Protein 2H34 (pdb70)

Foldseek 3Di:
DCKDFDDFQWDFCATKTWIANNVVGDIKIKGWDDLPVVPVVVVCVVVVLVLLCVFDQPQADHWDDWDDDPSITMTIHDADADFLVVLVVPPADDLVLLLVQLQSVLSVQQRCVVSPNHDLAADSQQWGQHDPRRIHGHRTHSDALLAAPCVVDPARRHLRRSLQSSLCNQQSHGQDDDDRVRSCCRQDPQGDQSCVHDPNFARLSSVLSCQSDHPNVSHDPGSNVSSVSSVVRPD/DQKDWDDFQWDFCWTWTFIANNPVGDIKIKTKDPLPCPDVVVVVCVVVLVLLQPQPQPQADHWDDWDDDPSMTMTIHDADAAFQVVCVVPPAADLVLLLVQLLRVLRVQQSCVVSVNRDQEDDRQQWGAHPPRRIHRHRTGNDDDLFAPVVVDPQLNHLRRSLQVSLCNHQVDGQDDDDRVRSVCNQDNDGDQSCVHDPPQFRLSRVLSCQSDNDVVSHDNGSNSSSVSSVVRDD

CATH classification: 3.30.200.20 (+1 more: 1.10.510.10)

InterPro domains:
  IPR000719 Protein kinase domain [PF00069] (16-229)
  IPR000719 Protein kinase domain [PS50011] (16-275)
  IPR000719 Protein kinase domain [SM00220] (16-275)
  IPR011009 Protein kinase-like domain superfamily [SSF56112] (13-326)
  IPR012336 Thioredoxin-like fold [PF13462] (389-544)
  IPR017441 Protein kinase, ATP binding site [PS00107] (22-45)
  IPR036249 Thioredoxin-like superfamily [SSF52833] (383-565)

Solvent-accessible surface area: 22022 Å² total

Radius of gyration: 24.44 Å; Cα contacts (8 Å, |Δi|>4): 880; chains: 2; bounding box: 59×71×50 Å

GO terms:
  GO:0004672 protein kinase activity (F, IDA)
  GO:0004674 protein serine/threonine kinase activity (F, IDA)
  GO:0045717 negative regulation of fatty acid biosynthetic process (P, IDA)
  GO:0005576 extracellular region (C, HDA)
  GO:0051409 response to nitrosative stress (P, IMP)
  GO:0005515 protein binding (F, IPI)

B-factor: mean 76.26, std 8.74, range [53.67, 150.0]

Sequence (470 aa):
GPYRLRRLVGRGGGDVYEAEDTVRERIVALKLSETLSSDPVFRTRQREARTAGRLQEPHVVPIHDFGEIDGQLYVDRLINGVDLAALRRQGPLAPPRAVAIVRQIGSALDAAHAAGATHRDVKPENILVSADDFAYLVDFGIGTLYYAPERFSEYRADIYALTCVLYECLTGSPPYQGDQLSVGAHINQAIPRPSTVRPGIPVAFDAVIARGAKNPEDRYVTCGDLSAAAHAALAGPYRLRRLVGRGGGDVYEAEDTVRERIVALKLSETLSSDPVFRTRQREARTAGRLQEPHVVPIHDFGEIDGQLYVDRLINGVDLAALRRQGPLAPPRAVAIVRQIGSALDAAHAAGATHRDVKPENILVSADDFAYLVDFGIGTLYYAPERFSEYRADIYALTCVLYECLTGSPPYQGDQLSVGAHINQAIPRPSTVRPGIPVAFDAVIARGAKNPEDRYVTCGDLSAAAHAALA

Structure (mmCIF, N/CA/C/O backbone):
data_2H34
#
_entry.id   2H34
#
_cell.length_a   77.078
_cell.length_b   77.078
_cell.length_c   221.024
_cell.angle_alpha   90.000
_cell.angle_beta   90.000
_cell.angle_gamma   120.000
#
_symmetry.space_group_name_H-M   'P 65'
#
loop_
_entity.id
_entity.type
_entity.pdbx_description
1 polymer 'Serine/threonine-protein kinase pknE'
2 non-polymer 'BROMIDE ION'
3 non-polymer 'SODIUM ION'
#
loop_
_atom_site.group_PDB
_atom_site.id
_atom_site.type_symbol
_atom_site.label_atom_id
_atom_site.label_alt_id
_atom_site.label_comp_id
_atom_site.label_asym_id
_atom_site.label_entity_id
_atom_site.label_seq_id
_atom_site.pdbx_PDB_ins_code
_atom_site.Cartn_x
_atom_site.Cartn_y
_atom_site.Cartn_z
_atom_site.occupancy
_atom_site.B_iso_or_equiv
_atom_site.auth_seq_id
_atom_site.auth_comp_id
_atom_site.auth_asym_id
_atom_site.auth_atom_id
_atom_site.pdbx_PDB_model_num
ATOM 1 N N . GLY A 1 34 ? 9.994 9.604 32.258 1.00 76.86 14 GLY A N 1
ATOM 2 C CA . GLY A 1 34 ? 9.480 8.211 32.459 1.00 77.32 14 GLY A CA 1
ATOM 3 C C . GLY A 1 34 ? 10.602 7.193 32.561 1.00 77.68 14 GLY A C 1
ATOM 4 O O . GLY A 1 34 ? 11.335 7.177 33.554 1.00 77.39 14 GLY A O 1
ATOM 5 N N . PRO A 1 35 ? 10.755 6.339 31.524 1.00 78.22 15 PRO A N 1
ATOM 6 C CA . PRO A 1 35 ? 11.936 5.469 31.356 1.00 78.55 15 PRO A CA 1
ATOM 7 C C . PRO A 1 35 ? 13.219 6.294 31.287 1.00 78.77 15 PRO A C 1
ATOM 8 O O . PRO A 1 35 ? 14.320 5.750 31.350 1.00 78.48 15 PRO A O 1
ATOM 12 N N . TYR A 1 36 ? 13.048 7.606 31.175 1.00 79.31 16 TYR A N 1
ATOM 13 C CA . TYR A 1 36 ? 14.144 8.543 31.058 1.00 79.94 16 TYR A CA 1
ATOM 14 C C . TYR A 1 36 ? 14.438 9.271 32.362 1.00 80.63 16 TYR A C 1
ATOM 15 O O . TYR A 1 36 ? 13.599 9.320 33.270 1.00 80.86 16 TYR A O 1
ATOM 24 N N . ARG A 1 37 ? 15.638 9.837 32.438 1.00 81.36 17 ARG A N 1
ATOM 25 C CA . ARG A 1 37 ? 16.023 10.684 33.552 1.00 82.16 17 ARG A CA 1
ATOM 26 C C . ARG A 1 37 ? 16.680 11.934 32.984 1.00 82.77 17 ARG A C 1
ATOM 27 O O . ARG A 1 37 ? 17.741 11.855 32.357 1.00 82.60 17 ARG A O 1
ATOM 29 N N . LEU A 1 38 ? 16.026 13.078 33.200 1.00 83.76 18 LEU A N 1
ATOM 30 C CA . LEU A 1 38 ? 16.447 14.376 32.654 1.00 84.87 18 LEU A CA 1
ATOM 31 C C . LEU A 1 38 ? 17.899 14.746 32.972 1.00 85.53 18 LEU A C 1
ATOM 32 O O . LEU A 1 38 ? 18.452 14.311 33.982 1.00 85.56 18 LEU A O 1
ATOM 37 N N . ARG A 1 39 ? 18.506 15.552 32.102 1.00 86.51 19 ARG A N 1
ATOM 38 C CA . ARG A 1 39 ? 19.850 16.094 32.336 1.00 87.41 19 ARG A CA 1
ATOM 39 C C . ARG A 1 39 ? 19.983 17.562 31.888 1.00 88.24 19 ARG A C 1
ATOM 40 O O . ARG A 1 39 ? 19.000 18.339 31.969 1.00 88.28 19 ARG A O 1
ATOM 48 N N . ARG A 1 40 ? 21.158 17.962 31.372 1.00 89.30 20 ARG A N 1
ATOM 49 C CA . ARG A 1 40 ? 21.403 19.364 31.008 1.00 90.34 20 ARG A CA 1
ATOM 50 C C . ARG A 1 40 ? 20.428 19.969 29.975 1.00 91.03 20 ARG A C 1
ATOM 51 O O . ARG A 1 40 ? 20.305 19.498 28.836 1.00 90.95 20 ARG A O 1
ATOM 53 N N . LEU A 1 41 ? 19.751 21.030 30.425 1.00 91.83 21 LEU A N 1
ATOM 54 C CA . LEU A 1 41 ? 18.872 21.838 29.573 1.00 92.67 21 LEU A CA 1
ATOM 55 C C . LEU A 1 41 ? 19.655 22.466 28.417 1.00 93.14 21 LEU A C 1
ATOM 56 O O . LEU A 1 41 ? 20.412 23.425 28.605 1.00 93.29 21 LEU A O 1
ATOM 61 N N . VAL A 1 42 ? 19.490 21.894 27.230 1.00 93.55 22 VAL A N 1
ATOM 62 C CA . VAL A 1 42 ? 20.087 22.440 26.020 1.00 94.05 22 VAL A CA 1
ATOM 63 C C . VAL A 1 42 ? 19.105 22.230 24.888 1.00 94.48 22 VAL A C 1
ATOM 64 O O . VAL A 1 42 ? 18.566 21.136 24.727 1.00 94.54 22 VAL A O 1
ATOM 68 N N . GLY A 1 43 ? 18.877 23.285 24.111 1.00 95.08 23 GLY A N 1
ATOM 69 C CA . GLY A 1 43 ? 17.835 23.291 23.087 1.00 95.73 23 GLY A CA 1
ATOM 70 C C . GLY A 1 43 ? 16.564 23.945 23.600 1.00 96.25 23 GLY A C 1
ATOM 71 O O . GLY A 1 43 ? 16.140 23.697 24.734 1.00 96.23 23 GLY A O 1
ATOM 72 N N . ARG A 1 44 ? 15.964 24.786 22.761 1.00 96.85 24 ARG A N 1
ATOM 73 C CA . ARG A 1 44 ? 14.751 25.523 23.114 1.00 97.48 24 ARG A CA 1
ATOM 74 C C . ARG A 1 44 ? 13.814 25.588 21.905 1.00 97.91 24 ARG A C 1
ATOM 75 O O . ARG A 1 44 ? 13.809 26.567 21.153 1.00 97.90 24 ARG A O 1
ATOM 83 N N . GLY A 1 45 ? 13.027 24.530 21.729 1.00 98.50 25 GLY A N 1
ATOM 84 C CA . GLY A 1 45 ? 12.178 24.369 20.550 1.00 99.22 25 GLY A CA 1
ATOM 85 C C . GLY A 1 45 ? 10.986 25.298 20.524 1.00 99.73 25 GLY A C 1
ATOM 86 O O . GLY A 1 45 ? 10.783 26.094 21.448 1.00 99.84 25 GLY A O 1
ATOM 87 N N . GLY A 1 46 ? 10.196 25.190 19.458 1.00 100.15 26 GLY A N 1
ATOM 88 C CA . GLY A 1 46 ? 9.025 26.040 19.269 1.00 100.88 26 GLY A CA 1
ATOM 89 C C . GLY A 1 46 ? 8.002 25.894 20.380 1.00 101.37 26 GLY A C 1
ATOM 90 O O . GLY A 1 46 ? 7.705 26.857 21.093 1.00 101.15 26 GLY A O 1
ATOM 99 N N . GLY A 1 48 ? 8.110 23.055 22.632 1.00 100.95 28 GLY A N 1
ATOM 100 C CA . GLY A 1 48 ? 8.713 22.317 23.737 1.00 99.84 28 GLY A CA 1
ATOM 101 C C . GLY A 1 48 ? 10.138 22.721 24.057 1.00 99.04 28 GLY A C 1
ATOM 102 O O . GLY A 1 48 ? 10.772 23.466 23.310 1.00 99.10 28 GLY A O 1
ATOM 103 N N . ASP A 1 49 ? 10.638 22.225 25.183 1.00 98.13 29 ASP A N 1
ATOM 104 C CA . ASP A 1 49 ? 12.002 22.495 25.605 1.00 97.30 29 ASP A CA 1
ATOM 105 C C . ASP A 1 49 ? 12.759 21.178 25.657 1.00 96.71 29 ASP A C 1
ATOM 106 O O . ASP A 1 49 ? 12.305 20.215 26.277 1.00 96.70 29 ASP A O 1
ATOM 111 N N . VAL A 1 50 ? 13.905 21.135 24.987 1.00 95.89 30 VAL A N 1
ATOM 112 C CA . VAL A 1 50 ? 14.695 19.910 24.887 1.00 95.05 30 VAL A CA 1
ATOM 113 C C . VAL A 1 50 ? 15.640 19.754 26.078 1.00 94.55 30 VAL A C 1
ATOM 114 O O . VAL A 1 50 ? 16.279 20.716 26.514 1.00 94.57 30 VAL A O 1
ATOM 118 N N . TYR A 1 51 ? 15.695 18.538 26.607 1.00 93.79 31 TYR A N 1
ATOM 119 C CA . TYR A 1 51 ? 16.718 18.146 27.563 1.00 93.11 31 TYR A CA 1
ATOM 120 C C . TYR A 1 51 ? 17.509 17.002 26.952 1.00 92.64 31 TYR A C 1
ATOM 121 O O . TYR A 1 51 ? 16.973 16.243 26.142 1.00 92.46 31 TYR A O 1
ATOM 130 N N . GLU A 1 52 ? 18.777 16.876 27.340 1.00 92.17 32 GLU A N 1
ATOM 131 C CA . GLU A 1 52 ? 19.512 15.624 27.161 1.00 91.89 32 GLU A CA 1
ATOM 132 C C . GLU A 1 52 ? 18.973 14.650 28.195 1.00 91.63 32 GLU A C 1
ATOM 133 O O . GLU A 1 52 ? 18.606 15.065 29.297 1.00 91.80 32 GLU A O 1
ATOM 139 N N . ALA A 1 53 ? 18.910 13.366 27.852 1.00 91.19 33 ALA A N 1
ATOM 140 C CA . ALA A 1 53 ? 18.254 12.386 28.720 1.00 90.79 33 ALA A CA 1
ATOM 141 C C . ALA A 1 53 ? 18.779 10.969 28.538 1.00 90.64 33 ALA A C 1
ATOM 142 O O . ALA A 1 53 ? 19.060 10.549 27.420 1.00 90.86 33 ALA A O 1
ATOM 144 N N . GLU A 1 54 ? 18.897 10.228 29.637 1.00 90.50 34 GLU A N 1
ATOM 145 C CA . GLU A 1 54 ? 19.321 8.832 29.561 1.00 90.35 34 GLU A CA 1
ATOM 146 C C . GLU A 1 54 ? 18.139 7.885 29.477 1.00 90.40 34 GLU A C 1
ATOM 147 O O . GLU A 1 54 ? 17.376 7.751 30.437 1.00 90.61 34 GLU A O 1
ATOM 153 N N . ASP A 1 55 ? 18.002 7.218 28.334 1.00 90.22 35 ASP A N 1
ATOM 154 C CA . ASP A 1 55 ? 17.027 6.151 28.188 1.00 89.96 35 ASP A CA 1
ATOM 155 C C . ASP A 1 55 ? 17.557 4.938 28.931 1.00 89.85 35 ASP A C 1
ATOM 156 O O . ASP A 1 55 ? 18.530 4.323 28.498 1.00 89.93 35 ASP A O 1
ATOM 161 N N . THR A 1 56 ? 16.915 4.606 30.047 1.00 89.69 36 THR A N 1
ATOM 162 C CA . THR A 1 56 ? 17.402 3.566 30.964 1.00 89.56 36 THR A CA 1
ATOM 163 C C . THR A 1 56 ? 17.037 2.146 30.524 1.00 89.48 36 THR A C 1
ATOM 164 O O . THR A 1 56 ? 17.699 1.181 30.904 1.00 89.44 36 THR A O 1
ATOM 168 N N . VAL A 1 57 ? 15.971 2.025 29.740 1.00 89.51 37 VAL A N 1
ATOM 169 C CA . VAL A 1 57 ? 15.621 0.763 29.091 1.00 89.64 37 VAL A CA 1
ATOM 170 C C . VAL A 1 57 ? 16.596 0.522 27.942 1.00 89.66 37 VAL A C 1
ATOM 171 O O . VAL A 1 57 ? 17.325 -0.472 27.925 1.00 89.56 37 VAL A O 1
ATOM 175 N N . ARG A 1 58 ? 16.610 1.461 26.997 1.00 89.66 38 ARG A N 1
ATOM 176 C CA . ARG A 1 58 ? 17.392 1.346 25.766 1.00 89.70 38 ARG A CA 1
ATOM 177 C C . ARG A 1 58 ? 18.902 1.579 25.979 1.00 89.31 38 ARG A C 1
ATOM 178 O O . ARG A 1 58 ? 19.707 1.333 25.087 1.00 89.40 38 ARG A O 1
ATOM 186 N N . GLU A 1 59 ? 19.274 2.011 27.183 1.00 88.94 39 GLU A N 1
ATOM 187 C CA . GLU A 1 59 ? 20.677 2.090 27.617 1.00 88.67 39 GLU A CA 1
ATOM 188 C C . GLU A 1 59 ? 21.561 3.005 26.762 1.00 88.42 39 GLU A C 1
ATOM 189 O O . GLU A 1 59 ? 22.704 2.666 26.435 1.00 88.79 39 GLU A O 1
ATOM 195 N N . ARG A 1 60 ? 21.035 4.180 26.429 1.00 87.78 40 ARG A N 1
ATOM 196 C CA . ARG A 1 60 ? 21.752 5.156 25.609 1.00 86.99 40 ARG A CA 1
ATOM 197 C C . ARG A 1 60 ? 21.328 6.574 25.965 1.00 86.96 40 ARG A C 1
ATOM 198 O O . ARG A 1 60 ? 20.282 6.774 26.590 1.00 87.26 40 ARG A O 1
ATOM 206 N N . ILE A 1 61 ? 22.131 7.555 25.570 1.00 86.72 41 ILE A N 1
ATOM 207 C CA . ILE A 1 61 ? 21.803 8.946 25.853 1.00 87.03 41 ILE A CA 1
ATOM 208 C C . ILE A 1 61 ? 21.152 9.574 24.640 1.00 86.96 41 ILE A C 1
ATOM 209 O O . ILE A 1 61 ? 21.726 9.580 23.546 1.00 87.40 41 ILE A O 1
ATOM 214 N N . VAL A 1 62 ? 19.957 10.115 24.842 1.00 86.73 42 VAL A N 1
ATOM 215 C CA . VAL A 1 62 ? 19.171 10.660 23.745 1.00 86.69 42 VAL A CA 1
ATOM 216 C C . VAL A 1 62 ? 18.775 12.106 24.012 1.00 86.81 42 VAL A C 1
ATOM 217 O O . VAL A 1 62 ? 18.860 12.581 25.143 1.00 86.69 42 VAL A O 1
ATOM 221 N N . ALA A 1 63 ? 18.363 12.806 22.960 1.00 87.17 43 ALA A N 1
ATOM 222 C CA . ALA A 1 63 ? 17.772 14.127 23.106 1.00 87.54 43 ALA A CA 1
ATOM 223 C C . ALA A 1 63 ? 16.266 13.960 23.257 1.00 87.75 43 ALA A C 1
ATOM 224 O O . ALA A 1 63 ? 15.643 13.211 22.508 1.00 87.91 43 ALA A O 1
ATOM 226 N N . LEU A 1 64 ? 15.688 14.632 24.244 1.00 88.09 44 LEU A N 1
ATOM 227 C CA . LEU A 1 64 ? 14.264 14.501 24.492 1.00 88.46 44 LEU A CA 1
ATOM 228 C C . LEU A 1 64 ? 13.583 15.854 24.586 1.00 88.73 44 LEU A C 1
ATOM 229 O O . LEU A 1 64 ? 13.923 16.673 25.440 1.00 88.67 44 LEU A O 1
ATOM 234 N N . LYS A 1 65 ? 12.624 16.075 23.693 1.00 89.21 45 LYS A N 1
ATOM 235 C CA . LYS A 1 65 ? 11.835 17.293 23.699 1.00 89.88 45 LYS A CA 1
ATOM 236 C C . 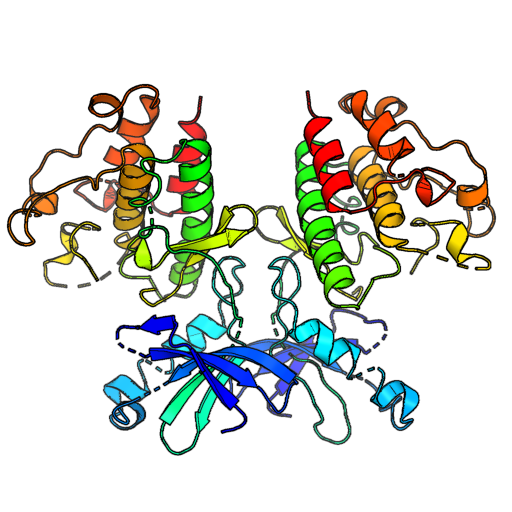LYS A 1 65 ? 10.572 17.065 24.503 1.00 90.46 45 LYS A C 1
ATOM 237 O O . LYS A 1 65 ? 9.849 16.098 24.264 1.00 90.51 45 LYS A O 1
ATOM 243 N N . LEU A 1 66 ? 10.317 17.960 25.458 1.00 91.34 46 LEU A N 1
ATOM 244 C CA . LEU A 1 66 ? 9.102 17.922 26.276 1.00 92.06 46 LEU A CA 1
ATOM 245 C C . LEU A 1 66 ? 8.275 19.174 26.066 1.00 92.68 46 LEU A C 1
ATOM 246 O O . LEU A 1 66 ? 8.735 20.283 26.348 1.00 92.70 46 LEU A O 1
ATOM 259 N N . SER A 1 68 ? 6.569 21.182 27.392 1.00 95.51 48 SER A N 1
ATOM 260 C CA . SER A 1 68 ? 6.456 21.493 28.840 1.00 95.63 48 SER A CA 1
ATOM 261 C C . SER A 1 68 ? 5.141 22.103 29.341 1.00 95.63 48 SER A C 1
ATOM 262 O O . SER A 1 68 ? 4.319 22.617 28.577 1.00 95.63 48 SER A O 1
ATOM 265 N N . GLU A 1 69 ? 4.985 21.951 30.373 1.00 98.14 49 GLU A N 1
ATOM 266 C CA . GLU A 1 69 ? 3.935 22.506 31.258 1.00 98.29 49 GLU A CA 1
ATOM 267 C C . GLU A 1 69 ? 2.509 22.175 30.789 1.00 98.25 49 GLU A C 1
ATOM 268 O O . GLU A 1 69 ? 1.503 22.811 31.215 1.00 98.26 49 GLU A O 1
ATOM 274 N N . THR A 1 70 ? 2.424 21.156 29.919 1.00 98.07 50 THR A N 1
ATOM 275 C CA . THR A 1 70 ? 1.122 20.675 29.411 1.00 97.88 50 THR A CA 1
ATOM 276 C C . THR A 1 70 ? 0.293 21.840 28.850 1.00 97.69 50 THR A C 1
ATOM 277 O O . THR A 1 70 ? -0.809 22.121 29.334 1.00 97.48 50 THR A O 1
ATOM 281 N N . LEU A 1 71 ? 0.854 22.508 27.840 1.00 97.40 51 LEU A N 1
ATOM 282 C CA . LEU A 1 71 ? 0.156 23.588 27.142 1.00 97.05 51 LEU A CA 1
ATOM 283 C C . LEU A 1 71 ? -0.889 23.008 26.193 1.00 96.89 51 LEU A C 1
ATOM 284 O O . LEU A 1 71 ? -1.936 23.620 25.950 1.00 96.88 51 LEU A O 1
ATOM 289 N N . SER A 1 72 ? -0.602 21.811 25.682 1.00 96.48 52 SER A N 1
ATOM 290 C CA . SER A 1 72 ? -1.508 21.114 24.781 1.00 96.11 52 SER A CA 1
ATOM 291 C C . SER A 1 72 ? -2.488 20.203 25.519 1.00 95.80 52 SER A C 1
ATOM 292 O O . SER A 1 72 ? -2.705 19.056 25.120 1.00 95.72 52 SER A O 1
ATOM 295 N N . SER A 1 73 ? -3.070 20.710 26.601 1.00 95.42 53 SER A N 1
ATOM 296 C CA . SER A 1 73 ? -4.293 20.129 27.127 1.00 95.06 53 SER A CA 1
ATOM 297 C C . SER A 1 73 ? -5.346 20.401 26.061 1.00 94.73 53 SER A C 1
ATOM 298 O O . SER A 1 73 ? -6.306 19.648 25.899 1.00 94.78 53 SER A O 1
ATOM 301 N N . ASP A 1 74 ? -5.124 21.494 25.332 1.00 94.22 54 ASP A N 1
ATOM 302 C CA . ASP A 1 74 ? -5.886 21.860 24.148 1.00 93.78 54 ASP A CA 1
ATOM 303 C C . ASP A 1 74 ? -5.608 20.884 22.998 1.00 93.44 54 ASP A C 1
ATOM 304 O O . ASP A 1 74 ? -4.447 20.609 22.690 1.00 93.42 54 ASP A O 1
ATOM 309 N N . PRO A 1 75 ? -6.674 20.358 22.360 1.00 93.10 55 PRO A N 1
ATOM 310 C CA . PRO A 1 75 ? -6.519 19.377 21.279 1.00 92.74 55 PRO A CA 1
ATOM 311 C C . PRO A 1 75 ? -5.887 19.951 20.006 1.00 92.43 55 PRO A C 1
ATOM 312 O O . PRO A 1 75 ? -5.365 19.189 19.187 1.00 92.50 55 PRO A O 1
ATOM 316 N N . VAL A 1 76 ? -5.933 21.276 19.850 1.00 91.97 56 VAL A N 1
ATOM 317 C CA . VAL A 1 76 ? -5.394 21.961 18.665 1.00 91.52 56 VAL A CA 1
ATOM 318 C C . VAL A 1 76 ? -3.864 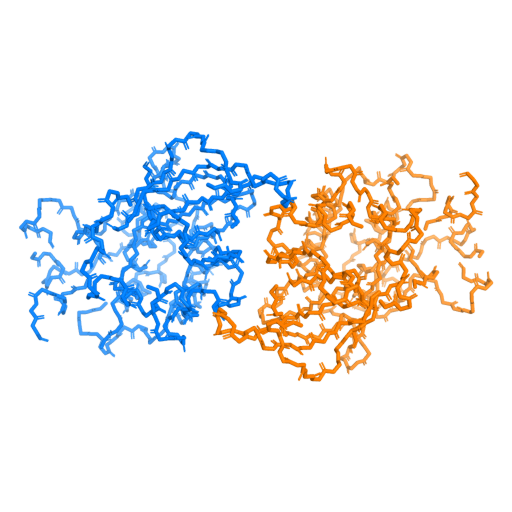21.916 18.638 1.00 91.25 56 VAL A C 1
ATOM 319 O O . VAL A 1 76 ? -3.260 21.734 17.579 1.00 91.16 56 VAL A O 1
ATOM 323 N N . PHE A 1 77 ? -3.248 22.099 19.804 1.00 90.89 57 PHE A N 1
ATOM 324 C CA . PHE A 1 77 ? -1.818 21.860 19.967 1.00 90.47 57 PHE A CA 1
ATOM 325 C C . PHE A 1 77 ? -1.525 20.357 19.927 1.00 90.23 57 PHE A C 1
ATOM 326 O O . PHE A 1 77 ? -0.623 19.917 19.208 1.00 90.12 57 PHE A O 1
ATOM 334 N N . ARG A 1 78 ? -2.308 19.581 20.683 1.00 89.85 58 ARG A N 1
ATOM 335 C CA . ARG A 1 78 ? -2.168 18.122 20.750 1.00 89.47 58 ARG A CA 1
ATOM 336 C C . ARG A 1 78 ? -1.972 17.519 19.363 1.00 89.53 58 ARG A C 1
ATOM 337 O O . ARG A 1 78 ? -0.902 16.987 19.057 1.00 89.49 58 ARG A O 1
ATOM 341 N N . THR A 1 79 ? -2.998 17.637 18.524 1.00 89.49 59 THR A N 1
ATOM 342 C CA . THR A 1 79 ? -3.005 17.003 17.207 1.00 89.43 59 THR A CA 1
ATOM 343 C C . THR A 1 79 ? -1.944 17.552 16.251 1.00 89.50 59 THR A C 1
ATOM 344 O O . THR A 1 79 ? -1.406 16.807 15.431 1.00 89.59 59 THR A O 1
ATOM 348 N N . ARG A 1 80 ? -1.642 18.845 16.360 1.00 89.53 60 ARG A N 1
ATOM 349 C CA . ARG A 1 80 ? -0.661 19.485 15.479 1.00 89.60 60 ARG A CA 1
ATOM 350 C C . ARG A 1 80 ? 0.763 18.992 15.730 1.00 89.70 60 ARG A C 1
ATOM 351 O O . ARG A 1 80 ? 1.466 18.610 14.796 1.00 89.76 60 ARG A O 1
ATOM 361 N N . GLN A 1 82 ? 1.657 16.338 17.167 1.00 87.84 62 GLN A N 1
ATOM 362 C CA . GLN A 1 82 ? 1.777 14.901 16.968 1.00 86.89 62 GLN A CA 1
ATOM 363 C C . GLN A 1 82 ? 1.556 14.563 15.504 1.00 86.20 62 GLN A C 1
ATOM 364 O O . GLN A 1 82 ? 1.841 13.448 15.074 1.00 86.16 62 GLN A O 1
ATOM 370 N N . ARG A 1 83 ? 1.051 15.533 14.744 1.00 85.32 63 ARG A N 1
ATOM 371 C CA . ARG A 1 83 ? 0.953 15.401 13.291 1.00 84.49 63 ARG A CA 1
ATOM 372 C C . ARG A 1 83 ? 2.334 15.547 12.658 1.00 83.92 63 ARG A C 1
ATOM 373 O O . ARG A 1 83 ? 2.771 14.678 11.898 1.00 83.96 63 ARG A O 1
ATOM 375 N N . GLU A 1 84 ? 3.026 16.638 12.981 1.00 82.96 64 GLU A N 1
ATOM 376 C CA . GLU A 1 84 ? 4.352 16.880 12.421 1.00 81.99 64 GLU A CA 1
ATOM 377 C C . GLU A 1 84 ? 5.423 16.019 13.085 1.00 81.35 64 GLU A C 1
ATOM 378 O O . GLU A 1 84 ? 6.480 15.792 12.507 1.00 81.28 64 GLU A O 1
ATOM 384 N N . ALA A 1 85 ? 5.147 15.543 14.296 1.00 80.54 65 ALA A N 1
ATOM 385 C CA . ALA A 1 85 ? 5.998 14.540 14.927 1.00 79.80 65 ALA A CA 1
ATOM 386 C C . ALA A 1 85 ? 5.954 13.243 14.124 1.00 79.24 65 ALA A C 1
ATOM 387 O O . ALA A 1 85 ? 6.971 12.587 13.943 1.00 79.07 65 ALA A O 1
ATOM 389 N N . ARG A 1 86 ? 4.765 12.891 13.638 1.00 78.68 66 ARG A N 1
ATOM 390 C CA . ARG A 1 86 ? 4.572 11.716 12.787 1.00 78.12 66 ARG A CA 1
ATOM 391 C C . ARG A 1 86 ? 5.254 11.866 11.422 1.00 77.68 66 ARG A C 1
ATOM 392 O O . ARG A 1 86 ? 5.765 10.893 10.870 1.00 77.83 66 ARG A O 1
ATOM 394 N N . THR A 1 87 ? 5.259 13.082 10.882 1.00 77.09 67 THR A N 1
ATOM 395 C CA . THR A 1 87 ? 5.907 13.346 9.595 1.00 76.31 67 THR A CA 1
ATOM 396 C C . THR A 1 87 ? 7.422 13.390 9.757 1.00 75.72 67 THR A C 1
ATOM 397 O O . THR A 1 87 ? 8.163 13.008 8.853 1.00 75.79 67 THR A O 1
ATOM 401 N N . ALA A 1 88 ? 7.875 13.846 10.919 1.00 75.02 68 ALA A N 1
ATOM 402 C CA . ALA A 1 88 ? 9.297 13.924 11.202 1.00 74.32 68 ALA A CA 1
ATOM 403 C C . ALA A 1 88 ? 9.920 12.533 11.196 1.00 73.91 68 ALA A C 1
ATOM 404 O O . ALA A 1 88 ? 10.925 12.299 10.531 1.00 74.18 68 ALA A O 1
ATOM 406 N N . GLY A 1 89 ? 9.303 11.602 11.914 1.00 73.33 69 GLY A N 1
ATOM 407 C CA . GLY A 1 89 ? 9.798 10.227 11.969 1.00 72.37 69 GLY A CA 1
ATOM 408 C C . GLY A 1 89 ? 9.554 9.430 10.699 1.00 71.63 69 GLY A C 1
ATOM 409 O O . GLY A 1 89 ? 9.931 8.264 10.617 1.00 71.34 69 GLY A O 1
ATOM 410 N N . ARG A 1 90 ? 8.912 10.055 9.717 1.00 70.99 70 ARG A N 1
ATOM 411 C CA . ARG A 1 90 ? 8.719 9.443 8.409 1.00 70.49 70 ARG A CA 1
ATOM 412 C C . ARG A 1 90 ? 9.876 9.776 7.501 1.00 70.14 70 ARG A C 1
ATOM 413 O O . ARG A 1 90 ? 10.045 9.157 6.444 1.00 70.35 70 ARG A O 1
ATOM 421 N N . LEU A 1 91 ? 10.666 10.762 7.910 1.00 69.30 71 LEU A N 1
ATOM 422 C CA . LEU A 1 91 ? 11.750 11.247 7.082 1.00 68.75 71 LEU A CA 1
ATOM 423 C C . LEU A 1 91 ? 12.879 10.243 7.069 1.00 68.42 71 LEU A C 1
ATOM 424 O O . LEU A 1 91 ? 13.072 9.517 8.039 1.00 68.65 71 LEU A O 1
ATOM 429 N N . GLN A 1 92 ? 13.610 10.188 5.962 1.00 67.61 72 GLN A N 1
ATOM 430 C CA . GLN A 1 92 ? 14.708 9.248 5.846 1.00 67.03 72 GLN A CA 1
ATOM 431 C C . GLN A 1 92 ? 16.011 9.948 5.545 1.00 66.01 72 GLN A C 1
ATOM 432 O O . GLN A 1 92 ? 17.063 9.316 5.498 1.00 65.32 72 GLN A O 1
ATOM 438 N N . GLU A 1 93 ? 15.934 11.249 5.313 1.00 64.97 73 GLU A N 1
ATOM 439 C CA . GLU A 1 93 ? 17.101 12.003 4.936 1.00 64.32 73 GLU A CA 1
ATOM 440 C C . GLU A 1 93 ? 18.081 12.009 6.112 1.00 63.54 73 GLU A C 1
ATOM 441 O O . GLU A 1 93 ? 17.663 12.159 7.268 1.00 63.75 73 GLU A O 1
ATOM 447 N N . PRO A 1 94 ? 19.382 11.794 5.835 1.00 62.30 74 PRO A N 1
ATOM 448 C CA . PRO A 1 94 ? 20.393 11.686 6.877 1.00 61.49 74 PRO A CA 1
ATOM 449 C C . PRO A 1 94 ? 20.875 12.974 7.541 1.00 60.77 74 PRO A C 1
ATOM 450 O O . PRO A 1 94 ? 21.655 12.886 8.482 1.00 60.46 74 PRO A O 1
ATOM 454 N N . HIS A 1 95 ? 20.447 14.142 7.062 1.00 60.19 75 HIS A N 1
ATOM 455 C CA . HIS A 1 95 ? 20.781 15.415 7.724 1.00 59.92 75 HIS A CA 1
ATOM 456 C C . HIS A 1 95 ? 19.600 15.928 8.532 1.00 59.99 75 HIS A C 1
ATOM 457 O O . HIS A 1 95 ? 19.525 17.102 8.912 1.00 59.62 75 HIS A O 1
ATOM 464 N N . VAL A 1 96 ? 18.669 15.026 8.774 1.00 59.96 76 VAL A N 1
ATOM 465 C CA . VAL A 1 96 ? 17.610 15.278 9.697 1.00 60.63 76 VAL A CA 1
ATOM 466 C C . VAL A 1 96 ? 17.819 14.295 10.830 1.00 60.90 76 VAL A C 1
ATOM 467 O O . VAL A 1 96 ? 17.975 13.091 10.599 1.00 61.20 76 VAL A O 1
ATOM 471 N N . VAL A 1 97 ? 17.869 14.836 12.045 1.00 61.06 77 VAL A N 1
ATOM 472 C CA . VAL A 1 97 ? 17.886 14.056 13.272 1.00 60.80 77 VAL A CA 1
ATOM 473 C C . VAL A 1 97 ? 16.840 12.950 13.224 1.00 60.98 77 VAL A C 1
ATOM 474 O O . VAL A 1 97 ? 15.671 13.219 12.961 1.00 60.55 77 VAL A O 1
ATOM 478 N N . PRO A 1 98 ? 17.276 11.695 13.439 1.00 61.53 78 PRO A N 1
ATOM 479 C CA . PRO A 1 98 ? 16.399 10.530 13.584 1.00 61.88 78 PRO A CA 1
ATOM 480 C C . PRO A 1 98 ? 15.483 10.702 14.777 1.00 62.67 78 PRO A C 1
ATOM 481 O O . PRO A 1 98 ? 15.944 11.157 15.831 1.00 62.90 78 PRO A O 1
ATOM 485 N N . ILE A 1 99 ? 14.203 10.362 14.613 1.00 63.06 79 ILE A N 1
ATOM 486 C CA . ILE A 1 99 ? 13.274 10.329 15.742 1.00 63.61 79 ILE A CA 1
ATOM 487 C C . ILE A 1 99 ? 13.185 8.897 16.242 1.00 64.27 79 ILE A C 1
ATOM 488 O O . ILE A 1 99 ? 12.834 7.995 15.474 1.00 64.64 79 ILE A O 1
ATOM 493 N N . HIS A 1 100 ? 13.504 8.680 17.517 1.00 64.79 80 HIS A N 1
ATOM 494 C CA . HIS A 1 100 ? 13.388 7.338 18.095 1.00 65.26 80 HIS A CA 1
ATOM 495 C C . HIS A 1 100 ? 11.963 6.951 18.374 1.00 65.16 80 HIS A C 1
ATOM 496 O O . HIS A 1 100 ? 11.534 5.876 17.997 1.00 65.06 80 HIS A O 1
ATOM 503 N N . ASP A 1 101 ? 11.231 7.832 19.036 1.00 65.90 81 ASP A N 1
ATOM 504 C CA . ASP A 1 101 ? 9.923 7.482 19.552 1.00 66.82 81 ASP A CA 1
ATOM 505 C C . ASP A 1 101 ? 9.178 8.747 19.913 1.00 67.18 81 ASP A C 1
ATOM 506 O O . ASP A 1 101 ? 9.775 9.820 19.966 1.00 67.18 81 ASP A O 1
ATOM 511 N N . PHE A 1 102 ? 7.874 8.609 20.148 1.00 67.69 82 PHE A N 1
ATOM 512 C CA . PHE A 1 102 ? 7.020 9.702 20.606 1.00 68.13 82 PHE A CA 1
ATOM 513 C C . PHE A 1 102 ? 5.672 9.170 21.104 1.00 68.77 82 PHE A C 1
ATOM 514 O O . PHE A 1 102 ? 5.268 8.057 20.759 1.00 68.82 82 PHE A O 1
ATOM 522 N N . GLY A 1 103 ? 4.985 9.971 21.916 1.00 69.48 83 GLY A N 1
ATOM 523 C CA . GLY A 1 103 ? 3.667 9.614 22.451 1.00 70.31 83 GLY A CA 1
ATOM 524 C C . GLY A 1 103 ? 3.371 10.382 23.725 1.00 70.83 83 GLY A C 1
ATOM 525 O O . GLY A 1 103 ? 3.742 11.554 23.840 1.00 70.99 83 GLY A O 1
ATOM 526 N N . GLU A 1 104 ? 2.712 9.727 24.683 1.00 70.99 84 GLU A N 1
ATOM 527 C CA . GLU A 1 104 ? 2.497 10.314 26.006 1.00 71.19 84 GLU A CA 1
ATOM 528 C C . GLU A 1 104 ? 3.047 9.470 27.147 1.00 71.36 84 GLU A C 1
ATOM 529 O O . GLU A 1 104 ? 2.922 8.244 27.141 1.00 71.50 84 GLU A O 1
ATOM 535 N N . ILE A 1 105 ? 3.644 10.148 28.124 1.00 71.42 85 ILE A N 1
ATOM 536 C CA . ILE A 1 105 ? 3.815 9.611 29.469 1.00 71.50 85 ILE A CA 1
ATOM 537 C C . ILE A 1 105 ? 3.417 10.714 30.450 1.00 71.70 85 ILE A C 1
ATOM 538 O O . ILE A 1 105 ? 3.837 11.861 30.291 1.00 71.69 85 ILE A O 1
ATOM 543 N N . ASP A 1 106 ? 2.604 10.364 31.448 1.00 71.92 86 ASP A N 1
ATOM 544 C CA . ASP A 1 106 ? 2.184 11.301 32.505 1.00 72.32 86 ASP A CA 1
ATOM 545 C C . ASP A 1 106 ? 1.553 12.567 31.940 1.00 72.38 86 ASP A C 1
ATOM 546 O O . ASP A 1 106 ? 1.927 13.678 32.323 1.00 72.25 86 ASP A O 1
ATOM 551 N N . GLY A 1 107 ? 0.613 12.402 31.016 1.00 72.60 87 GLY A N 1
ATOM 552 C CA . GLY A 1 107 ? 0.013 13.547 30.343 1.00 72.91 87 GLY A CA 1
ATOM 553 C C . GLY A 1 107 ? 0.950 14.224 29.354 1.00 73.26 87 GLY A C 1
ATOM 554 O O . GLY A 1 107 ? 0.509 14.659 28.289 1.00 73.31 87 GLY A O 1
ATOM 555 N N . GLN A 1 108 ? 2.238 14.301 29.701 1.00 73.50 88 GLN A N 1
ATOM 556 C CA . GLN A 1 108 ? 3.245 15.018 28.901 1.00 73.64 88 GLN A CA 1
ATOM 557 C C . GLN A 1 108 ? 3.533 14.326 27.571 1.00 73.70 88 GLN A C 1
ATOM 558 O O . GLN A 1 108 ? 3.807 13.121 27.528 1.00 73.77 88 GLN A O 1
ATOM 564 N N . LEU A 1 109 ? 3.467 15.100 26.491 1.00 73.71 89 LEU A N 1
ATOM 565 C CA . LEU A 1 109 ? 3.807 14.603 25.160 1.00 73.62 89 LEU A CA 1
ATOM 566 C C . LEU A 1 109 ? 5.294 14.769 24.887 1.00 73.56 89 LEU A C 1
ATOM 567 O O . LEU A 1 109 ? 5.862 15.842 25.084 1.00 73.55 89 LEU A O 1
ATOM 572 N N . TYR A 1 110 ? 5.918 13.692 24.436 1.00 73.56 90 TYR A N 1
ATOM 573 C CA . TYR A 1 110 ? 7.355 13.662 24.281 1.00 73.46 90 TYR A CA 1
ATOM 574 C C . TYR A 1 110 ? 7.767 13.273 22.859 1.00 73.43 90 TYR A C 1
ATOM 575 O O . TYR A 1 110 ? 7.005 12.625 22.132 1.00 73.21 90 TYR A O 1
ATOM 584 N N . VAL A 1 111 ? 8.966 13.708 22.469 1.00 73.43 91 VAL A N 1
ATOM 585 C CA . VAL A 1 111 ? 9.641 13.218 21.267 1.00 73.21 91 VAL A CA 1
ATOM 586 C C . VAL A 1 111 ? 11.084 12.852 21.610 1.00 73.31 91 VAL A C 1
ATOM 587 O O . VAL A 1 111 ? 11.864 13.689 22.061 1.00 73.22 91 VAL A O 1
ATOM 591 N N . ASP A 1 112 ? 11.417 11.584 21.409 1.00 73.71 92 ASP A N 1
ATOM 592 C CA . ASP A 1 112 ? 12.737 11.062 21.712 1.00 74.17 92 ASP A CA 1
ATOM 593 C C . ASP A 1 112 ? 13.536 10.983 20.429 1.00 74.64 92 ASP A C 1
ATOM 594 O O . ASP A 1 112 ? 13.120 10.342 19.469 1.00 74.75 92 ASP A O 1
ATOM 607 N N . ARG A 1 114 ? 17.724 11.072 18.449 1.00 75.14 94 ARG A N 1
ATOM 608 C CA . ARG A 1 114 ? 19.179 10.913 18.447 1.00 74.52 94 ARG A CA 1
ATOM 609 C C . ARG A 1 114 ? 19.884 12.186 18.934 1.00 74.20 94 ARG A C 1
ATOM 610 O O . ARG A 1 114 ? 19.527 13.304 18.542 1.00 74.05 94 ARG A O 1
ATOM 618 N N . LEU A 1 115 ? 20.868 12.011 19.810 1.00 73.63 95 LEU A N 1
ATOM 619 C CA . LEU A 1 115 ? 21.613 13.142 20.347 1.00 73.15 95 LEU A CA 1
ATOM 620 C C . LEU A 1 115 ? 22.804 13.483 19.472 1.00 72.71 95 LEU A C 1
ATOM 621 O O . LEU A 1 115 ? 23.625 12.619 19.171 1.00 72.61 95 LEU A O 1
ATOM 626 N N . ILE A 1 116 ? 22.922 14.752 19.104 1.00 72.15 96 ILE A N 1
ATOM 627 C CA . ILE A 1 116 ? 24.021 15.159 18.260 1.00 71.62 96 ILE A CA 1
ATOM 628 C C . ILE A 1 116 ? 24.922 16.168 18.930 1.00 71.29 96 ILE A C 1
ATOM 629 O O . ILE A 1 116 ? 24.454 17.034 19.654 1.00 71.08 96 ILE A O 1
ATOM 634 N N . ASN A 1 117 ? 26.221 16.023 18.675 1.00 71.09 97 ASN A N 1
ATOM 635 C CA . ASN A 1 117 ? 27.248 16.948 19.116 1.00 71.10 97 ASN A CA 1
ATOM 636 C C . ASN A 1 117 ? 27.574 17.954 18.031 1.00 70.90 97 ASN A C 1
ATOM 637 O O . ASN A 1 117 ? 27.316 17.719 16.856 1.00 71.41 97 ASN A O 1
ATOM 642 N N . GLY A 1 118 ? 28.178 19.068 18.414 1.00 70.55 98 GLY A N 1
ATOM 643 C CA . GLY A 1 118 ? 28.605 20.061 17.440 1.00 69.77 98 GLY A CA 1
ATOM 644 C C . GLY A 1 118 ? 28.220 21.464 17.846 1.00 69.45 98 GLY A C 1
ATOM 645 O O . GLY A 1 118 ? 27.750 21.683 18.960 1.00 69.51 98 GLY A O 1
ATOM 646 N N . VAL A 1 119 ? 28.425 22.412 16.939 1.00 69.07 99 VAL A N 1
ATOM 647 C CA . VAL A 1 119 ? 28.164 23.820 17.213 1.00 68.63 99 VAL A CA 1
ATOM 648 C C . VAL A 1 119 ? 27.207 24.397 16.171 1.00 68.74 99 VAL A C 1
ATOM 649 O O . VAL A 1 119 ? 27.153 23.896 15.046 1.00 69.10 99 VAL A O 1
ATOM 653 N N . ASP A 1 120 ? 26.447 25.424 16.566 1.00 68.69 100 ASP A N 1
ATOM 654 C CA . ASP A 1 120 ? 25.642 26.246 15.658 1.00 68.57 100 ASP A CA 1
ATOM 655 C C . ASP A 1 120 ? 26.508 26.833 14.590 1.00 68.64 100 ASP A C 1
ATOM 656 O O . ASP A 1 120 ? 27.653 27.209 14.840 1.00 68.43 100 ASP A O 1
ATOM 661 N N . LEU A 1 121 ? 25.929 26.981 13.409 1.00 69.05 101 LEU A N 1
ATOM 662 C CA . LEU A 1 121 ? 26.522 27.817 12.397 1.00 69.29 101 LEU A CA 1
ATOM 663 C C . LEU A 1 121 ? 26.646 29.249 12.967 1.00 69.88 101 LEU A C 1
ATOM 664 O O . LEU A 1 121 ? 27.684 29.905 12.818 1.00 69.80 101 LEU A O 1
ATOM 669 N N . ALA A 1 122 ? 25.600 29.702 13.660 1.00 70.50 102 ALA A N 1
ATOM 670 C CA . ALA A 1 122 ? 25.644 30.942 14.433 1.00 71.10 102 ALA A CA 1
ATOM 671 C C . ALA A 1 122 ? 26.864 31.008 15.361 1.00 71.78 102 ALA A C 1
ATOM 672 O O . ALA A 1 122 ? 27.551 32.022 15.392 1.00 72.41 102 ALA A O 1
ATOM 674 N N . ALA A 1 123 ? 27.142 29.932 16.093 1.00 72.25 103 ALA A N 1
ATOM 675 C CA . ALA A 1 123 ? 28.320 29.880 16.964 1.00 73.10 103 ALA A CA 1
ATOM 676 C C . ALA A 1 123 ? 29.632 29.884 16.186 1.00 73.66 103 ALA A C 1
ATOM 677 O O . ALA A 1 123 ? 30.540 30.631 16.532 1.00 73.87 103 ALA A O 1
ATOM 687 N N . LEU A 1 125 ? 30.226 31.123 13.099 1.00 75.16 105 LEU A N 1
ATOM 688 C CA . LEU A 1 125 ? 30.472 32.385 12.422 1.00 75.42 105 LEU A CA 1
ATOM 689 C C . LEU A 1 125 ? 31.057 33.414 13.369 1.00 75.59 105 LEU A C 1
ATOM 690 O O . LEU A 1 125 ? 32.066 34.049 13.040 1.00 75.43 105 LEU A O 1
ATOM 695 N N . ARG A 1 126 ? 30.437 33.547 14.547 1.00 75.83 106 ARG A N 1
ATOM 696 C CA . ARG A 1 126 ? 30.925 34.431 15.612 1.00 75.89 106 ARG A CA 1
ATOM 697 C C . ARG A 1 126 ? 32.378 34.140 15.932 1.00 76.40 106 ARG A C 1
ATOM 698 O O . ARG A 1 126 ? 33.180 35.060 16.068 1.00 76.85 106 ARG A O 1
ATOM 706 N N . ARG A 1 127 ? 32.713 32.859 16.027 1.00 76.58 107 ARG A N 1
ATOM 707 C CA . ARG A 1 127 ? 33.997 32.446 16.566 1.00 77.17 107 ARG A CA 1
ATOM 708 C C . ARG A 1 127 ? 35.064 32.190 15.501 1.00 77.16 107 ARG A C 1
ATOM 709 O O . ARG A 1 127 ? 36.245 32.051 15.822 1.00 77.40 107 ARG A O 1
ATOM 717 N N . GLN A 1 128 ? 34.652 32.148 14.240 1.00 77.12 108 GLN A N 1
ATOM 718 C CA . GLN A 1 128 ? 35.539 31.749 13.150 1.00 77.09 108 GLN A CA 1
ATOM 719 C C . GLN A 1 128 ? 35.545 32.742 11.992 1.00 76.84 108 GLN A C 1
ATOM 720 O O . GLN A 1 128 ? 36.355 32.615 11.073 1.00 77.13 108 GLN A O 1
ATOM 726 N N . GLY A 1 129 ? 34.641 33.716 12.024 1.00 76.21 109 GLY A N 1
ATOM 727 C CA . GLY A 1 129 ? 34.503 34.642 10.913 1.00 75.79 109 GLY A CA 1
ATOM 728 C C . GLY A 1 129 ? 33.825 33.943 9.751 1.00 75.48 109 GLY A C 1
ATOM 729 O O . GLY A 1 129 ? 33.181 32.917 9.947 1.00 75.82 109 GLY A O 1
ATOM 730 N N . PRO A 1 130 ? 33.951 34.498 8.529 1.00 75.10 110 PRO A N 1
ATOM 731 C CA . PRO A 1 130 ? 33.367 33.862 7.349 1.00 74.48 110 PRO A CA 1
ATOM 732 C C . PRO A 1 130 ? 34.002 32.510 7.073 1.00 73.86 110 PRO A C 1
ATOM 733 O O . PRO A 1 130 ? 35.140 32.275 7.475 1.00 73.80 110 PRO A O 1
ATOM 737 N N . LEU A 1 131 ? 33.264 31.633 6.398 1.00 73.31 111 LEU A N 1
ATOM 738 C CA . LEU A 1 131 ? 33.784 30.326 6.004 1.00 72.80 111 LEU A CA 1
ATOM 739 C C . LEU A 1 131 ? 34.410 30.362 4.621 1.00 72.59 111 LEU A C 1
ATOM 740 O O . LEU A 1 131 ? 33.915 31.043 3.730 1.00 72.89 111 LEU A O 1
ATOM 745 N N . ALA A 1 132 ? 35.494 29.615 4.441 1.00 72.32 112 ALA A N 1
ATOM 746 C CA . ALA A 1 132 ? 35.989 29.303 3.111 1.00 71.97 112 ALA A CA 1
ATOM 747 C C . ALA A 1 132 ? 34.790 28.847 2.279 1.00 71.74 112 ALA A C 1
ATOM 748 O O . ALA A 1 132 ? 33.984 28.040 2.743 1.00 72.19 112 ALA A O 1
ATOM 750 N N . PRO A 1 133 ? 34.626 29.409 1.071 1.00 71.24 113 PRO A N 1
ATOM 751 C CA . PRO A 1 133 ? 33.433 29.120 0.259 1.00 70.87 113 PRO A CA 1
ATOM 752 C C . PRO A 1 133 ? 33.088 27.632 0.065 1.00 70.32 113 PRO A C 1
ATOM 753 O O . PRO A 1 133 ? 31.932 27.257 0.231 1.00 70.23 113 PRO A O 1
ATOM 757 N N . PRO A 1 134 ? 34.071 26.784 -0.269 1.00 69.99 114 PRO A N 1
ATOM 758 C CA . PRO A 1 134 ? 33.716 25.368 -0.389 1.00 69.92 114 PRO A CA 1
ATOM 759 C C . PRO A 1 134 ? 33.085 24.788 0.877 1.00 69.64 114 PRO A C 1
ATOM 760 O O . PRO A 1 134 ? 32.201 23.942 0.798 1.00 70.08 114 PRO A O 1
ATOM 764 N N . ARG A 1 135 ? 33.539 25.246 2.033 1.00 69.08 115 ARG A N 1
ATOM 765 C CA . ARG A 1 135 ? 32.969 24.827 3.294 1.00 68.31 115 ARG A CA 1
ATOM 766 C C . ARG A 1 135 ? 31.530 25.330 3.419 1.00 68.23 115 ARG A C 1
ATOM 767 O O . ARG A 1 135 ? 30.621 24.572 3.771 1.00 68.02 115 ARG A O 1
ATOM 775 N N . ALA A 1 136 ? 31.324 26.607 3.107 1.00 68.13 116 ALA A N 1
ATOM 776 C CA . ALA A 1 136 ? 29.997 27.200 3.140 1.00 67.89 116 ALA A CA 1
ATOM 777 C C . ALA A 1 136 ? 29.059 26.374 2.289 1.00 68.07 116 ALA A C 1
ATOM 778 O O . ALA A 1 136 ? 27.983 25.979 2.732 1.00 67.75 116 ALA A O 1
ATOM 780 N N . VAL A 1 137 ? 29.505 26.088 1.070 1.00 68.73 117 VAL A N 1
ATOM 781 C CA . VAL A 1 137 ? 28.724 25.316 0.117 1.00 69.05 117 VAL A CA 1
ATOM 782 C C . VAL A 1 137 ? 28.432 23.941 0.704 1.00 68.91 117 VAL A C 1
ATOM 783 O O . VAL A 1 137 ? 27.268 23.539 0.789 1.00 69.45 117 VAL A O 1
ATOM 787 N N . ALA A 1 138 ? 29.470 23.244 1.153 1.00 68.46 118 ALA A N 1
ATOM 788 C CA . ALA A 1 138 ? 29.275 21.927 1.750 1.00 68.31 118 ALA A CA 1
ATOM 789 C C . ALA A 1 138 ? 28.166 21.970 2.798 1.00 68.32 118 ALA A C 1
ATOM 790 O O . ALA A 1 138 ? 27.262 21.140 2.786 1.00 68.53 118 ALA A O 1
ATOM 792 N N . ILE A 1 139 ? 28.208 22.961 3.683 1.00 68.18 119 ILE A N 1
ATOM 793 C CA . ILE A 1 139 ? 27.169 23.087 4.700 1.00 67.63 119 ILE A CA 1
ATOM 794 C C . ILE A 1 139 ? 25.802 23.377 4.074 1.00 67.92 119 ILE A C 1
ATOM 795 O O . ILE A 1 139 ? 24.840 22.665 4.347 1.00 68.47 119 ILE A O 1
ATOM 800 N N . VAL A 1 140 ? 25.717 24.367 3.193 1.00 67.79 120 VAL A N 1
ATOM 801 C CA . VAL A 1 140 ? 24.433 24.667 2.540 1.00 67.39 120 VAL A CA 1
ATOM 802 C C . VAL A 1 140 ? 23.836 23.441 1.840 1.00 66.94 120 VAL A C 1
ATOM 803 O O . VAL A 1 140 ? 22.636 23.194 1.929 1.00 66.49 120 VAL A O 1
ATOM 807 N N . ARG A 1 141 ? 24.688 22.655 1.188 1.00 66.94 121 ARG A N 1
ATOM 808 C CA . ARG A 1 141 ? 24.232 21.480 0.441 1.00 66.99 121 ARG A CA 1
ATOM 809 C C . ARG A 1 141 ? 23.471 20.499 1.322 1.00 65.88 121 ARG A C 1
ATOM 810 O O . ARG A 1 141 ? 22.370 20.091 0.977 1.00 65.45 121 ARG A O 1
ATOM 818 N N . GLN A 1 142 ? 24.052 20.166 2.470 1.00 65.47 122 GLN A N 1
ATOM 819 C CA . GLN A 1 142 ? 23.448 19.240 3.430 1.00 65.64 122 GLN A CA 1
ATOM 820 C C . GLN A 1 142 ? 22.138 19.725 4.040 1.00 66.34 122 GLN A C 1
ATOM 821 O O . GLN A 1 142 ? 21.234 18.928 4.227 1.00 67.11 122 GLN A O 1
ATOM 827 N N . ILE A 1 143 ? 22.040 21.007 4.395 1.00 66.72 123 ILE A N 1
ATOM 828 C CA . ILE A 1 143 ? 20.805 21.520 4.967 1.00 66.93 123 ILE A CA 1
ATOM 829 C C . ILE A 1 143 ? 19.712 21.630 3.908 1.00 67.30 123 ILE A C 1
ATOM 830 O O . ILE A 1 143 ? 18.556 21.299 4.177 1.00 67.58 123 ILE A O 1
ATOM 835 N N . GLY A 1 144 ? 20.073 22.085 2.709 1.00 67.24 124 GLY A N 1
ATOM 836 C CA . GLY A 1 144 ? 19.101 22.192 1.614 1.00 67.26 124 GLY A CA 1
ATOM 837 C C . GLY A 1 144 ? 18.489 20.833 1.333 1.00 67.12 124 GLY A C 1
ATOM 838 O O . GLY A 1 144 ? 17.289 20.701 1.041 1.00 66.66 124 GLY A O 1
ATOM 839 N N . SER A 1 145 ? 19.336 19.821 1.472 1.00 66.79 125 SER A N 1
ATOM 840 C CA . SER A 1 145 ? 18.933 18.439 1.331 1.00 67.00 125 SER A CA 1
ATOM 841 C C . SER A 1 145 ? 17.879 18.084 2.378 1.00 67.26 125 SER A C 1
ATOM 842 O O . SER A 1 145 ? 16.821 17.560 2.036 1.00 67.91 125 SER A O 1
ATOM 845 N N . ALA A 1 146 ? 18.143 18.415 3.641 1.00 67.29 126 ALA A N 1
ATOM 846 C CA . ALA A 1 146 ? 17.172 18.197 4.708 1.00 67.04 126 ALA A CA 1
ATOM 847 C C . ALA A 1 146 ? 15.866 18.942 4.422 1.00 67.33 126 ALA A C 1
ATOM 848 O O . ALA A 1 146 ? 14.775 18.392 4.559 1.00 67.59 126 ALA A O 1
ATOM 850 N N . LEU A 1 147 ? 15.988 20.198 4.009 1.00 67.51 127 LEU A N 1
ATOM 851 C CA . LEU A 1 147 ? 14.833 21.003 3.704 1.00 67.48 127 LEU A CA 1
ATOM 852 C C . LEU A 1 147 ? 14.001 20.387 2.588 1.00 67.96 127 LEU A C 1
ATOM 853 O O . LEU A 1 147 ? 12.781 20.263 2.740 1.00 68.87 127 LEU A O 1
ATOM 858 N N . ASP A 1 148 ? 14.641 20.001 1.479 1.00 67.60 128 ASP A N 1
ATOM 859 C CA . ASP A 1 148 ? 13.927 19.358 0.366 1.00 67.49 128 ASP A CA 1
ATOM 860 C C . ASP A 1 148 ? 13.108 18.159 0.856 1.00 67.39 128 ASP A C 1
ATOM 861 O O . ASP A 1 148 ? 11.941 17.991 0.503 1.00 66.96 128 ASP A O 1
ATOM 866 N N . ALA A 1 149 ? 13.747 17.316 1.664 1.00 67.61 129 ALA A N 1
ATOM 867 C CA . ALA A 1 149 ? 13.108 16.116 2.190 1.00 67.94 129 ALA A CA 1
ATOM 868 C C . ALA A 1 149 ? 11.881 16.498 3.010 1.00 68.39 129 ALA A C 1
ATOM 869 O O . ALA A 1 149 ? 10.829 15.857 2.905 1.00 68.44 129 ALA A O 1
ATOM 871 N N . ALA A 1 150 ? 12.023 17.546 3.820 1.00 68.68 130 ALA A N 1
ATOM 872 C CA . ALA A 1 150 ? 10.939 17.992 4.667 1.00 69.36 130 ALA A CA 1
ATOM 873 C C . ALA A 1 150 ? 9.737 18.371 3.793 1.00 69.78 130 ALA A C 1
ATOM 874 O O . ALA A 1 150 ? 8.654 17.774 3.916 1.00 69.52 130 ALA A O 1
ATOM 876 N N . HIS A 1 151 ? 9.959 19.317 2.875 1.00 70.25 131 HIS A N 1
ATOM 877 C CA . HIS A 1 151 ? 8.949 19.716 1.899 1.00 70.58 131 HIS A CA 1
ATOM 878 C C . HIS A 1 151 ? 8.251 18.514 1.246 1.00 70.89 131 HIS A C 1
ATOM 879 O O . HIS A 1 151 ? 7.026 18.471 1.139 1.00 71.29 131 HIS A O 1
ATOM 886 N N . ALA A 1 152 ? 9.038 17.531 0.835 1.00 71.09 132 ALA A N 1
ATOM 887 C CA . ALA A 1 152 ? 8.514 16.380 0.123 1.00 71.50 132 ALA A CA 1
ATOM 888 C C . ALA A 1 152 ? 7.567 15.494 0.953 1.00 71.95 132 ALA A C 1
ATOM 889 O O . ALA A 1 152 ? 6.701 14.826 0.392 1.00 71.87 132 ALA A O 1
ATOM 891 N N . ALA A 1 153 ? 7.730 15.477 2.276 1.00 72.55 133 ALA A N 1
ATOM 892 C CA . ALA A 1 153 ? 6.833 14.698 3.135 1.00 72.89 133 ALA A CA 1
ATOM 893 C C . ALA A 1 153 ? 5.703 15.568 3.681 1.00 73.49 133 ALA A C 1
ATOM 894 O O . ALA A 1 153 ? 4.904 15.119 4.511 1.00 73.82 133 ALA A O 1
ATOM 896 N N . GLY A 1 154 ? 5.643 16.815 3.219 1.00 73.76 134 GLY A N 1
ATOM 897 C CA . GLY A 1 154 ? 4.537 17.700 3.554 1.00 74.35 134 GLY A CA 1
ATOM 898 C C . GLY A 1 154 ? 4.694 18.327 4.918 1.00 74.81 134 GLY A C 1
ATOM 899 O O . GLY A 1 154 ? 3.714 18.525 5.640 1.00 75.05 134 GLY A O 1
ATOM 900 N N . ALA A 1 155 ? 5.941 18.629 5.261 1.00 75.30 135 ALA A N 1
ATOM 901 C CA . ALA A 1 155 ? 6.280 19.346 6.478 1.00 75.74 135 ALA A CA 1
ATOM 902 C C . ALA A 1 155 ? 7.233 20.484 6.127 1.00 76.38 135 ALA A C 1
ATOM 903 O O . ALA A 1 155 ? 8.335 20.568 6.663 1.00 76.56 135 ALA A O 1
ATOM 905 N N . THR A 1 156 ? 6.802 21.353 5.213 1.00 77.24 136 THR A N 1
ATOM 906 C CA . THR A 1 156 ? 7.629 22.469 4.740 1.00 77.92 136 THR A CA 1
ATOM 907 C C . THR A 1 156 ? 7.989 23.450 5.859 1.00 78.52 136 THR A C 1
ATOM 908 O O . THR A 1 156 ? 7.116 23.972 6.554 1.00 78.47 136 THR A O 1
ATOM 912 N N . HIS A 1 157 ? 9.288 23.685 6.016 1.00 79.46 137 HIS A N 1
ATOM 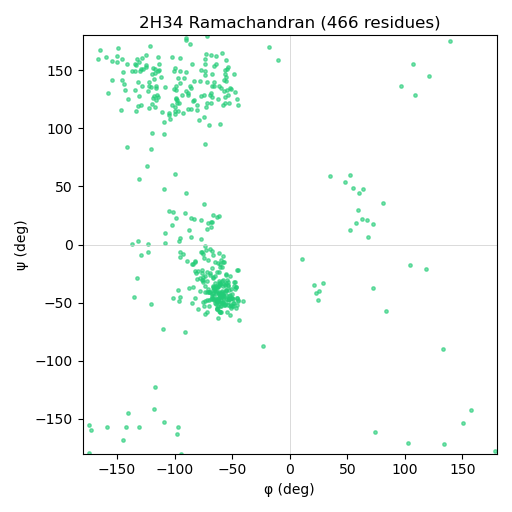913 C CA . HIS A 1 157 ? 9.805 24.709 6.917 1.00 80.19 137 HIS A CA 1
ATOM 914 C C . HIS A 1 157 ? 9.649 26.058 6.279 1.00 80.72 137 HIS A C 1
ATOM 915 O O . HIS A 1 157 ? 10.088 26.265 5.154 1.00 81.03 137 HIS A O 1
ATOM 922 N N . ARG A 1 158 ? 9.036 26.984 7.005 1.00 81.58 138 ARG A N 1
ATOM 923 C CA . ARG A 1 158 ? 8.908 28.360 6.526 1.00 82.00 138 ARG A CA 1
ATOM 924 C C . ARG A 1 158 ? 10.237 29.114 6.414 1.00 81.83 138 ARG A C 1
ATOM 925 O O . ARG A 1 158 ? 10.256 30.225 5.882 1.00 82.03 138 ARG A O 1
ATOM 933 N N . ASP A 1 159 ? 11.331 28.528 6.918 1.00 81.62 139 ASP A N 1
ATOM 934 C CA . ASP A 1 159 ? 12.632 29.209 6.950 1.00 81.41 139 ASP A CA 1
ATOM 935 C C . ASP A 1 159 ? 13.758 28.409 7.589 1.00 81.51 139 ASP A C 1
ATOM 936 O O . ASP A 1 159 ? 13.577 27.267 8.021 1.00 81.99 139 ASP A O 1
ATOM 941 N N . VAL A 1 160 ? 14.923 29.047 7.664 1.00 81.02 140 VAL A N 1
ATOM 942 C CA . VAL A 1 160 ? 16.118 28.462 8.251 1.00 80.49 140 VAL A CA 1
ATOM 943 C C . VAL A 1 160 ? 16.855 29.580 8.970 1.00 80.36 140 VAL A C 1
ATOM 944 O O . VAL A 1 160 ? 16.939 30.706 8.454 1.00 80.82 140 VAL A O 1
ATOM 948 N N . LYS A 1 161 ? 17.371 29.275 10.161 1.00 79.28 141 LYS A N 1
ATOM 949 C CA . LYS A 1 161 ? 18.276 30.165 10.867 1.00 78.13 141 LYS A CA 1
ATOM 950 C C . LYS A 1 161 ? 19.564 29.375 11.027 1.00 77.08 141 LYS A C 1
ATOM 951 O O . LYS A 1 161 ? 19.509 28.156 11.180 1.00 76.79 141 LYS A O 1
ATOM 957 N N . PRO A 1 162 ? 20.728 30.053 11.003 1.00 76.04 142 PRO A N 1
ATOM 958 C CA . PRO A 1 162 ? 22.006 29.399 11.324 1.00 75.49 142 PRO A CA 1
ATOM 959 C C . PRO A 1 162 ? 21.973 28.703 12.681 1.00 75.31 142 PRO A C 1
ATOM 960 O O . PRO A 1 162 ? 22.641 27.688 12.890 1.00 75.40 142 PRO A O 1
ATOM 964 N N . GLU A 1 163 ? 21.174 29.255 13.585 1.00 75.07 143 GLU A N 1
ATOM 965 C CA . GLU A 1 163 ? 20.951 28.704 14.906 1.00 74.75 143 GLU A CA 1
ATOM 966 C C . GLU A 1 163 ? 20.151 27.389 14.822 1.00 74.06 143 GLU A C 1
ATOM 967 O O . GLU A 1 163 ? 19.939 26.725 15.829 1.00 74.30 143 GLU A O 1
ATOM 973 N N . ASN A 1 164 ? 19.724 27.010 13.618 1.00 72.89 144 ASN A N 1
ATOM 974 C CA . ASN A 1 164 ? 19.021 25.742 13.397 1.00 71.96 144 ASN A CA 1
ATOM 975 C C . ASN A 1 164 ? 19.907 24.764 12.657 1.00 71.13 144 ASN A C 1
ATOM 976 O O . ASN A 1 164 ? 19.442 23.721 12.168 1.00 70.98 144 ASN A O 1
ATOM 981 N N . ILE A 1 165 ? 21.179 25.134 12.539 1.00 69.89 145 ILE A N 1
ATOM 982 C CA . ILE A 1 165 ? 22.153 24.370 11.781 1.00 68.42 145 ILE A CA 1
ATOM 983 C C . ILE A 1 165 ? 23.265 23.939 12.739 1.00 68.26 145 ILE A C 1
ATOM 984 O O . ILE A 1 165 ? 23.925 24.771 13.366 1.00 68.21 145 ILE A O 1
ATOM 989 N N . LEU A 1 166 ? 23.449 22.629 12.847 1.00 68.00 146 LEU A N 1
ATOM 990 C CA . LEU A 1 166 ? 24.354 22.037 13.809 1.00 67.87 146 LEU A CA 1
ATOM 991 C C . LEU A 1 166 ? 25.457 21.309 13.077 1.00 68.10 146 LEU A C 1
ATOM 992 O O . LEU A 1 166 ? 25.194 20.355 12.346 1.00 68.51 146 LEU A O 1
ATOM 997 N N . VAL A 1 167 ? 26.691 21.751 13.277 1.00 68.15 147 VAL A N 1
ATOM 998 C CA . VAL A 1 167 ? 27.814 21.208 12.527 1.00 68.22 147 VAL A CA 1
ATOM 999 C C . VAL A 1 167 ? 28.600 20.228 13.405 1.00 68.70 147 VAL A C 1
ATOM 1000 O O . VAL A 1 167 ? 29.098 20.592 14.465 1.00 68.78 147 VAL A O 1
ATOM 1004 N N . SER A 1 168 ? 28.678 18.980 12.962 1.00 68.96 148 SER A N 1
ATOM 1005 C CA . SER A 1 168 ? 29.313 17.931 13.738 1.00 69.87 148 SER A CA 1
ATOM 1006 C C . SER A 1 168 ? 30.739 17.686 13.279 1.00 70.25 148 SER A C 1
ATOM 1007 O O . SER A 1 168 ? 31.328 18.514 12.593 1.00 71.00 148 SER A O 1
ATOM 1010 N N . ALA A 1 169 ? 31.270 16.533 13.672 1.00 70.55 149 ALA A N 1
ATOM 1011 C CA . ALA A 1 169 ? 32.615 16.073 13.333 1.00 70.69 149 ALA A CA 1
ATOM 1012 C C . ALA A 1 169 ? 33.252 16.672 12.069 1.00 70.69 149 ALA A C 1
ATOM 1013 O O . ALA A 1 169 ? 33.983 17.661 12.176 1.00 70.95 149 ALA A O 1
ATOM 1015 N N . ASP A 1 170 ? 33.007 16.076 10.897 1.00 70.24 150 ASP A N 1
ATOM 1016 C CA . ASP A 1 170 ? 33.683 16.508 9.667 1.00 69.94 150 ASP A CA 1
ATOM 1017 C C . ASP A 1 170 ? 32.766 17.398 8.869 1.00 69.01 150 ASP A C 1
ATOM 1018 O O . ASP A 1 170 ? 32.406 17.081 7.732 1.00 69.22 150 ASP A O 1
ATOM 1023 N N . ASP A 1 171 ? 32.376 18.519 9.472 1.00 67.90 151 ASP A N 1
ATOM 1024 C CA . ASP A 1 171 ? 31.468 19.464 8.830 1.00 66.42 151 ASP A CA 1
ATOM 1025 C C . ASP A 1 171 ? 30.145 18.801 8.484 1.00 65.30 151 ASP A C 1
ATOM 1026 O O . ASP A 1 171 ? 29.504 19.162 7.512 1.00 65.42 151 ASP A O 1
ATOM 1031 N N . PHE A 1 172 ? 29.743 17.810 9.259 1.00 64.30 152 PHE A N 1
ATOM 1032 C CA . PHE A 1 172 ? 28.481 17.162 9.000 1.00 63.00 152 PHE A CA 1
ATOM 1033 C C . PHE A 1 172 ? 27.382 17.972 9.650 1.00 63.16 152 PHE A C 1
ATOM 1034 O O . PHE A 1 172 ? 27.411 18.203 10.854 1.00 63.60 152 PHE A O 1
ATOM 1042 N N . ALA A 1 173 ? 26.406 18.394 8.859 1.00 63.05 153 ALA A N 1
ATOM 1043 C CA . ALA A 1 173 ? 25.397 19.312 9.353 1.00 63.40 153 ALA A CA 1
ATOM 1044 C C . ALA A 1 173 ? 23.998 18.730 9.372 1.00 63.52 153 ALA A C 1
ATOM 1045 O O . ALA A 1 173 ? 23.565 18.123 8.409 1.00 63.39 153 ALA A O 1
ATOM 1047 N N . TYR A 1 174 ? 23.297 18.952 10.479 1.00 64.26 154 TYR A N 1
ATOM 1048 C CA . TYR A 1 174 ? 21.899 18.587 10.613 1.00 64.93 154 TYR A CA 1
ATOM 1049 C C . TYR A 1 174 ? 21.018 19.808 10.687 1.00 66.25 154 TYR A C 1
ATOM 1050 O O . TYR A 1 174 ? 21.373 20.806 11.310 1.00 66.30 154 TYR A O 1
ATOM 1059 N N . LEU A 1 175 ? 19.841 19.703 10.090 1.00 67.87 155 LEU A N 1
ATOM 1060 C CA . LEU A 1 175 ? 18.799 20.692 10.301 1.00 69.52 155 LEU A CA 1
ATOM 1061 C C . LEU A 1 175 ? 18.033 20.300 11.559 1.00 70.86 155 LEU A C 1
ATOM 1062 O O . LEU A 1 175 ? 17.423 19.227 11.600 1.00 70.50 155 LEU A O 1
ATOM 1067 N N . VAL A 1 176 ? 18.090 21.156 12.582 1.00 73.10 156 VAL A N 1
ATOM 1068 C CA . VAL A 1 176 ? 17.325 20.950 13.827 1.00 75.78 156 VAL A CA 1
ATOM 1069 C C . VAL A 1 176 ? 16.247 22.019 14.013 1.00 77.80 156 VAL A C 1
ATOM 1070 O O . VAL A 1 176 ? 16.415 23.155 13.576 1.00 78.29 156 VAL A O 1
ATOM 1074 N N . ASP A 1 177 ? 15.151 21.668 14.676 1.00 80.43 157 ASP A N 1
ATOM 1075 C CA . ASP A 1 177 ? 14.043 22.616 14.835 1.00 83.13 157 ASP A CA 1
ATOM 1076 C C . ASP A 1 177 ? 14.075 23.501 16.101 1.00 84.44 157 ASP A C 1
ATOM 1077 O O . ASP A 1 177 ? 13.019 23.932 16.570 1.00 84.57 157 ASP A O 1
ATOM 1082 N N . PHE A 1 178 ? 15.265 23.778 16.647 1.00 86.24 158 PHE A N 1
ATOM 1083 C CA . PHE A 1 178 ? 15.371 24.544 17.912 1.00 87.81 158 PHE A CA 1
ATOM 1084 C C . PHE A 1 178 ? 16.583 25.495 18.025 1.00 88.72 158 PHE A C 1
ATOM 1085 O O . PHE A 1 178 ? 17.237 25.779 17.021 1.00 89.16 158 PHE A O 1
ATOM 1093 N N . GLY A 1 179 ? 16.843 26.010 19.234 1.00 89.59 159 GLY A N 1
ATOM 1094 C CA . GLY A 1 179 ? 17.955 26.944 19.501 1.00 90.52 159 GLY A CA 1
ATOM 1095 C C . GLY A 1 179 ? 18.975 26.369 20.477 1.00 91.30 159 GLY A C 1
ATOM 1096 O O . GLY A 1 179 ? 19.567 25.327 20.202 1.00 91.60 159 GLY A O 1
ATOM 1097 N N . ILE A 1 180 ? 19.211 27.070 21.595 1.00 92.02 160 ILE A N 1
ATOM 1098 C CA . ILE A 1 180 ? 19.864 26.497 22.799 1.00 92.38 160 ILE A CA 1
ATOM 1099 C C . ILE A 1 180 ? 19.132 26.972 24.061 1.00 92.48 160 ILE A C 1
ATOM 1100 O O . ILE A 1 180 ? 19.103 26.271 25.084 1.00 92.71 160 ILE A O 1
ATOM 1105 N N . GLY A 1 197 ? 12.317 32.610 15.325 1.00 86.82 177 GLY A N 1
ATOM 1106 C CA . GLY A 1 197 ? 12.493 33.058 13.946 1.00 87.11 177 GLY A CA 1
ATOM 1107 C C . GLY A 1 197 ? 12.875 34.520 13.883 1.00 87.06 177 GLY A C 1
ATOM 1108 O O . GLY A 1 197 ? 12.346 35.328 14.650 1.00 87.22 177 GLY A O 1
ATOM 1109 N N . THR A 1 198 ? 13.806 34.871 12.992 1.00 86.81 178 THR A N 1
ATOM 1110 C CA . THR A 1 198 ? 14.141 36.294 12.800 1.00 86.48 178 THR A CA 1
ATOM 1111 C C . THR A 1 198 ? 14.088 36.767 11.367 1.00 86.13 178 THR A C 1
ATOM 1112 O O . THR A 1 198 ? 14.373 36.009 10.426 1.00 85.95 178 THR A O 1
ATOM 1116 N N . LEU A 1 199 ? 13.784 38.059 11.247 1.00 85.39 179 LEU A N 1
ATOM 1117 C CA . LEU A 1 199 ? 13.597 38.742 9.979 1.00 84.97 179 LEU A CA 1
ATOM 1118 C C . LEU A 1 199 ? 14.795 38.707 9.032 1.00 84.57 179 LEU A C 1
ATOM 1119 O O . LEU A 1 199 ? 14.622 38.932 7.827 1.00 84.31 179 LEU A O 1
ATOM 1124 N N . TYR A 1 200 ? 15.992 38.434 9.558 1.00 83.83 180 TYR A N 1
ATOM 1125 C CA . TYR A 1 200 ? 17.195 38.414 8.725 1.00 83.44 180 TYR A CA 1
ATOM 1126 C C . TYR A 1 200 ? 17.070 37.463 7.543 1.00 83.07 180 TYR A C 1
ATOM 1127 O O . TYR A 1 200 ? 17.735 37.664 6.523 1.00 83.04 180 TYR A O 1
ATOM 1136 N N . TYR A 1 201 ? 16.227 36.435 7.683 1.00 82.59 181 TYR A N 1
ATOM 1137 C CA . TYR A 1 201 ? 16.162 35.332 6.711 1.00 82.27 181 TYR A CA 1
ATOM 1138 C C . TYR A 1 201 ? 14.780 35.157 6.066 1.00 83.03 181 TYR A C 1
ATOM 1139 O O . TYR A 1 201 ? 14.468 34.094 5.523 1.00 82.74 181 TYR A O 1
ATOM 1156 N N . ALA A 1 203 ? 11.654 35.802 3.505 1.00 84.55 183 ALA A N 1
ATOM 1157 C CA . ALA A 1 203 ? 11.121 36.197 2.207 1.00 83.68 183 ALA A CA 1
ATOM 1158 C C . ALA A 1 203 ? 10.030 37.238 2.393 1.00 82.90 183 ALA A C 1
ATOM 1159 O O . ALA A 1 203 ? 9.361 37.250 3.424 1.00 82.86 183 ALA A O 1
ATOM 1161 N N . PRO A 1 204 ? 9.858 38.123 1.399 1.00 82.30 184 PRO A N 1
ATOM 1162 C CA . PRO A 1 204 ? 8.855 39.160 1.493 1.00 81.96 184 PRO A CA 1
ATOM 1163 C C . PRO A 1 204 ? 7.426 38.620 1.533 1.00 81.97 184 PRO A C 1
ATOM 1164 O O . PRO A 1 204 ? 6.607 39.141 2.280 1.00 81.59 184 PRO A O 1
ATOM 1168 N N . GLU A 1 205 ? 7.132 37.572 0.764 1.00 82.28 185 GLU A N 1
ATOM 1169 C CA . GLU A 1 205 ? 5.751 37.069 0.664 1.00 82.72 185 GLU A CA 1
ATOM 1170 C C . GLU A 1 205 ? 5.147 36.659 2.012 1.00 83.22 185 GLU A C 1
ATOM 1171 O O . GLU A 1 205 ? 3.926 36.494 2.135 1.00 83.36 185 GLU A O 1
ATOM 1177 N N . ARG A 1 206 ? 6.009 36.510 3.015 1.00 83.68 186 ARG A N 1
ATOM 1178 C CA . ARG A 1 206 ? 5.583 36.116 4.350 1.00 84.08 186 ARG A CA 1
ATOM 1179 C C . ARG A 1 206 ? 4.932 37.258 5.140 1.00 84.01 186 ARG A C 1
ATOM 1180 O O . ARG A 1 206 ? 4.137 37.015 6.052 1.00 83.88 186 ARG A O 1
ATOM 1188 N N . PHE A 1 207 ? 5.265 38.498 4.789 1.00 83.97 187 PHE A N 1
ATOM 1189 C CA . PHE A 1 207 ? 4.753 39.663 5.522 1.00 84.00 187 PHE A CA 1
ATOM 1190 C C . PHE A 1 207 ? 3.280 40.009 5.222 1.00 84.04 187 PHE A C 1
ATOM 1191 O O . PHE A 1 207 ? 2.594 40.558 6.084 1.00 84.24 187 PHE A O 1
ATOM 1199 N N . SER A 1 208 ? 2.794 39.668 4.025 1.00 84.08 188 SER A N 1
ATOM 1200 C CA . SER A 1 208 ? 1.365 39.794 3.700 1.00 84.12 188 SER A CA 1
ATOM 1201 C C . SER A 1 208 ? 0.838 38.502 3.071 1.00 84.23 188 SER A C 1
ATOM 1202 O O . SER A 1 208 ? 1.408 37.434 3.286 1.00 84.34 188 SER A O 1
ATOM 1205 N N . GLU A 1 209 ? -0.249 38.601 2.306 1.00 84.44 189 GLU A N 1
ATOM 1206 C CA . GLU A 1 209 ? -0.804 37.454 1.576 1.00 84.49 189 GLU A CA 1
ATOM 1207 C C . GLU A 1 209 ? -0.373 37.441 0.110 1.00 84.33 189 GLU A C 1
ATOM 1208 O O . GLU A 1 209 ? 0.095 36.424 -0.396 1.00 84.06 189 GLU A O 1
ATOM 1214 N N . TYR A 1 214 ? 3.729 28.749 -1.824 1.00 84.51 194 TYR A N 1
ATOM 1215 C CA . TYR A 1 214 ? 5.149 29.111 -1.779 1.00 84.97 194 TYR A CA 1
ATOM 1216 C C . TYR A 1 214 ? 6.006 28.356 -0.739 1.00 84.60 194 TYR A C 1
ATOM 1217 O O . TYR A 1 214 ? 5.545 28.029 0.356 1.00 84.84 194 TYR A O 1
ATOM 1226 N N . ARG A 1 215 ? 7.259 28.095 -1.108 1.00 83.78 195 ARG A N 1
ATOM 1227 C CA . ARG A 1 215 ? 8.257 27.559 -0.203 1.00 82.99 195 ARG A CA 1
ATOM 1228 C C . ARG A 1 215 ? 9.288 28.650 0.103 1.00 82.73 195 ARG A C 1
ATOM 1229 O O . ARG A 1 215 ? 10.138 28.955 -0.735 1.00 83.03 195 ARG A O 1
ATOM 1231 N N . ALA A 1 216 ? 9.228 29.215 1.310 1.00 82.08 196 ALA A N 1
ATOM 1232 C CA . ALA A 1 216 ? 10.119 30.313 1.710 1.00 80.98 196 ALA A CA 1
ATOM 1233 C C . ALA A 1 216 ? 11.512 29.888 2.206 1.00 80.46 196 ALA A C 1
ATOM 1234 O O . ALA A 1 216 ? 12.420 30.718 2.292 1.00 80.36 196 ALA A O 1
ATOM 1236 N N . ASP A 1 217 ? 11.692 28.608 2.521 1.00 79.86 197 ASP A N 1
ATOM 1237 C CA . ASP A 1 217 ? 12.996 28.111 3.002 1.00 79.35 197 ASP A CA 1
ATOM 1238 C C . ASP A 1 217 ? 14.174 28.266 2.020 1.00 78.97 197 ASP A C 1
ATOM 1239 O O . ASP A 1 217 ? 15.309 28.506 2.440 1.00 78.77 197 ASP A O 1
ATOM 1244 N N . ILE A 1 218 ? 13.895 28.155 0.722 1.00 78.50 198 ILE A N 1
ATOM 1245 C CA . ILE A 1 218 ? 14.899 28.383 -0.322 1.00 77.60 198 ILE A CA 1
ATOM 1246 C C . ILE A 1 218 ? 15.480 29.791 -0.216 1.00 77.19 198 ILE A C 1
ATOM 1247 O O . ILE A 1 218 ? 16.686 29.980 -0.354 1.00 76.93 198 ILE A O 1
ATOM 1252 N N . TYR A 1 219 ? 14.613 30.762 0.049 1.00 76.99 199 TYR A N 1
ATOM 1253 C CA . TYR A 1 219 ? 15.020 32.156 0.233 1.00 77.28 199 TYR A CA 1
ATOM 1254 C C . TYR A 1 219 ? 15.932 32.237 1.452 1.00 77.41 199 TYR A C 1
ATOM 1255 O O . TYR A 1 219 ? 17.064 32.734 1.364 1.00 77.80 199 TYR A O 1
ATOM 1264 N N . ALA A 1 220 ? 15.428 31.744 2.585 1.00 76.83 200 ALA A N 1
ATOM 1265 C CA . ALA A 1 220 ? 16.170 31.748 3.832 1.00 75.90 200 ALA A CA 1
ATOM 1266 C C . ALA A 1 220 ? 17.586 31.168 3.651 1.00 75.57 200 ALA A C 1
ATOM 1267 O O . ALA A 1 220 ? 18.584 31.820 3.983 1.00 75.19 200 ALA A O 1
ATOM 1269 N N . LEU A 1 221 ? 17.671 29.970 3.075 1.00 75.04 201 LEU A N 1
ATOM 1270 C CA . LEU A 1 221 ? 18.964 29.295 2.890 1.00 74.88 201 LEU A CA 1
ATOM 1271 C C . LEU A 1 221 ? 19.974 30.152 2.131 1.00 74.78 201 LEU A C 1
ATOM 1272 O O . LEU A 1 221 ? 21.179 30.083 2.386 1.00 74.92 201 LEU A O 1
ATOM 1277 N N . THR A 1 222 ? 19.471 30.962 1.205 1.00 74.43 202 THR A N 1
ATOM 1278 C CA . THR A 1 222 ? 20.333 31.796 0.386 1.00 74.10 202 THR A CA 1
ATOM 1279 C C . THR A 1 222 ? 20.893 32.965 1.209 1.00 74.63 202 THR A C 1
ATOM 1280 O O . THR A 1 222 ? 22.078 33.296 1.087 1.00 74.86 202 THR A O 1
ATOM 1284 N N . CYS A 1 223 ? 20.058 33.570 2.055 1.00 74.73 203 CYS A N 1
ATOM 1285 C CA . CYS A 1 223 ? 20.556 34.490 3.078 1.00 75.04 203 CYS A CA 1
ATOM 1286 C C . CYS A 1 223 ? 21.626 33.796 3.950 1.00 75.05 203 CYS A C 1
ATOM 1287 O O . CYS A 1 223 ? 22.712 34.340 4.180 1.00 75.15 203 CYS A O 1
ATOM 1290 N N . VAL A 1 224 ? 21.337 32.580 4.402 1.00 74.52 204 VAL A N 1
ATOM 1291 C CA . VAL A 1 224 ? 22.287 31.869 5.234 1.00 74.28 204 VAL A CA 1
ATOM 1292 C C . VAL A 1 224 ? 23.608 31.647 4.484 1.00 74.60 204 VAL A C 1
ATOM 1293 O O . VAL A 1 224 ? 24.694 31.888 5.037 1.00 74.81 204 VAL A O 1
ATOM 1297 N N . LEU A 1 225 ? 23.513 31.213 3.227 1.00 74.41 205 LEU A N 1
ATOM 1298 C CA . LEU A 1 225 ? 24.693 31.033 2.394 1.00 74.16 205 LEU A CA 1
ATOM 1299 C C . LEU A 1 225 ? 25.472 32.344 2.322 1.00 74.56 205 LEU A C 1
ATOM 1300 O O . LEU A 1 225 ? 26.681 32.374 2.583 1.00 74.32 205 LEU A O 1
ATOM 1305 N N . TYR A 1 226 ? 24.763 33.426 1.989 1.00 74.86 206 TYR A N 1
ATOM 1306 C CA . TYR A 1 226 ? 25.352 34.753 1.953 1.00 75.30 206 TYR A CA 1
ATOM 1307 C C . TYR A 1 226 ? 26.185 35.023 3.189 1.00 75.52 206 TYR A C 1
ATOM 1308 O O . TYR A 1 226 ? 27.368 35.370 3.091 1.00 75.48 206 TYR A O 1
ATOM 1317 N N . GLU A 1 227 ? 25.559 34.847 4.352 1.00 75.77 207 GLU A N 1
ATOM 1318 C CA . GLU A 1 227 ? 26.213 35.129 5.623 1.00 76.13 207 GLU A CA 1
ATOM 1319 C C . GLU A 1 227 ? 27.477 34.310 5.839 1.00 75.83 207 GLU A C 1
ATOM 1320 O O . GLU A 1 227 ? 28.470 34.839 6.352 1.00 75.83 207 GLU A O 1
ATOM 1326 N N . CYS A 1 228 ? 27.436 33.038 5.444 1.00 75.25 208 CYS A N 1
ATOM 1327 C CA . CYS A 1 228 ? 28.591 32.151 5.555 1.00 75.19 208 CYS A CA 1
ATOM 1328 C C . CYS A 1 228 ? 29.762 32.678 4.753 1.00 75.09 208 CYS A C 1
ATOM 1329 O O . CYS A 1 228 ? 30.926 32.494 5.123 1.00 74.72 208 CYS A O 1
ATOM 1332 N N . LEU A 1 229 ? 29.435 33.318 3.635 1.00 75.22 209 LEU A N 1
ATOM 1333 C CA . LEU A 1 229 ? 30.438 33.805 2.707 1.00 75.21 209 LEU A CA 1
ATOM 1334 C C . LEU A 1 229 ? 31.026 35.111 3.200 1.00 75.20 209 LEU A C 1
ATOM 1335 O O . LEU A 1 229 ? 32.241 35.237 3.366 1.00 75.09 209 LEU A O 1
ATOM 1340 N N . THR A 1 230 ? 30.151 36.076 3.448 1.00 75.31 210 THR A N 1
ATOM 1341 C CA . THR A 1 230 ? 30.585 37.435 3.697 1.00 75.73 210 THR A CA 1
ATOM 1342 C C . THR A 1 230 ? 30.979 37.626 5.147 1.00 75.79 210 THR A C 1
ATOM 1343 O O . THR A 1 230 ? 31.919 38.356 5.445 1.00 75.91 210 THR A O 1
ATOM 1347 N N . GLY A 1 231 ? 30.252 36.964 6.040 1.00 75.93 211 GLY A N 1
ATOM 1348 C CA . GLY A 1 231 ? 30.436 37.151 7.471 1.00 75.72 211 GLY A CA 1
ATOM 1349 C C . GLY A 1 231 ? 29.185 37.683 8.137 1.00 75.56 211 GLY A C 1
ATOM 1350 O O . GLY A 1 231 ? 29.011 37.523 9.335 1.00 75.51 211 GLY A O 1
ATOM 1351 N N . SER A 1 232 ? 28.303 38.303 7.357 1.00 75.67 212 SER A N 1
ATOM 1352 C CA . SER A 1 232 ? 27.094 38.944 7.900 1.00 75.69 212 SER A CA 1
ATOM 1353 C C . SER A 1 232 ? 25.827 38.771 7.024 1.00 75.49 212 SER A C 1
ATOM 1354 O O . SER A 1 232 ? 25.934 38.565 5.820 1.00 75.45 212 SER A O 1
ATOM 1357 N N . PRO A 1 233 ? 24.624 38.861 7.635 1.00 75.23 213 PRO A N 1
ATOM 1358 C CA . PRO A 1 233 ? 23.403 38.622 6.878 1.00 75.08 213 PRO A CA 1
ATOM 1359 C C . PRO A 1 233 ? 23.256 39.708 5.841 1.00 75.30 213 PRO A C 1
ATOM 1360 O O . PRO A 1 233 ? 23.817 40.780 6.043 1.00 75.30 213 PRO A O 1
ATOM 1364 N N . PRO A 1 234 ? 22.549 39.426 4.717 1.00 75.65 214 PRO A N 1
ATOM 1365 C CA . PRO A 1 234 ? 22.434 40.375 3.601 1.00 75.64 214 PRO A CA 1
ATOM 1366 C C . PRO A 1 234 ? 21.868 41.732 3.974 1.00 75.69 214 PRO A C 1
ATOM 1367 O O . PRO A 1 234 ? 22.277 42.737 3.401 1.00 75.58 214 PRO A O 1
ATOM 1371 N N . TYR A 1 235 ? 20.945 41.771 4.927 1.00 76.15 215 TYR A N 1
ATOM 1372 C CA . TYR A 1 235 ? 20.357 43.056 5.313 1.00 76.41 215 TYR A CA 1
ATOM 1373 C C . TYR A 1 235 ? 20.550 43.359 6.795 1.00 76.83 215 TYR A C 1
ATOM 1374 O O . TYR A 1 235 ? 20.071 42.615 7.649 1.00 77.37 215 TYR A O 1
ATOM 1383 N N . GLN A 1 236 ? 21.273 44.438 7.093 1.00 76.99 216 GLN A N 1
ATOM 1384 C CA . GLN A 1 236 ? 21.499 44.867 8.476 1.00 76.92 216 GLN A CA 1
ATOM 1385 C C . GLN A 1 236 ? 20.464 45.908 8.903 1.00 76.88 216 G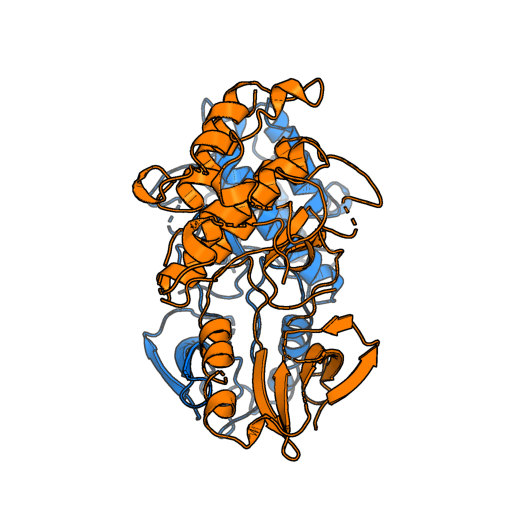LN A C 1
ATOM 1386 O O . GLN A 1 236 ? 19.601 46.283 8.110 1.00 77.34 216 GLN A O 1
ATOM 1392 N N . GLY A 1 237 ? 20.564 46.379 10.146 1.00 76.68 217 GLY A N 1
ATOM 1393 C CA . GLY A 1 237 ? 19.635 47.372 10.684 1.00 76.35 217 GLY A CA 1
ATOM 1394 C C . GLY A 1 237 ? 18.597 46.758 11.606 1.00 76.11 217 GLY A C 1
ATOM 1395 O O . GLY A 1 237 ? 18.700 45.580 11.967 1.00 75.65 217 GLY A O 1
ATOM 1396 N N . ASP A 1 238 ? 17.595 47.553 11.988 1.00 75.92 218 ASP A N 1
ATOM 1397 C CA . ASP A 1 238 ? 16.541 47.066 12.877 1.00 75.67 218 ASP A CA 1
ATOM 1398 C C . ASP A 1 238 ? 15.394 46.385 12.130 1.00 75.87 218 ASP A C 1
ATOM 1399 O O . ASP A 1 238 ? 15.345 46.390 10.886 1.00 75.56 218 ASP A O 1
ATOM 1404 N N . GLN A 1 239 ? 14.493 45.782 12.908 1.00 76.02 219 GLN A N 1
ATOM 1405 C CA . GLN A 1 239 ? 13.398 44.972 12.377 1.00 76.07 219 GLN A CA 1
ATOM 1406 C C . GLN A 1 239 ? 12.630 45.701 11.285 1.00 75.98 219 GLN A C 1
ATOM 1407 O O . GLN A 1 239 ? 12.298 45.104 10.275 1.00 76.07 219 GLN A O 1
ATOM 1413 N N . LEU A 1 240 ? 12.352 46.986 11.489 1.00 75.81 220 LEU A N 1
ATOM 1414 C CA . LEU A 1 240 ? 11.658 47.778 10.478 1.00 75.81 220 LEU A CA 1
ATOM 1415 C C . LEU A 1 240 ? 12.472 47.881 9.180 1.00 76.07 220 LEU A C 1
ATOM 1416 O O . LEU A 1 240 ? 12.041 47.377 8.136 1.00 76.12 220 LEU A O 1
ATOM 1421 N N . SER A 1 241 ? 13.652 48.502 9.253 1.00 76.23 221 SER A N 1
ATOM 1422 C CA . SER A 1 241 ? 14.523 48.661 8.082 1.00 76.61 221 SER A CA 1
ATOM 1423 C C . SER A 1 241 ? 14.866 47.327 7.387 1.00 76.53 221 SER A C 1
ATOM 1424 O O . SER A 1 241 ? 14.896 47.262 6.163 1.00 76.98 221 SER A O 1
ATOM 1427 N N . VAL A 1 242 ? 15.102 46.270 8.158 1.00 76.38 222 VAL A N 1
ATOM 1428 C CA . VAL A 1 242 ? 15.343 44.950 7.566 1.00 76.61 222 VAL A CA 1
ATOM 1429 C C . VAL A 1 242 ? 14.134 44.435 6.785 1.00 76.60 222 VAL A C 1
ATOM 1430 O O . VAL A 1 242 ? 14.258 44.073 5.613 1.00 76.59 222 VAL A O 1
ATOM 1442 N N . GLY A 1 244 ? 11.809 46.029 5.471 1.00 75.97 224 GLY A N 1
ATOM 1443 C CA . GLY A 1 244 ? 11.761 46.840 4.260 1.00 75.17 224 GLY A CA 1
ATOM 1444 C C . GLY A 1 244 ? 12.809 46.432 3.234 1.00 74.65 224 GLY A C 1
ATOM 1445 O O . GLY A 1 244 ? 12.528 46.387 2.002 1.00 74.92 224 GLY A O 1
ATOM 1446 N N . ALA A 1 245 ? 14.012 46.123 3.742 1.00 73.75 225 ALA A N 1
ATOM 1447 C CA . ALA A 1 245 ? 15.131 45.845 2.857 1.00 73.34 225 ALA A CA 1
ATOM 1448 C C . ALA A 1 245 ? 14.828 44.632 1.971 1.00 73.49 225 ALA A C 1
ATOM 1449 O O . ALA A 1 245 ? 15.113 44.636 0.769 1.00 73.32 225 ALA A O 1
ATOM 1451 N N . HIS A 1 246 ? 14.214 43.615 2.575 1.00 73.53 226 HIS A N 1
ATOM 1452 C CA . HIS A 1 246 ? 13.822 42.382 1.885 1.00 73.56 226 HIS A CA 1
ATOM 1453 C C . HIS A 1 246 ? 12.808 42.636 0.774 1.00 73.49 226 HIS A C 1
ATOM 1454 O O . HIS A 1 246 ? 12.808 41.965 -0.264 1.00 73.62 226 HIS A O 1
ATOM 1461 N N . ILE A 1 247 ? 11.922 43.588 1.012 1.00 73.14 227 ILE A N 1
ATOM 1462 C CA . ILE A 1 247 ? 10.856 43.851 0.075 1.00 73.07 227 ILE A CA 1
ATOM 1463 C C . ILE A 1 247 ? 11.410 44.595 -1.130 1.00 73.18 227 ILE A C 1
ATOM 1464 O O . ILE A 1 247 ? 10.949 44.400 -2.255 1.00 73.39 227 ILE A O 1
ATOM 1469 N N . ASN A 1 248 ? 12.448 45.388 -0.895 1.00 73.15 228 ASN A N 1
ATOM 1470 C CA . ASN A 1 248 ? 12.801 46.455 -1.810 1.00 72.90 228 ASN A CA 1
ATOM 1471 C C . ASN A 1 248 ? 14.298 46.588 -2.139 1.00 72.88 228 ASN A C 1
ATOM 1472 O O . ASN A 1 248 ? 14.654 46.756 -3.304 1.00 72.89 228 ASN A O 1
ATOM 1477 N N . GLN A 1 249 ? 15.171 46.527 -1.130 1.00 72.80 229 GLN A N 1
ATOM 1478 C CA . GLN A 1 249 ? 16.600 46.799 -1.350 1.00 72.44 229 GLN A CA 1
ATOM 1479 C C . GLN A 1 249 ? 17.141 45.886 -2.440 1.00 72.23 229 GLN A C 1
ATOM 1480 O O . GLN A 1 249 ? 16.751 44.725 -2.527 1.00 72.44 229 GLN A O 1
ATOM 1482 N N . ALA A 1 250 ? 18.006 46.430 -3.293 1.00 72.04 230 ALA A N 1
ATOM 1483 C CA . ALA A 1 250 ? 18.749 45.624 -4.248 1.00 71.97 230 ALA A CA 1
ATOM 1484 C C . ALA A 1 250 ? 19.478 44.505 -3.515 1.00 72.28 230 ALA A C 1
ATOM 1485 O O . ALA A 1 250 ? 20.171 44.750 -2.524 1.00 72.53 230 ALA A O 1
ATOM 1487 N N . ILE A 1 251 ? 19.291 43.280 -3.999 1.00 72.45 231 ILE A N 1
ATOM 1488 C CA . ILE A 1 251 ? 19.997 42.097 -3.517 1.00 72.39 231 ILE A CA 1
ATOM 1489 C C . ILE A 1 251 ? 21.511 42.335 -3.582 1.00 72.57 231 ILE A C 1
ATOM 1490 O O . ILE A 1 251 ? 22.009 42.810 -4.593 1.00 72.31 231 ILE A O 1
ATOM 1495 N N . PRO A 1 252 ? 22.244 42.012 -2.496 1.00 73.05 232 PRO A N 1
ATOM 1496 C CA . PRO A 1 252 ? 23.684 42.279 -2.424 1.00 73.38 232 PRO A CA 1
ATOM 1497 C C . PRO A 1 252 ? 24.507 41.333 -3.289 1.00 73.88 232 PRO A C 1
ATOM 1498 O O . PRO A 1 252 ? 24.069 40.207 -3.562 1.00 73.89 232 PRO A O 1
ATOM 1502 N N . ARG A 1 253 ? 25.695 41.793 -3.688 1.00 74.23 233 ARG A N 1
ATOM 1503 C CA . ARG A 1 253 ? 26.638 41.003 -4.488 1.00 74.54 233 ARG A CA 1
ATOM 1504 C C . ARG A 1 253 ? 27.869 40.584 -3.663 1.00 74.76 233 ARG A C 1
ATOM 1505 O O . ARG A 1 253 ? 28.833 41.340 -3.561 1.00 74.52 233 ARG A O 1
ATOM 1507 N N . PRO A 1 254 ? 27.844 39.356 -3.094 1.00 75.26 234 PRO A N 1
ATOM 1508 C CA . PRO A 1 254 ? 28.821 38.835 -2.120 1.00 75.54 234 PRO A CA 1
ATOM 1509 C C . PRO A 1 254 ? 30.292 39.018 -2.493 1.00 75.93 234 PRO A C 1
ATOM 1510 O O . PRO A 1 254 ? 31.125 39.253 -1.613 1.00 76.14 234 PRO A O 1
ATOM 1514 N N . SER A 1 255 ? 30.610 38.912 -3.777 1.00 76.18 235 SER A N 1
ATOM 1515 C CA . SER A 1 255 ? 31.976 39.135 -4.234 1.00 76.54 235 SER A CA 1
ATOM 1516 C C . SER A 1 255 ? 32.477 40.562 -3.955 1.00 76.77 235 SER A C 1
ATOM 1517 O O . SER A 1 255 ? 33.686 40.790 -3.846 1.00 76.77 235 SER A O 1
ATOM 1520 N N . THR A 1 256 ? 31.554 41.512 -3.817 1.00 76.95 236 THR A N 1
ATOM 1521 C CA . THR A 1 256 ? 31.937 42.896 -3.527 1.00 77.39 236 THR A CA 1
ATOM 1522 C C . THR A 1 256 ? 32.330 43.128 -2.065 1.00 77.43 236 THR A C 1
ATOM 1523 O O . THR A 1 256 ? 32.597 44.260 -1.668 1.00 77.41 236 THR A O 1
ATOM 1527 N N . VAL A 1 257 ? 32.370 42.066 -1.266 1.00 77.78 237 VAL A N 1
ATOM 1528 C CA . VAL A 1 257 ? 32.778 42.203 0.136 1.00 78.01 237 VAL A CA 1
ATOM 1529 C C . VAL A 1 257 ? 34.150 41.575 0.427 1.00 78.42 237 VAL A C 1
ATOM 1530 O O . VAL A 1 257 ? 35.128 42.295 0.618 1.00 78.62 237 VAL A O 1
ATOM 1534 N N . ARG A 1 258 ? 34.220 40.245 0.454 1.00 78.83 238 ARG A N 1
ATOM 1535 C CA . ARG A 1 258 ? 35.465 39.538 0.770 1.00 79.40 238 ARG A CA 1
ATOM 1536 C C . ARG A 1 258 ? 36.267 39.258 -0.514 1.00 79.32 238 ARG A C 1
ATOM 1537 O O . ARG A 1 258 ? 35.677 39.096 -1.592 1.00 79.16 238 ARG A O 1
ATOM 1545 N N . PRO A 1 259 ? 37.615 39.243 -0.408 1.00 79.32 239 PRO A N 1
ATOM 1546 C CA . PRO A 1 259 ? 38.482 38.967 -1.557 1.00 79.33 239 PRO A CA 1
ATOM 1547 C C . PRO A 1 259 ? 38.235 37.629 -2.264 1.00 79.24 239 PRO A C 1
ATOM 1548 O O . PRO A 1 259 ? 38.048 37.618 -3.481 1.00 79.34 239 PRO A O 1
ATOM 1552 N N . GLY A 1 260 ? 38.223 36.522 -1.518 1.00 79.00 240 GLY A N 1
ATOM 1553 C CA . GLY A 1 260 ? 38.247 35.181 -2.128 1.00 78.60 240 GLY A CA 1
ATOM 1554 C C . GLY A 1 260 ? 36.924 34.551 -2.553 1.00 78.35 240 GLY A C 1
ATOM 1555 O O . GLY A 1 260 ? 36.841 33.322 -2.675 1.00 78.15 240 GLY A O 1
ATOM 1556 N N . ILE A 1 261 ? 35.900 35.382 -2.784 1.00 78.03 241 ILE A N 1
ATOM 1557 C CA . ILE A 1 261 ? 34.562 34.923 -3.211 1.00 77.61 241 ILE A CA 1
ATOM 1558 C C . ILE A 1 261 ? 34.342 35.075 -4.722 1.00 77.39 241 ILE A C 1
ATOM 1559 O O . ILE A 1 261 ? 34.228 36.198 -5.216 1.00 77.13 241 ILE A O 1
ATOM 1564 N N . PRO A 1 262 ? 34.241 33.943 -5.449 1.00 77.24 242 PRO A N 1
ATOM 1565 C CA . PRO A 1 262 ? 34.062 33.925 -6.899 1.00 77.21 242 PRO A CA 1
ATOM 1566 C C . PRO A 1 262 ? 32.867 34.749 -7.370 1.00 77.35 242 PRO A C 1
ATOM 1567 O O . PRO A 1 262 ? 31.880 34.901 -6.637 1.00 77.18 242 PRO A O 1
ATOM 1571 N N . VAL A 1 263 ? 32.969 35.272 -8.593 1.00 77.32 243 VAL A N 1
ATOM 1572 C CA . VAL A 1 263 ? 31.928 36.133 -9.150 1.00 77.22 243 VAL A CA 1
ATOM 1573 C C . VAL A 1 263 ? 30.598 35.392 -9.287 1.00 77.01 243 VAL A C 1
ATOM 1574 O O . VAL A 1 263 ? 29.553 35.885 -8.845 1.00 76.88 243 VAL A O 1
ATOM 1578 N N . ALA A 1 264 ? 30.656 34.198 -9.876 1.00 76.67 244 ALA A N 1
ATOM 1579 C CA . ALA A 1 264 ? 29.462 33.425 -10.207 1.00 76.31 244 ALA A CA 1
ATOM 1580 C C . ALA A 1 264 ? 28.429 33.386 -9.077 1.00 76.14 244 ALA A C 1
ATOM 1581 O O . ALA A 1 264 ? 27.239 33.168 -9.325 1.00 76.23 244 ALA A O 1
ATOM 1583 N N . PHE A 1 265 ? 28.886 33.629 -7.847 1.00 75.83 245 PHE A N 1
ATOM 1584 C CA . PHE A 1 265 ? 28.017 33.610 -6.663 1.00 75.19 245 PHE A CA 1
ATOM 1585 C C . PHE A 1 265 ? 26.953 34.707 -6.610 1.00 74.74 245 PHE A C 1
ATOM 1586 O O . PHE A 1 265 ? 25.831 34.448 -6.183 1.00 74.79 245 PHE A O 1
ATOM 1594 N N . ASP A 1 266 ? 27.288 35.921 -7.044 1.00 74.24 246 ASP A N 1
ATOM 1595 C CA . ASP A 1 266 ? 26.290 37.004 -7.074 1.00 73.98 246 ASP A CA 1
ATOM 1596 C C . ASP A 1 266 ? 25.037 36.566 -7.831 1.00 73.57 246 ASP A C 1
ATOM 1597 O O . ASP A 1 266 ? 23.913 36.883 -7.440 1.00 73.24 246 ASP A O 1
ATOM 1602 N N . ALA A 1 267 ? 25.248 35.830 -8.917 1.00 73.25 247 ALA A N 1
ATOM 1603 C CA . ALA A 1 267 ? 24.151 35.291 -9.698 1.00 72.88 247 ALA A CA 1
ATOM 1604 C C . ALA A 1 267 ? 23.339 34.329 -8.839 1.00 72.58 247 ALA A C 1
ATOM 1605 O O . ALA A 1 267 ? 22.123 34.488 -8.702 1.00 72.65 247 ALA A O 1
ATOM 1607 N N . VAL A 1 268 ? 24.017 33.361 -8.225 1.00 72.02 248 VAL A N 1
ATOM 1608 C CA . VAL A 1 268 ? 23.334 32.440 -7.321 1.00 71.68 248 VAL A CA 1
ATOM 1609 C C . VAL A 1 268 ? 22.491 33.161 -6.256 1.00 71.43 248 VAL A C 1
ATOM 1610 O O . VAL A 1 268 ? 21.301 32.885 -6.113 1.00 71.01 248 VAL A O 1
ATOM 1614 N N . ILE A 1 269 ? 23.100 34.099 -5.540 1.00 71.48 249 ILE A N 1
ATOM 1615 C CA . ILE A 1 269 ? 22.376 34.835 -4.509 1.00 71.83 249 ILE A CA 1
ATOM 1616 C C . ILE A 1 269 ? 21.237 35.640 -5.101 1.00 71.87 249 ILE A C 1
ATOM 1617 O O . ILE A 1 269 ? 20.143 35.658 -4.542 1.00 71.98 249 ILE A O 1
ATOM 1622 N N . ALA A 1 270 ? 21.484 36.262 -6.251 1.00 72.17 250 ALA A N 1
ATOM 1623 C CA . ALA A 1 270 ? 20.465 37.061 -6.931 1.00 72.44 250 ALA A CA 1
ATOM 1624 C C . ALA A 1 270 ? 19.253 36.203 -7.235 1.00 72.51 250 ALA A C 1
ATOM 1625 O O . ALA A 1 270 ? 18.124 36.608 -6.993 1.00 72.54 250 ALA A O 1
ATOM 1627 N N . ARG A 1 271 ? 19.499 35.010 -7.757 1.00 72.70 251 ARG A N 1
ATOM 1628 C CA . ARG A 1 271 ? 18.423 34.096 -8.081 1.00 73.18 251 ARG A CA 1
ATOM 1629 C C . ARG A 1 271 ? 17.771 33.559 -6.815 1.00 73.75 251 ARG A C 1
ATOM 1630 O O . ARG A 1 271 ? 16.551 33.447 -6.739 1.00 73.57 251 ARG A O 1
ATOM 1638 N N . GLY A 1 272 ? 18.599 33.238 -5.824 1.00 74.59 252 GLY A N 1
ATOM 1639 C CA . GLY A 1 272 ? 18.145 32.554 -4.620 1.00 75.44 252 GLY A CA 1
ATOM 1640 C C . GLY A 1 272 ? 17.300 33.429 -3.720 1.00 76.24 252 GLY A C 1
ATOM 1641 O O . GLY A 1 272 ? 16.435 32.935 -2.984 1.00 76.22 252 GLY A O 1
ATOM 1650 N N . ALA A 1 274 ? 15.881 36.327 -5.227 1.00 77.20 254 ALA A N 1
ATOM 1651 C CA . ALA A 1 274 ? 15.151 37.145 -6.182 1.00 76.90 254 ALA A CA 1
ATOM 1652 C C . ALA A 1 274 ? 13.838 37.558 -5.541 1.00 76.64 254 ALA A C 1
ATOM 1653 O O . ALA A 1 274 ? 13.342 36.877 -4.636 1.00 76.79 254 ALA A O 1
ATOM 1655 N N . LYS A 1 275 ? 13.279 38.673 -5.999 1.00 76.12 255 LYS A N 1
ATOM 1656 C CA . LYS A 1 275 ? 12.134 39.274 -5.318 1.00 75.36 255 LYS A CA 1
ATOM 1657 C C . LYS A 1 275 ? 10.862 38.458 -5.501 1.00 75.19 255 LYS A C 1
ATOM 1658 O O . LYS A 1 275 ? 10.267 38.008 -4.517 1.00 74.89 255 LYS A O 1
ATOM 1664 N N . ASN A 1 276 ? 10.473 38.247 -6.761 1.00 74.95 256 ASN A N 1
ATOM 1665 C CA . ASN A 1 276 ? 9.382 37.335 -7.096 1.00 74.50 256 ASN A CA 1
ATOM 1666 C C . ASN A 1 276 ? 9.773 35.864 -6.819 1.00 74.23 256 ASN A C 1
ATOM 1667 O O . ASN A 1 276 ? 10.774 35.358 -7.355 1.00 73.64 256 ASN A O 1
ATOM 1672 N N . PRO A 1 277 ? 8.989 35.186 -5.959 1.00 74.03 257 PRO A N 1
ATOM 1673 C CA . PRO A 1 277 ? 9.202 33.786 -5.609 1.00 74.30 257 PRO A CA 1
ATOM 1674 C C . PRO A 1 277 ? 9.445 32.916 -6.833 1.00 74.51 257 PRO A C 1
ATOM 1675 O O . PRO A 1 277 ? 10.250 31.991 -6.781 1.00 74.93 257 PRO A O 1
ATOM 1679 N N . GLU A 1 278 ? 8.761 33.225 -7.930 1.00 74.73 258 GLU A N 1
ATOM 1680 C CA . GLU A 1 278 ? 8.837 32.408 -9.131 1.00 74.93 258 GLU A CA 1
ATOM 1681 C C . GLU A 1 278 ? 10.127 32.605 -9.912 1.00 74.68 258 GLU A C 1
ATOM 1682 O O . GLU A 1 278 ? 10.373 31.889 -10.871 1.00 75.00 258 GLU A O 1
ATOM 1688 N N . ASP A 1 279 ? 10.951 33.563 -9.496 1.00 74.29 259 ASP A N 1
ATOM 1689 C CA . ASP A 1 279 ? 12.272 33.751 -10.096 1.00 74.07 259 ASP A CA 1
ATOM 1690 C C . ASP A 1 279 ? 13.380 33.005 -9.389 1.00 73.66 259 ASP A C 1
ATOM 1691 O O . ASP A 1 279 ? 14.504 32.987 -9.875 1.00 74.06 259 ASP A O 1
ATOM 1696 N N . ARG A 1 280 ? 13.072 32.415 -8.240 1.00 72.94 260 ARG A N 1
ATOM 1697 C CA . ARG A 1 280 ? 14.095 31.807 -7.409 1.00 72.65 260 ARG A CA 1
ATOM 1698 C C . ARG A 1 280 ? 14.242 30.370 -7.837 1.00 72.54 260 ARG A C 1
ATOM 1699 O O . ARG A 1 280 ? 13.508 29.916 -8.717 1.00 72.73 260 ARG A O 1
ATOM 1707 N N . TYR A 1 281 ? 15.178 29.653 -7.217 1.00 71.64 261 TYR A N 1
ATOM 1708 C CA . TYR A 1 281 ? 15.306 28.235 -7.457 1.00 71.12 261 TYR A CA 1
ATOM 1709 C C . TYR A 1 281 ? 14.081 27.555 -6.894 1.00 70.67 261 TYR A C 1
ATOM 1710 O O . TYR A 1 281 ? 13.511 28.018 -5.918 1.00 70.46 261 TYR A O 1
ATOM 1719 N N . VAL A 1 282 ? 13.664 26.476 -7.543 1.00 70.68 262 VAL A N 1
ATOM 1720 C CA . VAL A 1 282 ? 12.467 25.737 -7.151 1.00 70.55 262 VAL A CA 1
ATOM 1721 C C . VAL A 1 282 ? 12.765 24.805 -5.974 1.00 70.55 262 VAL A C 1
ATOM 1722 O O . VAL A 1 282 ? 11.886 24.519 -5.154 1.00 70.19 262 VAL A O 1
ATOM 1726 N N . THR A 1 283 ? 14.014 24.346 -5.907 1.00 70.58 263 THR A N 1
ATOM 1727 C CA . THR A 1 283 ? 14.493 23.556 -4.783 1.00 70.84 263 THR A CA 1
ATOM 1728 C C . THR A 1 283 ? 15.792 24.074 -4.153 1.00 71.18 263 THR A C 1
ATOM 1729 O O . THR A 1 283 ? 16.575 24.805 -4.770 1.00 71.04 263 THR A O 1
ATOM 1733 N N . CYS A 1 284 ? 16.021 23.643 -2.920 1.00 71.43 264 CYS A N 1
ATOM 1734 C CA . CYS A 1 284 ? 17.284 23.851 -2.268 1.00 71.86 264 CYS A CA 1
ATOM 1735 C C . CYS A 1 284 ? 18.352 23.055 -2.982 1.00 72.02 264 CYS A C 1
ATOM 1736 O O . CYS A 1 284 ? 19.534 23.428 -2.962 1.00 72.18 264 CYS A O 1
ATOM 1739 N N . GLY A 1 285 ? 17.933 21.955 -3.605 1.00 71.89 265 GLY A N 1
ATOM 1740 C CA . GLY A 1 285 ? 18.832 21.133 -4.405 1.00 72.25 265 GLY A CA 1
ATOM 1741 C C . GLY A 1 285 ? 19.415 21.930 -5.553 1.00 72.48 265 GLY A C 1
ATOM 1742 O O . GLY A 1 285 ? 20.617 21.874 -5.811 1.00 72.45 265 GLY A O 1
ATOM 1743 N N . ASP A 1 286 ? 18.563 22.703 -6.220 1.00 72.84 266 ASP A N 1
ATOM 1744 C CA . ASP A 1 286 ? 19.001 23.522 -7.343 1.00 73.25 266 ASP A CA 1
ATOM 1745 C C . ASP A 1 286 ? 19.847 24.686 -6.880 1.00 73.30 266 ASP A C 1
ATOM 1746 O O . ASP A 1 286 ? 20.820 25.051 -7.545 1.00 73.95 266 ASP A O 1
ATOM 1751 N N . LEU A 1 287 ? 19.475 25.265 -5.742 1.00 72.99 267 LEU A N 1
ATOM 1752 C CA . LEU A 1 287 ? 20.332 26.218 -5.060 1.00 72.75 267 LEU A CA 1
ATOM 1753 C C . LEU A 1 287 ? 21.715 25.608 -4.872 1.00 72.77 267 LEU A C 1
ATOM 1754 O O . LEU A 1 287 ? 22.711 26.134 -5.377 1.00 72.55 267 LEU A O 1
ATOM 1759 N N . SER A 1 288 ? 21.763 24.491 -4.141 1.00 72.74 268 SER A N 1
ATOM 1760 C CA . SER A 1 288 ? 23.016 23.800 -3.859 1.00 72.26 268 SER A CA 1
ATOM 1761 C C . SER A 1 288 ? 23.789 23.626 -5.140 1.00 71.80 268 SER A C 1
ATOM 1762 O O . SER A 1 288 ? 24.960 23.981 -5.205 1.00 72.16 268 SER A O 1
ATOM 1765 N N . ALA A 1 289 ? 23.125 23.099 -6.166 1.00 71.12 269 ALA A N 1
ATOM 1766 C CA . ALA A 1 289 ? 23.820 22.750 -7.392 1.00 70.56 269 ALA A CA 1
ATOM 1767 C C . ALA A 1 289 ? 24.501 23.995 -7.942 1.00 70.60 269 ALA A C 1
ATOM 1768 O O . ALA A 1 289 ? 25.704 23.977 -8.229 1.00 70.78 269 ALA A O 1
ATOM 1770 N N . ALA A 1 290 ? 23.738 25.084 -8.031 1.00 70.23 270 ALA A N 1
ATOM 1771 C CA . ALA A 1 290 ? 24.245 26.348 -8.544 1.00 70.11 270 ALA A CA 1
ATOM 1772 C C . ALA A 1 290 ? 25.403 26.845 -7.698 1.00 70.10 270 ALA A C 1
ATOM 1773 O O . ALA A 1 290 ? 26.409 27.297 -8.216 1.00 70.03 270 ALA A O 1
ATOM 1775 N N . ALA A 1 291 ? 25.246 26.747 -6.384 1.00 70.64 271 ALA A N 1
ATOM 1776 C CA . ALA A 1 291 ? 26.256 27.197 -5.436 1.00 70.99 271 ALA A CA 1
ATOM 1777 C C . ALA A 1 291 ? 27.566 26.459 -5.669 1.00 71.43 271 ALA A C 1
ATOM 1778 O O . ALA A 1 291 ? 28.636 27.070 -5.789 1.00 71.42 271 ALA A O 1
ATOM 1780 N N . HIS A 1 292 ? 27.454 25.136 -5.738 1.00 71.85 272 HIS A N 1
ATOM 1781 C CA . HIS A 1 292 ? 28.567 24.258 -6.034 1.00 72.35 272 HIS A CA 1
ATOM 1782 C C . HIS A 1 292 ? 29.267 24.664 -7.329 1.00 72.72 272 HIS A C 1
ATOM 1783 O O . HIS A 1 292 ? 30.482 24.867 -7.362 1.00 72.54 272 HIS A O 1
ATOM 1790 N N . ALA A 1 293 ? 28.475 24.797 -8.385 1.00 73.31 273 ALA A N 1
ATOM 1791 C CA . ALA A 1 293 ? 28.975 25.151 -9.701 1.00 73.86 273 ALA A CA 1
ATOM 1792 C C . ALA A 1 293 ? 29.643 26.529 -9.720 1.00 74.26 273 ALA A C 1
ATOM 1793 O O . ALA A 1 293 ? 30.380 26.851 -10.662 1.00 74.55 273 ALA A O 1
ATOM 1795 N N . ALA A 1 294 ? 29.403 27.332 -8.683 1.00 74.22 274 ALA A N 1
ATOM 1796 C CA . ALA A 1 294 ? 29.974 28.672 -8.627 1.00 74.57 274 ALA A CA 1
ATOM 1797 C C . ALA A 1 294 ? 31.370 28.701 -7.996 1.00 74.78 274 ALA A C 1
ATOM 1798 O O . ALA A 1 294 ? 31.894 29.766 -7.679 1.00 74.83 274 ALA A O 1
ATOM 1800 N N . LEU A 1 295 ? 31.977 27.530 -7.832 1.00 75.06 275 LEU A N 1
ATOM 1801 C CA . LEU A 1 295 ? 33.376 27.455 -7.448 1.00 75.35 275 LEU A CA 1
ATOM 1802 C C . LEU A 1 295 ? 34.241 27.224 -8.687 1.00 75.86 275 LEU A C 1
ATOM 1803 O O . LEU A 1 295 ? 34.044 26.257 -9.432 1.00 75.96 275 LEU A O 1
ATOM 1808 N N . ALA A 1 296 ? 35.176 28.140 -8.929 1.00 76.29 276 ALA A N 1
ATOM 1809 C CA . ALA A 1 296 ? 36.042 28.069 -10.106 1.00 76.41 276 ALA A CA 1
ATOM 1810 C C . ALA A 1 296 ? 37.240 27.155 -9.858 1.00 76.55 276 ALA A C 1
ATOM 1811 O O . ALA A 1 296 ? 37.081 26.020 -9.397 1.00 76.62 276 ALA A O 1
ATOM 1813 N N . GLY B 1 34 ? 4.302 -7.472 16.570 1.00 71.31 14 GLY B N 1
ATOM 1814 C CA . GLY B 1 34 ? 3.495 -6.701 17.564 1.00 71.65 14 GLY B CA 1
ATOM 1815 C C . GLY B 1 34 ? 2.726 -5.563 16.915 1.00 71.90 14 GLY B C 1
ATOM 1816 O O . GLY B 1 34 ? 1.783 -5.816 16.164 1.00 71.83 14 GLY B O 1
ATOM 1817 N N . PRO B 1 35 ? 3.125 -4.298 17.198 1.00 72.14 15 PRO B N 1
ATOM 1818 C CA . PRO B 1 35 ? 2.581 -3.095 16.553 1.00 72.23 15 PRO B CA 1
ATOM 1819 C C . PRO B 1 35 ? 2.944 -2.988 15.071 1.00 72.54 15 PRO B C 1
ATOM 1820 O O . PRO B 1 35 ? 2.482 -2.073 14.390 1.00 72.47 15 PRO B O 1
ATOM 1824 N N . TYR B 1 36 ? 3.776 -3.910 14.593 1.00 72.97 16 TYR B N 1
ATOM 1825 C CA . TYR B 1 36 ? 4.251 -3.895 13.215 1.00 73.30 16 TYR B CA 1
ATOM 1826 C C . TYR B 1 36 ? 3.468 -4.853 12.320 1.00 73.78 16 TYR B C 1
ATOM 1827 O O . TYR B 1 36 ? 3.171 -5.986 12.712 1.00 73.57 16 TYR B O 1
ATOM 1836 N N . ARG B 1 37 ? 3.133 -4.375 11.123 1.00 74.48 17 ARG B N 1
ATOM 1837 C CA . ARG B 1 37 ? 2.645 -5.226 10.042 1.00 75.15 17 ARG B CA 1
ATOM 1838 C C . ARG B 1 37 ? 3.810 -5.487 9.088 1.00 75.65 17 ARG B C 1
ATOM 1839 O O . ARG B 1 37 ? 4.550 -4.568 8.733 1.00 75.66 17 ARG B O 1
ATOM 1843 N N . LEU B 1 38 ? 3.974 -6.747 8.693 1.00 76.31 18 LEU B N 1
ATOM 1844 C CA . LEU B 1 38 ? 5.146 -7.175 7.933 1.00 76.81 18 LEU B CA 1
ATOM 1845 C C . LEU B 1 38 ? 5.003 -6.952 6.431 1.00 77.32 18 LEU B C 1
ATOM 1846 O O . LEU B 1 38 ? 3.890 -6.895 5.906 1.00 77.26 18 LEU B O 1
ATOM 1851 N N . ARG B 1 39 ? 6.145 -6.827 5.755 1.00 78.06 19 ARG B N 1
ATOM 1852 C CA . ARG B 1 39 ? 6.203 -6.627 4.304 1.00 78.76 19 ARG B CA 1
ATOM 1853 C C . ARG B 1 39 ? 7.379 -7.390 3.678 1.00 79.36 19 ARG B C 1
ATOM 1854 O O . ARG B 1 39 ? 7.872 -8.363 4.254 1.00 79.09 19 ARG B O 1
ATOM 1862 N N . ARG B 1 40 ? 7.820 -6.934 2.504 1.00 80.32 20 ARG B N 1
ATOM 1863 C CA . ARG B 1 40 ? 8.887 -7.584 1.734 1.00 81.32 20 ARG B CA 1
ATOM 1864 C C . ARG B 1 40 ? 10.166 -7.880 2.536 1.00 82.02 20 ARG B C 1
ATOM 1865 O O . ARG B 1 40 ? 10.661 -7.031 3.284 1.00 82.18 20 ARG B O 1
ATOM 1867 N N . LEU B 1 41 ? 10.678 -9.099 2.373 1.00 82.82 21 LEU B N 1
ATOM 1868 C CA . LEU B 1 41 ? 11.974 -9.498 2.915 1.00 83.73 21 LEU B CA 1
ATOM 1869 C C . LEU B 1 41 ? 13.083 -8.728 2.202 1.00 84.30 21 LEU B C 1
ATOM 1870 O O . LEU B 1 41 ? 13.050 -8.577 0.980 1.00 84.30 21 LEU B O 1
ATOM 1875 N N . VAL B 1 42 ? 14.059 -8.240 2.963 1.00 85.20 22 VAL B N 1
ATOM 1876 C CA . VAL B 1 42 ? 15.089 -7.350 2.409 1.00 86.20 22 VAL B CA 1
ATOM 1877 C C . VAL B 1 42 ? 16.545 -7.691 2.783 1.00 87.09 22 VAL B C 1
ATOM 1878 O O . VAL B 1 42 ? 17.468 -7.399 2.018 1.00 87.37 22 VAL B O 1
ATOM 1882 N N . GLY B 1 43 ? 16.754 -8.304 3.946 1.00 88.19 23 GLY B N 1
ATOM 1883 C CA . GLY B 1 43 ? 18.114 -8.632 4.398 1.00 89.12 23 GLY B CA 1
ATOM 1884 C C . GLY B 1 43 ? 18.248 -9.880 5.257 1.00 89.74 23 GLY B C 1
ATOM 1885 O O . GLY B 1 43 ? 17.251 -10.454 5.707 1.00 89.72 23 GLY B O 1
ATOM 1886 N N . ARG B 1 44 ? 19.492 -10.304 5.474 1.00 90.35 24 ARG B N 1
ATOM 1887 C CA . ARG B 1 44 ? 19.774 -11.402 6.389 1.00 90.95 24 ARG B CA 1
ATOM 1888 C C . ARG B 1 44 ? 21.106 -11.195 7.099 1.00 91.43 24 ARG B C 1
ATOM 1889 O O . ARG B 1 44 ? 22.163 -11.142 6.465 1.00 91.60 24 ARG B O 1
ATOM 1897 N N . GLY B 1 45 ? 21.035 -11.032 8.418 1.00 92.00 25 GLY B N 1
ATOM 1898 C CA . GLY B 1 45 ? 22.221 -11.004 9.268 1.00 92.60 25 GLY B CA 1
ATOM 1899 C C . GLY B 1 45 ? 22.540 -12.409 9.747 1.00 93.13 25 GLY B C 1
ATOM 1900 O O . GLY B 1 45 ? 21.786 -13.355 9.476 1.00 93.04 25 GLY B O 1
ATOM 1901 N N . GLY B 1 46 ? 23.656 -12.548 10.462 1.00 93.45 26 GLY B N 1
ATOM 1902 C CA . GLY B 1 46 ? 24.065 -13.841 11.013 1.00 93.84 26 GLY B CA 1
ATOM 1903 C C . GLY B 1 46 ? 23.140 -14.332 12.118 1.00 94.03 26 GLY B C 1
ATOM 1904 O O . GLY B 1 46 ? 23.255 -15.469 12.586 1.00 93.88 26 GLY B O 1
ATOM 1913 N N . GLY B 1 48 ? 19.745 -12.452 12.316 1.00 92.03 28 GLY B N 1
ATOM 1914 C CA . GLY B 1 48 ? 18.447 -11.871 12.001 1.00 90.40 28 GLY B CA 1
ATOM 1915 C C . GLY B 1 48 ? 18.051 -11.880 10.537 1.00 89.34 28 GLY B C 1
ATOM 1916 O O . GLY B 1 48 ? 18.896 -12.004 9.649 1.00 89.21 28 GLY B O 1
ATOM 1917 N N . ASP B 1 49 ? 16.745 -11.763 10.301 1.00 88.14 29 ASP B N 1
ATOM 1918 C CA . ASP B 1 49 ? 16.189 -11.521 8.976 1.00 87.01 29 ASP B CA 1
ATOM 1919 C C . ASP B 1 49 ? 15.510 -10.152 8.970 1.00 86.27 29 ASP B C 1
ATOM 1920 O O . ASP B 1 49 ? 14.688 -9.858 9.837 1.00 86.11 29 ASP B O 1
ATOM 1925 N N . VAL B 1 50 ? 15.858 -9.311 8.000 1.00 85.43 30 VAL B N 1
ATOM 1926 C CA . VAL B 1 50 ? 15.356 -7.936 7.964 1.00 84.46 30 VAL B CA 1
ATOM 1927 C C . VAL B 1 50 ? 14.172 -7.796 7.015 1.00 84.09 30 VAL B C 1
ATOM 1928 O O . VAL B 1 50 ? 14.261 -8.150 5.844 1.00 84.12 30 VAL B O 1
ATOM 1932 N N . TYR B 1 51 ? 13.063 -7.281 7.536 1.00 83.54 31 TYR B N 1
ATOM 1933 C CA . TYR B 1 51 ? 11.872 -7.044 6.739 1.00 83.10 31 TYR B CA 1
ATOM 1934 C C . TYR B 1 51 ? 11.535 -5.572 6.691 1.00 82.55 31 TYR B C 1
ATOM 1935 O O . TYR B 1 51 ? 11.842 -4.825 7.619 1.00 82.56 31 TYR B O 1
ATOM 1944 N N . GLU B 1 52 ? 10.899 -5.156 5.604 1.00 81.87 32 GLU B N 1
ATOM 1945 C CA . GLU B 1 52 ? 10.228 -3.869 5.578 1.00 81.30 32 GLU B CA 1
ATOM 1946 C C . GLU B 1 52 ? 8.995 -4.050 6.450 1.00 80.34 32 GLU B C 1
ATOM 1947 O O . GLU B 1 52 ? 8.368 -5.108 6.418 1.00 80.26 32 GLU B O 1
ATOM 1953 N N . ALA B 1 53 ? 8.670 -3.046 7.257 1.00 79.24 33 ALA B N 1
ATOM 1954 C CA . ALA B 1 53 ? 7.583 -3.175 8.227 1.00 78.34 33 ALA B CA 1
ATOM 1955 C C . ALA B 1 53 ? 6.806 -1.882 8.419 1.00 77.78 33 ALA B C 1
ATOM 1956 O O . ALA B 1 53 ? 7.369 -0.793 8.312 1.00 77.88 33 ALA B O 1
ATOM 1958 N N . GLU B 1 54 ? 5.514 -1.998 8.710 1.00 76.98 34 GLU B N 1
ATOM 1959 C CA . GLU B 1 54 ? 4.729 -0.816 9.038 1.00 76.40 34 GLU B CA 1
ATOM 1960 C C . GLU B 1 54 ? 4.445 -0.692 10.528 1.00 75.82 34 GLU B C 1
ATOM 1961 O O . GLU B 1 54 ? 3.642 -1.440 11.089 1.00 75.56 34 GLU B O 1
ATOM 1967 N N . ASP B 1 55 ? 5.102 0.269 11.162 1.00 75.22 35 ASP B N 1
ATOM 1968 C CA . ASP B 1 55 ? 4.756 0.600 12.524 1.00 74.78 35 ASP B CA 1
ATOM 1969 C C . ASP B 1 55 ? 3.388 1.266 12.507 1.00 74.46 35 ASP B C 1
ATOM 1970 O O . ASP B 1 55 ? 3.246 2.435 12.157 1.00 74.52 35 ASP B O 1
ATOM 1975 N N . THR B 1 56 ? 2.381 0.498 12.884 1.00 74.05 36 THR B N 1
ATOM 1976 C CA . THR B 1 56 ? 1.012 0.980 12.872 1.00 73.79 36 THR B CA 1
ATOM 1977 C C . THR B 1 56 ? 0.760 1.998 13.991 1.00 73.50 36 THR B C 1
ATOM 1978 O O . THR B 1 56 ? -0.131 2.838 13.881 1.00 73.37 36 THR B O 1
ATOM 1982 N N . VAL B 1 57 ? 1.571 1.934 15.046 1.00 73.11 37 VAL B N 1
ATOM 1983 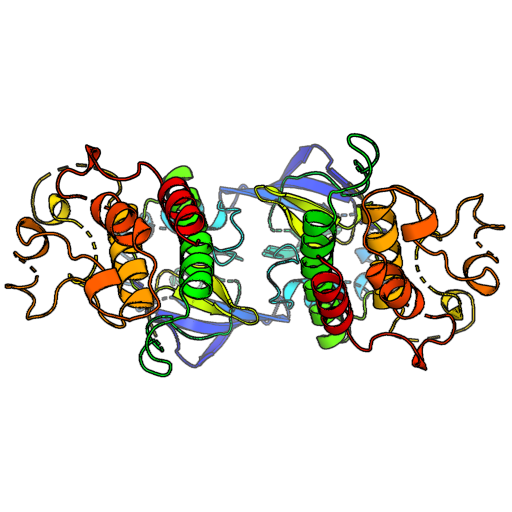C CA . VAL B 1 57 ? 1.446 2.823 16.208 1.00 72.64 37 VAL B CA 1
ATOM 1984 C C . VAL B 1 57 ? 2.008 4.235 15.971 1.00 72.37 37 VAL B C 1
ATOM 1985 O O . VAL B 1 57 ? 1.431 5.218 16.420 1.00 72.17 37 VAL B O 1
ATOM 1989 N N . ARG B 1 58 ? 3.137 4.327 15.274 1.00 72.27 38 ARG B N 1
ATOM 1990 C CA . ARG B 1 58 ? 3.807 5.611 15.041 1.00 71.88 38 ARG B CA 1
ATOM 1991 C C . ARG B 1 58 ? 3.678 6.060 13.581 1.00 71.62 38 ARG B C 1
ATOM 1992 O O . ARG B 1 58 ? 4.202 7.103 13.204 1.00 71.58 38 ARG B O 1
ATOM 2000 N N . GLU B 1 59 ? 2.981 5.256 12.776 1.00 71.62 39 GLU B N 1
ATOM 2001 C CA . GLU B 1 59 ? 2.567 5.604 11.400 1.00 71.53 39 GLU B CA 1
ATOM 2002 C C . GLU B 1 59 ? 3.685 5.839 10.397 1.00 71.37 39 GLU B C 1
ATOM 2003 O O . GLU B 1 59 ? 3.655 6.826 9.656 1.00 71.26 39 GLU B O 1
ATOM 2009 N N . ARG B 1 60 ? 4.654 4.931 10.370 1.00 71.25 40 ARG B N 1
ATOM 2010 C CA . ARG B 1 60 ? 5.776 5.026 9.445 1.00 71.34 40 ARG B CA 1
ATOM 2011 C C . ARG B 1 60 ? 6.220 3.648 8.992 1.00 71.99 40 ARG B C 1
ATOM 2012 O O . ARG B 1 60 ? 5.933 2.644 9.649 1.00 72.27 40 ARG B O 1
ATOM 2020 N N . ILE B 1 61 ? 6.921 3.600 7.868 1.00 72.45 41 ILE B N 1
ATOM 2021 C CA . ILE B 1 61 ? 7.441 2.338 7.379 1.00 73.04 41 ILE B CA 1
ATOM 2022 C C . ILE B 1 61 ? 8.892 2.245 7.798 1.00 73.45 41 ILE B C 1
ATOM 2023 O O . ILE B 1 61 ? 9.639 3.204 7.645 1.00 73.73 41 ILE B O 1
ATOM 2028 N N . VAL B 1 62 ? 9.278 1.098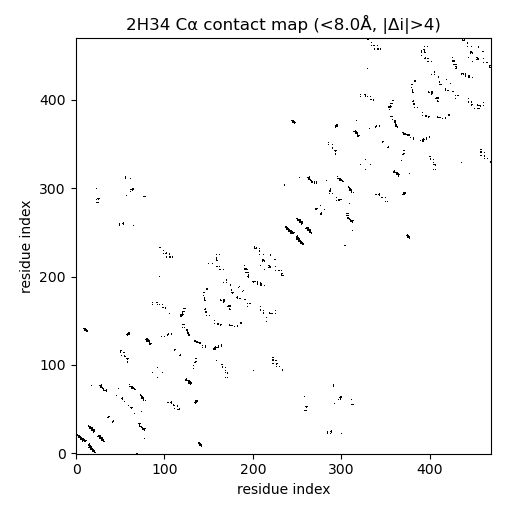 8.349 1.00 73.93 42 VAL B N 1
ATOM 2029 C CA . VAL B 1 62 ? 10.601 0.923 8.932 1.00 74.24 42 VAL B CA 1
ATOM 2030 C C . VAL B 1 62 ? 11.212 -0.382 8.502 1.00 74.99 42 VAL B C 1
ATOM 2031 O O . VAL B 1 62 ? 10.501 -1.322 8.164 1.00 75.24 42 VAL B O 1
ATOM 2035 N N . ALA B 1 63 ? 12.537 -0.437 8.525 1.00 76.09 43 ALA B N 1
ATOM 2036 C CA . ALA B 1 63 ? 13.254 -1.694 8.374 1.00 77.08 43 ALA B CA 1
ATOM 2037 C C . ALA B 1 63 ? 13.265 -2.415 9.715 1.00 77.86 43 ALA B C 1
ATOM 2038 O O . ALA B 1 63 ? 13.772 -1.882 10.706 1.00 78.17 43 ALA B O 1
ATOM 2040 N N . LEU B 1 64 ? 12.697 -3.615 9.750 1.00 78.72 44 LEU B N 1
ATOM 2041 C CA . LEU B 1 64 ? 12.579 -4.374 10.993 1.00 79.82 44 LEU B CA 1
ATOM 2042 C C . LEU B 1 64 ? 13.283 -5.721 10.911 1.00 80.68 44 LEU B C 1
ATOM 2043 O O . LEU B 1 64 ? 13.122 -6.450 9.934 1.00 80.76 44 LEU B O 1
ATOM 2048 N N . LYS B 1 65 ? 14.030 -6.050 11.963 1.00 81.87 45 LYS B N 1
ATOM 2049 C CA . LYS B 1 65 ? 14.826 -7.270 12.033 1.00 83.02 45 LYS B CA 1
ATOM 2050 C C . LYS B 1 65 ? 14.343 -8.138 13.190 1.00 84.02 45 LYS B C 1
ATOM 2051 O O . LYS B 1 65 ? 14.261 -7.674 14.327 1.00 84.03 45 LYS B O 1
ATOM 2057 N N . LEU B 1 66 ? 14.031 -9.397 12.884 1.00 85.44 46 LEU B N 1
ATOM 2058 C CA . LEU B 1 66 ? 13.566 -10.374 13.872 1.00 86.74 46 LEU B CA 1
ATOM 2059 C C . LEU B 1 66 ? 14.613 -11.448 14.164 1.00 87.78 46 LEU B C 1
ATOM 2060 O O . LEU B 1 66 ? 15.100 -12.111 13.247 1.00 87.89 46 LEU B O 1
ATOM 2073 N N . SER B 1 68 ? 14.968 -14.913 15.263 1.00 90.47 48 SER B N 1
ATOM 2074 C CA . SER B 1 68 ? 14.076 -16.064 15.319 1.00 90.37 48 SER B CA 1
ATOM 2075 C C . SER B 1 68 ? 14.700 -17.264 16.042 1.00 90.21 48 SER B C 1
ATOM 2076 O O . SER B 1 68 ? 15.642 -17.111 16.828 1.00 89.93 48 SER B O 1
ATOM 2079 N N . GLU B 1 69 ? 14.150 -18.449 15.768 1.00 90.25 49 GLU B N 1
ATOM 2080 C CA . GLU B 1 69 ? 14.503 -19.707 16.453 1.00 90.21 49 GLU B CA 1
ATOM 2081 C C . GLU B 1 69 ? 14.418 -19.594 17.977 1.00 89.94 49 GLU B C 1
ATOM 2082 O O . GLU B 1 69 ? 14.872 -20.485 18.706 1.00 89.76 49 GLU B O 1
ATOM 2088 N N . THR B 1 70 ? 13.796 -18.503 18.432 1.00 89.55 50 THR B N 1
ATOM 2089 C CA . THR B 1 70 ? 13.937 -18.006 19.797 1.00 89.09 50 THR B CA 1
ATOM 2090 C C . THR B 1 70 ? 15.361 -18.270 20.286 1.00 88.56 50 THR B C 1
ATOM 2091 O O . THR B 1 70 ? 15.587 -18.980 21.269 1.00 88.39 50 THR B O 1
ATOM 2095 N N . LEU B 1 71 ? 16.318 -17.712 19.547 1.00 87.95 51 LEU B N 1
ATOM 2096 C CA . LEU B 1 71 ? 17.712 -17.689 19.964 1.00 87.24 51 LEU B CA 1
ATOM 2097 C C . LEU B 1 71 ? 17.836 -16.709 21.129 1.00 86.78 51 LEU B C 1
ATOM 2098 O O . LEU B 1 71 ? 18.833 -16.703 21.853 1.00 86.69 51 LEU B O 1
ATOM 2103 N N . SER B 1 72 ? 16.779 -15.914 21.305 1.00 86.27 52 SER B N 1
ATOM 2104 C CA . SER B 1 72 ? 16.632 -14.942 22.390 1.00 85.85 52 SER B CA 1
ATOM 2105 C C . SER B 1 72 ? 16.629 -15.567 23.782 1.00 85.49 52 SER B C 1
ATOM 2106 O O . SER B 1 72 ? 16.643 -14.851 24.787 1.00 85.15 52 SER B O 1
ATOM 2109 N N . SER B 1 73 ? 16.598 -16.897 23.827 1.00 85.28 53 SER B N 1
ATOM 2110 C CA . SER B 1 73 ? 16.397 -17.632 25.073 1.00 85.08 53 SER B CA 1
ATOM 2111 C C . SER B 1 73 ? 17.696 -18.082 25.755 1.00 84.90 53 SER B C 1
ATOM 2112 O O . SER B 1 73 ? 17.838 -17.931 26.970 1.00 84.93 53 SER B O 1
ATOM 2115 N N . ASP B 1 74 ? 18.637 -18.628 24.986 1.00 84.61 54 ASP B N 1
ATOM 2116 C CA . ASP B 1 74 ? 19.933 -19.024 25.545 1.00 84.38 54 ASP B CA 1
ATOM 2117 C C . ASP B 1 74 ? 20.800 -17.795 25.830 1.00 84.29 54 ASP B C 1
ATOM 2118 O O . ASP B 1 74 ? 20.986 -16.953 24.944 1.00 84.33 54 ASP B O 1
ATOM 2123 N N . PRO B 1 75 ? 21.335 -17.693 27.069 1.00 84.11 55 PRO B N 1
ATOM 2124 C CA . PRO B 1 75 ? 21.929 -16.447 27.564 1.00 83.96 55 PRO B CA 1
ATOM 2125 C C . PRO B 1 75 ? 23.053 -15.938 26.668 1.00 83.77 55 PRO B C 1
ATOM 2126 O O . PRO B 1 75 ? 23.093 -14.751 26.353 1.00 83.76 55 PRO B O 1
ATOM 2130 N N . VAL B 1 76 ? 23.926 -16.848 26.241 1.00 83.59 56 VAL B N 1
ATOM 2131 C CA . VAL B 1 76 ? 25.095 -16.528 25.417 1.00 83.44 56 VAL B CA 1
ATOM 2132 C C . VAL B 1 76 ? 24.774 -15.643 24.204 1.00 83.28 56 VAL B C 1
ATOM 2133 O O . VAL B 1 76 ? 25.601 -14.831 23.780 1.00 83.27 56 VAL B O 1
ATOM 2137 N N . PHE B 1 77 ? 23.571 -15.800 23.659 1.00 83.07 57 PHE B N 1
ATOM 2138 C CA . PHE B 1 77 ? 23.151 -15.042 22.480 1.00 82.86 57 PHE B CA 1
ATOM 2139 C C . PHE B 1 77 ? 22.248 -13.880 22.862 1.00 82.71 57 PHE B C 1
ATOM 2140 O O . PHE B 1 77 ? 22.435 -12.762 22.386 1.00 82.52 57 PHE B O 1
ATOM 2148 N N . ARG B 1 78 ? 21.282 -14.167 23.735 1.00 82.60 58 ARG B N 1
ATOM 2149 C CA . ARG B 1 78 ? 20.426 -13.172 24.387 1.00 82.48 58 ARG B CA 1
ATOM 2150 C C . ARG B 1 78 ? 21.232 -11.984 24.933 1.00 82.53 58 ARG B C 1
ATOM 2151 O O . ARG B 1 78 ? 20.690 -10.898 25.125 1.00 82.37 58 ARG B O 1
ATOM 2159 N N . THR B 1 79 ? 22.524 -12.197 25.170 1.00 82.64 59 THR B N 1
ATOM 2160 C CA . THR B 1 79 ? 23.412 -11.136 25.638 1.00 82.81 59 THR B CA 1
ATOM 2161 C C . THR B 1 79 ? 24.182 -10.523 24.474 1.00 82.99 59 THR B C 1
ATOM 2162 O O . THR B 1 79 ? 24.382 -9.310 24.445 1.00 83.11 59 THR B O 1
ATOM 2166 N N . ARG B 1 80 ? 24.620 -11.357 23.529 1.00 83.18 60 ARG B N 1
ATOM 2167 C CA . ARG B 1 80 ? 25.373 -10.874 22.371 1.00 83.36 60 ARG B CA 1
ATOM 2168 C C . ARG B 1 80 ? 24.474 -10.029 21.478 1.00 83.63 60 ARG B C 1
ATOM 2169 O O . ARG B 1 80 ? 24.688 -8.828 21.342 1.00 83.45 60 ARG B O 1
ATOM 2179 N N . GLN B 1 82 ? 21.911 -8.629 22.004 1.00 82.88 62 GLN B N 1
ATOM 2180 C CA . GLN B 1 82 ? 21.210 -7.583 22.749 1.00 82.08 62 GLN B CA 1
ATOM 2181 C C . GLN B 1 82 ? 22.124 -6.415 23.136 1.00 81.29 62 GLN B C 1
ATOM 2182 O O . GLN B 1 82 ? 21.659 -5.279 23.188 1.00 81.50 62 GLN B O 1
ATOM 2188 N N . ARG B 1 83 ? 23.405 -6.686 23.407 1.00 80.04 63 ARG B N 1
ATOM 2189 C CA . ARG B 1 83 ? 24.393 -5.619 23.652 1.00 78.66 63 ARG B CA 1
ATOM 2190 C C . ARG B 1 83 ? 24.913 -5.049 22.329 1.00 77.81 63 ARG B C 1
ATOM 2191 O O . ARG B 1 83 ? 25.396 -3.915 22.259 1.00 77.45 63 ARG B O 1
ATOM 2193 N N . GLU B 1 84 ? 24.806 -5.848 21.280 1.00 76.75 64 GLU B N 1
ATOM 2194 C CA . GLU B 1 84 ? 25.029 -5.357 19.945 1.00 76.08 64 GLU B CA 1
ATOM 2195 C C . GLU B 1 84 ? 23.945 -4.361 19.592 1.00 75.55 64 GLU B C 1
ATOM 2196 O O . GLU B 1 84 ? 24.224 -3.305 19.021 1.00 75.51 64 GLU B O 1
ATOM 2202 N N . ALA B 1 85 ? 22.714 -4.686 19.965 1.00 74.89 65 ALA B N 1
ATOM 2203 C CA . ALA B 1 85 ? 21.597 -3.758 19.819 1.00 74.48 65 ALA B CA 1
ATOM 2204 C C . ALA B 1 85 ? 21.828 -2.450 20.576 1.00 73.96 65 ALA B C 1
ATOM 2205 O O . ALA B 1 85 ? 21.545 -1.369 20.052 1.00 74.20 65 ALA B O 1
ATOM 2207 N N . ARG B 1 86 ? 22.341 -2.552 21.801 1.00 73.00 66 ARG B N 1
ATOM 2208 C CA . ARG B 1 86 ? 22.572 -1.377 22.632 1.00 72.15 66 ARG B CA 1
ATOM 2209 C C . ARG B 1 86 ? 23.634 -0.498 22.024 1.00 71.47 66 ARG B C 1
ATOM 2210 O O . ARG B 1 86 ? 23.488 0.724 21.983 1.00 71.33 66 ARG B O 1
ATOM 2218 N N . THR B 1 87 ? 24.707 -1.140 21.570 1.00 70.74 67 THR B N 1
ATOM 2219 C CA . THR B 1 87 ? 25.822 -0.453 20.928 1.00 70.00 67 THR B CA 1
ATOM 2220 C C . THR B 1 87 ? 25.342 0.257 19.657 1.00 69.42 67 THR B C 1
ATOM 2221 O O . THR B 1 87 ? 25.479 1.469 19.536 1.00 69.47 67 THR B O 1
ATOM 2225 N N . ALA B 1 88 ? 24.756 -0.491 18.728 1.00 68.38 68 ALA B N 1
ATOM 2226 C CA . ALA B 1 88 ? 24.221 0.117 17.524 1.00 67.42 68 ALA B CA 1
ATOM 2227 C C . ALA B 1 88 ? 23.426 1.372 17.902 1.00 67.25 68 ALA B C 1
ATOM 2228 O O . ALA B 1 88 ? 23.636 2.455 17.311 1.00 67.28 68 ALA B O 1
ATOM 2230 N N . GLY B 1 89 ? 22.553 1.229 18.911 1.00 66.23 69 GLY B N 1
ATOM 2231 C CA . GLY B 1 89 ? 21.684 2.307 19.371 1.00 65.23 69 GLY B CA 1
ATOM 2232 C C . GLY B 1 89 ? 22.445 3.513 19.891 1.00 65.50 69 GLY B C 1
ATOM 2233 O O . GLY B 1 89 ? 21.977 4.642 19.771 1.00 65.29 69 GLY B O 1
ATOM 2234 N N . ARG B 1 90 ? 23.622 3.274 20.471 1.00 65.75 70 ARG B N 1
ATOM 2235 C CA . ARG B 1 90 ? 24.446 4.337 21.051 1.00 66.08 70 ARG B CA 1
ATOM 2236 C C . ARG B 1 90 ? 25.252 5.124 20.025 1.00 66.19 70 ARG B C 1
ATOM 2237 O O . ARG B 1 90 ? 25.664 6.255 20.308 1.00 66.18 70 ARG B O 1
ATOM 2245 N N . LEU B 1 91 ? 25.506 4.523 18.857 1.00 66.25 71 LEU B N 1
ATOM 2246 C CA . LEU B 1 91 ? 26.378 5.146 17.857 1.00 65.74 71 LEU B CA 1
ATOM 2247 C C . LEU B 1 91 ? 25.705 6.381 17.311 1.00 65.79 71 LEU B C 1
ATOM 2248 O O . LEU B 1 91 ? 24.553 6.343 16.885 1.00 65.70 71 LEU B O 1
ATOM 2253 N N . GLN B 1 92 ? 26.432 7.484 17.367 1.00 65.98 72 GLN B N 1
ATOM 2254 C CA . GLN B 1 92 ? 25.917 8.766 16.934 1.00 66.16 72 GLN B CA 1
ATOM 2255 C C . GLN B 1 92 ? 26.320 9.099 15.493 1.00 65.78 72 GLN B C 1
ATOM 2256 O O . GLN B 1 92 ? 26.000 10.182 14.995 1.00 66.20 72 GLN B O 1
ATOM 2262 N N . GLU B 1 93 ? 27.009 8.164 14.835 1.00 65.03 73 GLU B N 1
ATOM 2263 C CA . GLU B 1 93 ? 27.694 8.433 13.584 1.00 64.73 73 GLU B CA 1
ATOM 2264 C C . GLU B 1 93 ? 26.746 8.344 12.403 1.00 64.29 73 GLU B C 1
ATOM 2265 O O . GLU B 1 93 ? 26.107 7.322 12.197 1.00 64.46 73 GLU B O 1
ATOM 2271 N N . PRO B 1 94 ? 26.674 9.412 11.606 1.00 63.87 74 PRO B N 1
ATOM 2272 C CA . PRO B 1 94 ? 25.682 9.553 10.541 1.00 63.84 74 PRO B CA 1
ATOM 2273 C C . PRO B 1 94 ? 25.683 8.486 9.439 1.00 63.65 74 PRO B C 1
ATOM 2274 O O . PRO B 1 94 ? 24.723 8.425 8.683 1.00 63.80 74 PRO B O 1
ATOM 2278 N N . HIS B 1 95 ? 26.720 7.659 9.347 1.00 63.46 75 HIS B N 1
ATOM 2279 C CA . HIS B 1 95 ? 26.771 6.584 8.338 1.00 63.74 75 HIS B CA 1
ATOM 2280 C C . HIS B 1 95 ? 26.508 5.181 8.904 1.00 64.00 75 HIS B C 1
ATOM 2281 O O . HIS B 1 95 ? 27.008 4.169 8.389 1.00 63.76 75 HIS B O 1
ATOM 2288 N N . VAL B 1 96 ? 25.727 5.133 9.975 1.00 64.09 76 VAL B N 1
ATOM 2289 C CA . VAL B 1 96 ? 25.301 3.882 10.568 1.00 64.20 76 VAL B CA 1
ATOM 2290 C C . VAL B 1 96 ? 23.815 4.055 10.726 1.00 64.10 76 VAL B C 1
ATOM 2291 O O . VAL B 1 96 ? 23.371 5.061 11.271 1.00 65.20 76 VAL B O 1
ATOM 2295 N N . VAL B 1 97 ? 23.046 3.096 10.225 1.00 63.89 77 VAL B N 1
ATOM 2296 C CA . VAL B 1 97 ? 21.585 3.168 10.250 1.00 63.71 77 VAL B CA 1
ATOM 2297 C C . VAL B 1 97 ? 21.020 3.437 11.661 1.00 63.38 77 VAL B C 1
ATOM 2298 O O . VAL B 1 97 ? 21.305 2.703 12.601 1.00 63.34 77 VAL B O 1
ATOM 2302 N N . PRO B 1 98 ? 20.262 4.531 11.817 1.00 63.39 78 PRO B N 1
ATOM 2303 C CA . PRO B 1 98 ? 19.645 4.866 13.112 1.00 63.48 78 PRO B CA 1
ATOM 2304 C C . PRO B 1 98 ? 18.758 3.748 13.640 1.00 63.44 78 PRO B C 1
ATOM 2305 O O . PRO B 1 98 ? 17.920 3.228 12.903 1.00 63.39 78 PRO B O 1
ATOM 2309 N N . ILE B 1 99 ? 18.939 3.398 14.911 1.00 63.35 79 ILE B N 1
ATOM 2310 C CA . ILE B 1 99 ? 18.121 2.374 15.541 1.00 63.88 79 ILE B CA 1
ATOM 2311 C C . ILE B 1 99 ? 16.962 2.984 16.352 1.00 64.68 79 ILE B C 1
ATOM 2312 O O . ILE B 1 99 ? 17.197 3.659 17.353 1.00 65.11 79 ILE B O 1
ATOM 2317 N N . HIS B 1 100 ? 15.720 2.739 15.941 1.00 65.12 80 HIS B N 1
ATOM 2318 C CA . HIS B 1 100 ? 14.581 3.359 16.619 1.00 65.90 80 HIS B CA 1
ATOM 2319 C C . HIS B 1 100 ? 14.357 2.793 18.012 1.00 66.50 80 HIS B C 1
ATOM 2320 O O . HIS B 1 100 ? 14.262 3.534 19.000 1.00 66.60 80 HIS B O 1
ATOM 2327 N N . ASP B 1 101 ? 14.266 1.471 18.072 1.00 66.99 81 ASP B N 1
ATOM 2328 C CA . ASP B 1 101 ? 13.856 0.769 19.269 1.00 67.42 81 ASP B CA 1
ATOM 2329 C C . ASP B 1 101 ? 14.351 -0.659 19.129 1.00 67.79 81 ASP B C 1
ATOM 2330 O O . ASP B 1 101 ? 14.696 -1.090 18.031 1.00 68.08 81 ASP B O 1
ATOM 2335 N N . PHE B 1 102 ? 14.431 -1.362 20.253 1.00 68.34 82 PHE B N 1
ATOM 2336 C CA . PHE B 1 102 ? 14.728 -2.789 20.297 1.00 68.89 82 PHE B CA 1
ATOM 2337 C C . PHE B 1 102 ? 14.216 -3.346 21.623 1.00 69.48 82 PHE B C 1
ATOM 2338 O O . PHE B 1 102 ? 14.460 -2.774 22.689 1.00 69.81 82 PHE B O 1
ATOM 2346 N N . GLY B 1 103 ? 13.468 -4.437 21.554 1.00 69.80 83 GLY B N 1
ATOM 2347 C CA . GLY B 1 103 ? 13.027 -5.127 22.751 1.00 70.26 83 GLY B CA 1
ATOM 2348 C C . GLY B 1 103 ? 12.693 -6.534 22.343 1.00 70.73 83 GLY B C 1
ATOM 2349 O O . GLY B 1 103 ? 13.191 -7.010 21.317 1.00 70.73 83 GLY B O 1
ATOM 2350 N N . GLU B 1 104 ? 11.852 -7.203 23.132 1.00 70.93 84 GLU B N 1
ATOM 2351 C CA . GLU B 1 104 ? 11.263 -8.459 22.685 1.00 71.22 84 GLU B CA 1
ATOM 2352 C C . GLU B 1 104 ? 9.739 -8.446 22.711 1.00 71.36 84 GLU B C 1
ATOM 2353 O O . GLU B 1 104 ? 9.127 -8.038 23.696 1.00 71.61 84 GLU B O 1
ATOM 2359 N N . ILE B 1 105 ? 9.134 -8.891 21.615 1.00 71.47 85 ILE B N 1
ATOM 2360 C CA . ILE B 1 105 ? 7.681 -8.973 21.533 1.00 71.83 85 ILE B CA 1
ATOM 2361 C C . ILE B 1 105 ? 7.230 -10.363 21.072 1.00 71.50 85 ILE B C 1
ATOM 2362 O O . ILE B 1 105 ? 7.815 -10.940 20.152 1.00 71.42 85 ILE B O 1
ATOM 2367 N N . ASP B 1 106 ? 6.203 -10.892 21.739 1.00 71.35 86 ASP B N 1
ATOM 2368 C CA . ASP B 1 106 ? 5.740 -12.269 21.535 1.00 71.12 86 ASP B CA 1
ATOM 2369 C C . ASP B 1 106 ? 6.913 -13.253 21.553 1.00 71.07 86 ASP B C 1
ATOM 2370 O O . ASP B 1 106 ? 7.103 -14.028 20.612 1.00 71.19 86 ASP B O 1
ATOM 2375 N N . GLY B 1 107 ? 7.708 -13.198 22.620 1.00 70.79 87 GLY B N 1
ATOM 2376 C CA . GLY B 1 107 ? 8.871 -14.068 22.757 1.00 70.58 87 GLY B CA 1
ATOM 2377 C C . GLY B 1 107 ? 10.117 -13.566 22.044 1.00 70.47 87 GLY B C 1
ATOM 2378 O O . GLY B 1 107 ? 11.158 -13.385 22.674 1.00 70.27 87 GLY B O 1
ATOM 2379 N N . GLN B 1 108 ? 10.005 -13.341 20.733 1.00 70.51 88 GLN B N 1
ATOM 2380 C CA . GLN B 1 108 ? 11.142 -12.947 19.875 1.00 70.53 88 GLN B CA 1
ATOM 2381 C C . GLN B 1 108 ? 11.727 -11.573 20.183 1.00 70.26 88 GLN B C 1
ATOM 2382 O O . GLN B 1 108 ? 10.990 -10.624 20.451 1.00 70.23 88 GLN B O 1
ATOM 2388 N N . LEU B 1 109 ? 13.055 -11.481 20.135 1.00 70.07 89 LEU B N 1
ATOM 2389 C CA . LEU B 1 109 ? 13.749 -10.192 20.163 1.00 70.16 89 LEU B CA 1
ATOM 2390 C C . LEU B 1 109 ? 13.786 -9.592 18.753 1.00 70.09 89 LEU B C 1
ATOM 2391 O O . LEU B 1 109 ? 13.988 -10.316 17.770 1.00 70.19 89 LEU B O 1
ATOM 2396 N N . TYR B 1 110 ? 13.593 -8.277 18.659 1.00 69.78 90 TYR B N 1
ATOM 2397 C CA . TYR B 1 110 ? 13.601 -7.581 17.370 1.00 69.55 90 TYR B CA 1
ATOM 2398 C C . TYR B 1 110 ? 14.448 -6.337 17.425 1.00 69.67 90 TYR B C 1
ATOM 2399 O O . TYR B 1 110 ? 14.697 -5.789 18.497 1.00 69.82 90 TYR B O 1
ATOM 2408 N N . VAL B 1 111 ? 14.863 -5.866 16.257 1.00 70.03 91 VAL B N 1
ATOM 2409 C CA . VAL B 1 111 ? 15.351 -4.493 16.138 1.00 70.04 91 VAL B CA 1
ATOM 2410 C C . VAL B 1 111 ? 14.549 -3.705 15.103 1.00 70.34 91 VAL B C 1
ATOM 2411 O O . VAL B 1 111 ? 14.226 -4.206 14.018 1.00 70.38 91 VAL B O 1
ATOM 2415 N N . ASP B 1 112 ? 14.217 -2.474 15.472 1.00 70.53 92 ASP B N 1
ATOM 2416 C CA . ASP B 1 112 ? 13.506 -1.555 14.612 1.00 70.76 92 ASP B CA 1
ATOM 2417 C C . ASP B 1 112 ? 14.457 -0.408 14.325 1.00 70.91 92 ASP B C 1
ATOM 2418 O O . ASP B 1 112 ? 14.894 0.289 15.243 1.00 70.63 92 ASP B O 1
ATOM 2431 N N . ARG B 1 114 ? 15.645 2.781 11.151 1.00 71.17 94 ARG B N 1
ATOM 2432 C CA . ARG B 1 114 ? 15.303 3.564 9.952 1.00 70.34 94 ARG B CA 1
ATOM 2433 C C . ARG B 1 114 ? 15.437 2.734 8.684 1.00 70.21 94 ARG B C 1
ATOM 2434 O O . ARG B 1 114 ? 16.356 1.912 8.539 1.00 69.86 94 ARG B O 1
ATOM 2442 N N . LEU B 1 115 ? 14.489 2.950 7.781 1.00 70.05 95 LEU B N 1
ATOM 2443 C CA . LEU B 1 115 ? 14.491 2.315 6.477 1.00 70.00 95 LEU B CA 1
ATOM 2444 C C . LEU B 1 115 ? 15.283 3.168 5.492 1.00 69.80 95 LEU B C 1
ATOM 2445 O O . LEU B 1 115 ? 14.945 4.314 5.219 1.00 69.77 95 LEU B O 1
ATOM 2450 N N . ILE B 1 116 ? 16.367 2.609 4.990 1.00 69.78 96 ILE B N 1
ATOM 2451 C CA . ILE B 1 116 ? 17.123 3.270 3.962 1.00 69.86 96 ILE B CA 1
ATOM 2452 C C . ILE B 1 116 ? 17.011 2.376 2.773 1.00 69.61 96 ILE B C 1
ATOM 2453 O O . ILE B 1 116 ? 17.317 1.191 2.861 1.00 70.25 96 ILE B O 1
ATOM 2458 N N . ASN B 1 117 ? 16.545 2.915 1.662 1.00 69.17 97 ASN B N 1
ATOM 2459 C CA . ASN B 1 117 ? 16.622 2.154 0.430 1.00 68.80 97 ASN B CA 1
ATOM 2460 C C . ASN B 1 117 ? 17.848 2.575 -0.344 1.00 67.99 97 ASN B C 1
ATOM 2461 O O . ASN B 1 117 ? 18.222 3.750 -0.332 1.00 67.89 97 ASN B O 1
ATOM 2466 N N . GLY B 1 118 ? 18.477 1.596 -0.985 1.00 66.99 98 GLY B N 1
ATOM 2467 C CA . GLY B 1 118 ? 19.648 1.817 -1.810 1.00 65.85 98 GLY B CA 1
ATOM 2468 C C . GLY B 1 118 ? 19.989 0.508 -2.476 1.00 65.53 98 GLY B C 1
ATOM 2469 O O . GLY B 1 118 ? 19.123 -0.342 -2.671 1.00 65.83 98 GLY B O 1
ATOM 2470 N N . VAL B 1 119 ? 21.250 0.344 -2.842 1.00 65.07 99 VAL B N 1
ATOM 2471 C CA . VAL B 1 119 ? 21.727 -0.920 -3.377 1.00 64.80 99 VAL B CA 1
ATOM 2472 C C . VAL B 1 119 ? 23.045 -1.229 -2.692 1.00 64.77 99 VAL B C 1
ATOM 2473 O O . VAL B 1 119 ? 23.769 -0.302 -2.308 1.00 64.65 99 VAL B O 1
ATOM 2477 N N . ASP B 1 120 ? 23.350 -2.513 -2.517 1.00 64.44 100 ASP B N 1
ATOM 2478 C CA . ASP B 1 120 ? 24.603 -2.866 -1.868 1.00 64.50 100 ASP B CA 1
ATOM 2479 C C . ASP B 1 120 ? 25.770 -2.713 -2.826 1.00 64.77 100 ASP B C 1
ATOM 2480 O O . ASP B 1 120 ? 25.610 -2.846 -4.035 1.00 64.53 100 ASP B O 1
ATOM 2485 N N . LEU B 1 121 ? 26.936 -2.393 -2.277 1.00 65.42 101 LEU B N 1
ATOM 2486 C CA . LEU B 1 121 ? 28.116 -2.141 -3.085 1.00 66.13 101 LEU B CA 1
ATOM 2487 C C . LEU B 1 121 ? 28.457 -3.344 -3.945 1.00 67.04 101 LEU B C 1
ATOM 2488 O O . LEU B 1 121 ? 29.003 -3.200 -5.038 1.00 67.67 101 LEU B O 1
ATOM 2493 N N . ALA B 1 122 ? 28.126 -4.531 -3.450 1.00 67.91 102 ALA B N 1
ATOM 2494 C CA . ALA B 1 122 ? 28.392 -5.753 -4.178 1.00 68.71 102 ALA B CA 1
ATOM 2495 C C . ALA B 1 122 ? 27.514 -5.815 -5.440 1.00 69.48 102 ALA B C 1
ATOM 2496 O O . ALA B 1 122 ? 28.010 -6.114 -6.524 1.00 69.83 102 ALA B O 1
ATOM 2498 N N . ALA B 1 123 ? 26.228 -5.503 -5.297 1.00 70.44 103 ALA B N 1
ATOM 2499 C CA . ALA B 1 123 ? 25.311 -5.437 -6.439 1.00 71.57 103 ALA B CA 1
ATOM 2500 C C . ALA B 1 123 ? 25.779 -4.371 -7.412 1.00 72.46 103 ALA B C 1
ATOM 2501 O O . ALA B 1 123 ? 25.869 -4.591 -8.620 1.00 72.50 103 ALA B O 1
ATOM 2511 N N . LEU B 1 125 ? 28.669 -3.233 -7.841 1.00 74.83 105 LEU B N 1
ATOM 2512 C CA . LEU B 1 125 ? 29.913 -3.534 -8.515 1.00 74.54 105 LEU B CA 1
ATOM 2513 C C . LEU B 1 125 ? 29.744 -4.467 -9.704 1.00 74.58 105 LEU B C 1
ATOM 2514 O O . LEU B 1 125 ? 30.368 -4.251 -10.738 1.00 74.85 105 LEU B O 1
ATOM 2519 N N . ARG B 1 126 ? 28.915 -5.500 -9.578 1.00 74.54 106 ARG B N 1
ATOM 2520 C CA . ARG B 1 126 ? 28.760 -6.447 -10.685 1.00 74.89 106 ARG B CA 1
ATOM 2521 C C . ARG B 1 126 ? 27.943 -5.820 -11.826 1.00 74.72 106 ARG B C 1
ATOM 2522 O O . ARG B 1 126 ? 28.360 -5.848 -12.983 1.00 74.73 106 ARG B O 1
ATOM 2530 N N . ARG B 1 127 ? 26.808 -5.224 -11.474 1.00 74.60 107 ARG B N 1
ATOM 2531 C CA . ARG B 1 127 ? 25.947 -4.504 -12.410 1.00 74.43 107 ARG B CA 1
ATOM 2532 C C . ARG B 1 127 ? 26.719 -3.474 -13.243 1.00 73.86 107 ARG B C 1
ATOM 2533 O O . ARG B 1 127 ? 26.669 -3.517 -14.474 1.00 74.08 107 ARG B O 1
ATOM 2541 N N . GLN B 1 128 ? 27.439 -2.570 -12.577 1.00 73.11 108 GLN B N 1
ATOM 2542 C CA . GLN B 1 128 ? 28.149 -1.485 -13.266 1.00 72.33 108 GLN B CA 1
ATOM 2543 C C . GLN B 1 128 ? 29.581 -1.880 -13.624 1.00 71.48 108 GLN B C 1
ATOM 2544 O O . GLN B 1 128 ? 29.880 -2.160 -14.778 1.00 71.76 108 GLN B O 1
ATOM 2550 N N . GLY B 1 129 ? 30.465 -1.906 -12.637 1.00 70.53 109 GLY B N 1
ATOM 2551 C CA . GLY B 1 129 ? 31.857 -2.304 -12.864 1.00 69.59 109 GLY B CA 1
ATOM 2552 C C . GLY B 1 129 ? 32.767 -1.608 -11.876 1.00 68.75 109 GLY B C 1
ATOM 2553 O O . GLY B 1 129 ? 32.325 -1.238 -10.797 1.00 69.32 109 GLY B O 1
ATOM 2554 N N . PRO B 1 130 ? 34.043 -1.411 -12.235 1.00 67.98 110 PRO B N 1
ATOM 2555 C CA . PRO B 1 130 ? 34.925 -0.590 -11.403 1.00 67.50 110 PRO B CA 1
ATOM 2556 C C . PRO B 1 130 ? 34.343 0.804 -11.192 1.00 67.01 110 PRO B C 1
ATOM 2557 O O . PRO B 1 130 ? 33.619 1.291 -12.053 1.00 67.20 110 PRO B O 1
ATOM 2561 N N . LEU B 1 131 ? 34.636 1.437 -10.060 1.00 66.50 111 LEU B N 1
ATOM 2562 C CA . LEU B 1 131 ? 34.165 2.802 -9.838 1.00 66.22 111 LEU B CA 1
ATOM 2563 C C . LEU B 1 131 ? 35.214 3.818 -10.219 1.00 66.06 111 LEU B C 1
ATOM 2564 O O . LEU B 1 131 ? 36.415 3.533 -10.137 1.00 66.43 111 LEU B O 1
ATOM 2569 N N . ALA B 1 132 ? 34.745 4.984 -10.670 1.00 65.66 112 ALA B N 1
ATOM 2570 C CA . ALA B 1 132 ? 35.560 6.186 -10.747 1.00 65.25 112 ALA B CA 1
ATOM 2571 C C . ALA B 1 132 ? 36.180 6.369 -9.378 1.00 65.49 112 ALA B C 1
ATOM 2572 O O . ALA B 1 132 ? 35.504 6.195 -8.364 1.00 65.75 112 ALA B O 1
ATOM 2574 N N . PRO B 1 133 ? 37.484 6.668 -9.332 1.00 65.65 113 PRO B N 1
ATOM 2575 C CA . PRO B 1 133 ? 38.160 6.729 -8.029 1.00 65.57 113 PRO B CA 1
ATOM 2576 C C . PRO B 1 133 ? 37.561 7.743 -7.025 1.00 65.64 113 PRO B C 1
ATOM 2577 O O . PRO B 1 133 ? 37.414 7.401 -5.852 1.00 66.03 113 PRO B O 1
ATOM 2581 N N . PRO B 1 134 ? 37.220 8.974 -7.464 1.00 65.39 114 PRO B N 1
ATOM 2582 C CA . PRO B 1 134 ? 36.595 9.885 -6.514 1.00 65.52 114 PRO B CA 1
ATOM 2583 C C . PRO B 1 134 ? 35.408 9.276 -5.793 1.00 65.67 114 PRO B C 1
ATOM 2584 O O . PRO B 1 134 ? 35.234 9.532 -4.604 1.00 65.79 114 PRO B O 1
ATOM 2588 N N . ARG B 1 135 ? 34.604 8.487 -6.508 1.00 65.77 115 ARG B N 1
ATOM 2589 C CA . ARG B 1 135 ? 33.481 7.768 -5.914 1.00 65.79 115 ARG B CA 1
ATOM 2590 C C . ARG B 1 135 ? 34.030 6.764 -4.915 1.00 65.66 115 ARG B C 1
ATOM 2591 O O . ARG B 1 135 ? 33.540 6.679 -3.798 1.00 66.19 115 ARG B O 1
ATOM 2599 N N . ALA B 1 136 ? 35.050 6.006 -5.311 1.00 65.30 116 ALA B N 1
ATOM 2600 C CA . ALA B 1 136 ? 35.609 4.984 -4.432 1.00 65.39 116 ALA B CA 1
ATOM 2601 C C . ALA B 1 136 ? 36.054 5.588 -3.105 1.00 65.40 116 ALA B C 1
ATOM 2602 O O . ALA B 1 136 ? 35.650 5.131 -2.043 1.00 65.63 116 ALA B O 1
ATOM 2604 N N . VAL B 1 137 ? 36.855 6.639 -3.165 1.00 65.30 117 VAL B N 1
ATOM 2605 C CA . VAL B 1 137 ? 37.315 7.298 -1.950 1.00 65.32 117 VAL B CA 1
ATOM 2606 C C . VAL B 1 137 ? 36.153 7.842 -1.097 1.00 64.99 117 VAL B C 1
ATOM 2607 O O . VAL B 1 137 ? 36.117 7.647 0.120 1.00 64.84 117 VAL B O 1
ATOM 2611 N N . ALA B 1 138 ? 35.203 8.512 -1.746 1.00 64.70 118 ALA B N 1
ATOM 2612 C CA . ALA B 1 138 ? 34.037 9.070 -1.057 1.00 64.58 118 ALA B CA 1
ATOM 2613 C C . ALA B 1 138 ? 33.305 7.973 -0.254 1.00 64.64 118 ALA B C 1
ATOM 2614 O O . ALA B 1 138 ? 32.973 8.141 0.930 1.00 64.91 118 ALA B O 1
ATOM 2616 N N . ILE B 1 139 ? 33.094 6.834 -0.901 1.00 64.23 119 ILE B N 1
ATOM 2617 C CA . ILE B 1 139 ? 32.329 5.777 -0.301 1.00 63.66 119 ILE B CA 1
ATOM 2618 C C . ILE B 1 139 ? 33.139 5.185 0.839 1.00 63.47 119 ILE B C 1
ATOM 2619 O O . ILE B 1 139 ? 32.653 5.048 1.956 1.00 63.28 119 ILE B O 1
ATOM 2624 N N . VAL B 1 140 ? 34.398 4.896 0.566 1.00 63.51 120 VAL B N 1
ATOM 2625 C CA . VAL B 1 140 ? 35.266 4.338 1.584 1.00 63.71 120 VAL B CA 1
ATOM 2626 C C . VAL B 1 140 ? 35.399 5.321 2.766 1.00 64.18 120 VAL B C 1
ATOM 2627 O O . VAL B 1 140 ? 35.313 4.923 3.929 1.00 63.57 120 VAL B O 1
ATOM 2631 N N . ARG B 1 141 ? 35.546 6.609 2.460 1.00 64.96 121 ARG B N 1
ATOM 2632 C CA . ARG B 1 141 ? 35.602 7.633 3.499 1.00 65.66 121 ARG B CA 1
ATOM 2633 C C . ARG B 1 141 ? 34.436 7.447 4.465 1.00 65.36 121 ARG B C 1
ATOM 2634 O O . ARG B 1 141 ? 34.619 7.381 5.689 1.00 65.88 121 ARG B O 1
ATOM 2642 N N . GLN B 1 142 ? 33.238 7.333 3.912 1.00 64.74 122 GLN B N 1
ATOM 2643 C CA . GLN B 1 142 ? 32.062 7.240 4.749 1.00 64.56 122 GLN B CA 1
ATOM 2644 C C . GLN B 1 142 ? 32.096 6.025 5.659 1.00 64.90 122 GLN B C 1
ATOM 2645 O O . GLN B 1 142 ? 32.053 6.177 6.874 1.00 65.50 122 GLN B O 1
ATOM 2651 N N . ILE B 1 143 ? 32.209 4.831 5.077 1.00 64.65 123 ILE B N 1
ATOM 2652 C CA . ILE B 1 143 ? 32.241 3.608 5.852 1.00 64.19 123 ILE B CA 1
ATOM 2653 C C . ILE B 1 143 ? 33.412 3.630 6.825 1.00 64.14 123 ILE B C 1
ATOM 2654 O O . ILE B 1 143 ? 33.313 3.074 7.930 1.00 64.80 123 ILE B O 1
ATOM 2659 N N . GLY B 1 144 ? 34.495 4.300 6.429 1.00 63.56 124 GLY B N 1
ATOM 2660 C CA . GLY B 1 144 ? 35.629 4.565 7.318 1.00 63.16 124 GLY B CA 1
ATOM 2661 C C . GLY B 1 144 ? 35.202 5.209 8.628 1.00 63.21 124 GLY B C 1
ATOM 2662 O O . GLY B 1 144 ? 35.528 4.711 9.716 1.00 62.40 124 GLY B O 1
ATOM 2663 N N . SER B 1 145 ? 34.447 6.302 8.519 1.00 63.05 125 SER B N 1
ATOM 2664 C CA . SER B 1 145 ? 33.857 6.948 9.688 1.00 63.68 125 SER B CA 1
ATOM 2665 C C . SER B 1 145 ? 33.079 5.995 10.546 1.00 63.96 125 SER B C 1
ATOM 2666 O O . SER B 1 145 ? 33.177 6.041 11.758 1.00 65.15 125 SER B O 1
ATOM 2669 N N . ALA B 1 146 ? 32.246 5.171 9.931 1.00 63.72 126 ALA B N 1
ATOM 2670 C CA . ALA B 1 146 ? 31.362 4.359 10.728 1.00 63.22 126 ALA B CA 1
ATOM 2671 C C . ALA B 1 146 ? 32.232 3.367 11.482 1.00 62.97 126 ALA B C 1
ATOM 2672 O O . ALA B 1 146 ? 32.040 3.169 12.669 1.00 62.75 126 ALA B O 1
ATOM 2674 N N . LEU B 1 147 ? 33.225 2.791 10.804 1.00 62.59 127 LEU B N 1
ATOM 2675 C CA . LEU B 1 147 ? 34.104 1.850 11.467 1.00 62.28 127 LEU B CA 1
ATOM 2676 C C . LEU B 1 147 ? 34.841 2.528 12.610 1.00 62.31 127 LEU B C 1
ATOM 2677 O O . LEU B 1 147 ? 34.932 1.966 13.694 1.00 62.85 127 LEU B O 1
ATOM 2682 N N . ASP B 1 148 ? 35.320 3.748 12.403 1.00 62.04 128 ASP B N 1
ATOM 2683 C CA . ASP B 1 148 ? 36.105 4.376 13.449 1.00 62.17 128 ASP B CA 1
ATOM 2684 C C . ASP B 1 148 ? 35.221 4.655 14.647 1.00 62.05 128 ASP B C 1
ATOM 2685 O O . ASP B 1 148 ? 35.642 4.467 15.797 1.00 62.65 128 ASP B O 1
ATOM 2690 N N . ALA B 1 149 ? 33.975 5.032 14.380 1.00 61.28 129 ALA B N 1
ATOM 2691 C CA . ALA B 1 149 ? 33.013 5.250 15.441 1.00 60.84 129 ALA B CA 1
ATOM 2692 C C . ALA B 1 149 ? 32.776 3.958 16.224 1.00 61.22 129 ALA B C 1
ATOM 2693 O O . ALA B 1 149 ? 32.738 3.967 17.454 1.00 61.63 129 ALA B O 1
ATOM 2695 N N . ALA B 1 150 ? 32.659 2.846 15.512 1.00 61.21 130 ALA B N 1
ATOM 2696 C CA . ALA B 1 150 ? 32.399 1.568 16.140 1.00 61.53 130 ALA B CA 1
ATOM 2697 C C . ALA B 1 150 ? 33.541 1.153 17.095 1.00 62.29 130 ALA B C 1
ATOM 2698 O O . ALA B 1 150 ? 33.298 0.733 18.233 1.00 62.00 130 ALA B O 1
ATOM 2700 N N . HIS B 1 151 ? 34.782 1.292 16.626 1.00 63.12 131 HIS B N 1
ATOM 2701 C CA . HIS B 1 151 ? 35.954 0.954 17.416 1.00 63.56 131 HIS B CA 1
ATOM 2702 C C . HIS B 1 151 ? 36.024 1.870 18.619 1.00 63.84 131 HIS B C 1
ATOM 2703 O O . HIS B 1 151 ? 36.210 1.411 19.732 1.00 63.99 131 HIS B O 1
ATOM 2710 N N . ALA B 1 152 ? 35.856 3.168 18.394 1.00 64.72 132 ALA B N 1
ATOM 2711 C CA . ALA B 1 152 ? 35.837 4.140 19.485 1.00 65.24 132 ALA B CA 1
ATOM 2712 C C . ALA B 1 152 ? 34.942 3.668 20.633 1.00 65.86 132 ALA B C 1
ATOM 2713 O O . ALA B 1 152 ? 35.272 3.871 21.801 1.00 65.67 132 ALA B O 1
ATOM 2715 N N . ALA B 1 153 ? 33.833 3.013 20.283 1.00 66.74 133 ALA B N 1
ATOM 2716 C CA . ALA B 1 153 ? 32.857 2.535 21.249 1.00 67.72 133 ALA B CA 1
ATOM 2717 C C . ALA B 1 153 ? 33.243 1.164 21.785 1.00 69.42 133 ALA B C 1
ATOM 2718 O O . ALA B 1 153 ? 32.471 0.539 22.522 1.00 69.88 133 ALA B O 1
ATOM 2720 N N . GLY B 1 154 ? 34.431 0.688 21.416 1.00 70.88 134 GLY B N 1
ATOM 2721 C CA . GLY B 1 154 ? 34.901 -0.619 21.851 1.00 72.86 134 GLY B CA 1
ATOM 2722 C C . GLY B 1 154 ? 34.189 -1.784 21.193 1.00 74.47 134 GLY B C 1
ATOM 2723 O O . GLY B 1 154 ? 34.241 -2.912 21.681 1.00 74.69 134 GLY B O 1
ATOM 2724 N N . ALA B 1 155 ? 33.523 -1.520 20.077 1.00 76.34 135 ALA B N 1
ATOM 2725 C CA . ALA B 1 155 ? 32.859 -2.577 19.338 1.00 78.21 135 ALA B CA 1
ATOM 2726 C C . ALA B 1 155 ? 33.588 -2.837 18.041 1.00 79.73 135 ALA B C 1
ATOM 2727 O O . ALA B 1 155 ? 32.961 -2.926 16.992 1.00 80.05 135 ALA B O 1
ATOM 2729 N N . THR B 1 156 ? 34.909 -2.973 18.105 1.00 81.87 136 THR B N 1
ATOM 2730 C CA . THR B 1 156 ? 35.687 -3.131 16.885 1.00 84.13 136 THR B CA 1
ATOM 2731 C C . THR B 1 156 ? 35.025 -4.128 15.947 1.00 85.78 136 THR B C 1
ATOM 2732 O O . THR B 1 156 ? 34.780 -5.298 16.289 1.00 85.63 136 THR B O 1
ATOM 2736 N N . HIS B 1 157 ? 34.705 -3.607 14.766 1.00 88.15 137 HIS B N 1
ATOM 2737 C CA . HIS B 1 157 ? 33.990 -4.333 13.743 1.00 90.24 137 HIS B CA 1
ATOM 2738 C C . HIS B 1 157 ? 34.998 -5.268 13.039 1.00 90.69 137 HIS B C 1
ATOM 2739 O O . HIS B 1 157 ? 35.880 -4.813 12.299 1.00 90.74 137 HIS B O 1
ATOM 2746 N N . ARG B 1 158 ? 34.887 -6.572 13.316 1.00 91.46 138 ARG B N 1
ATOM 2747 C CA . ARG B 1 158 ? 35.903 -7.568 12.888 1.00 92.23 138 ARG B CA 1
ATOM 2748 C C . ARG B 1 158 ? 36.324 -7.450 11.413 1.00 91.96 138 ARG B C 1
ATOM 2749 O O . ARG B 1 158 ? 37.471 -7.749 11.070 1.00 92.22 138 ARG B O 1
ATOM 2757 N N . ASP B 1 159 ? 35.392 -7.035 10.552 1.00 91.27 139 ASP B N 1
ATOM 2758 C CA . ASP B 1 159 ? 35.667 -6.860 9.123 1.00 90.64 139 ASP B CA 1
ATOM 2759 C C . ASP B 1 159 ? 34.465 -6.252 8.399 1.00 89.77 139 ASP B C 1
ATOM 2760 O O . ASP B 1 159 ? 33.416 -5.982 8.998 1.00 90.72 139 ASP B O 1
ATOM 2765 N N . VAL B 1 160 ? 34.626 -6.079 7.090 1.00 87.72 140 VAL B N 1
ATOM 2766 C CA . VAL B 1 160 ? 33.677 -5.386 6.260 1.00 85.05 140 VAL B CA 1
ATOM 2767 C C . VAL B 1 160 ? 33.713 -6.085 4.938 1.00 83.20 140 VAL B C 1
ATOM 2768 O O . VAL B 1 160 ? 34.768 -6.493 4.483 1.00 82.93 140 VAL B O 1
ATOM 2772 N N . LYS B 1 161 ? 32.555 -6.234 4.323 1.00 81.45 141 LYS B N 1
ATOM 2773 C CA . LYS B 1 161 ? 32.478 -6.743 2.966 1.00 79.74 141 LYS B CA 1
ATOM 2774 C C . LYS B 1 161 ? 31.456 -5.887 2.230 1.00 78.20 141 LYS B C 1
ATOM 2775 O O . LYS B 1 161 ? 30.545 -5.363 2.856 1.00 78.29 141 LYS B O 1
ATOM 2781 N N . PRO B 1 162 ? 31.623 -5.700 0.911 1.00 76.79 142 PRO B N 1
ATOM 2782 C CA . PRO B 1 162 ? 30.741 -4.840 0.128 1.00 75.84 142 PRO B CA 1
ATOM 2783 C C . PRO B 1 162 ? 29.228 -5.082 0.239 1.00 75.12 142 PRO B C 1
ATOM 2784 O O . PRO B 1 162 ? 28.455 -4.146 0.062 1.00 75.07 142 PRO B O 1
ATOM 2788 N N . GLU B 1 163 ? 28.797 -6.295 0.544 1.00 74.62 143 GLU B N 1
ATOM 2789 C CA . GLU B 1 163 ? 27.377 -6.494 0.820 1.00 74.62 143 GLU B CA 1
ATOM 2790 C C . GLU B 1 163 ? 26.922 -5.917 2.175 1.00 73.35 143 GLU B C 1
ATOM 2791 O O . GLU B 1 163 ? 25.730 -5.911 2.474 1.00 73.52 143 GLU B O 1
ATOM 2797 N N . ASN B 1 164 ? 27.864 -5.396 2.965 1.00 71.94 144 ASN B N 1
ATOM 2798 C CA . ASN B 1 164 ? 27.547 -4.656 4.201 1.00 70.84 144 ASN B CA 1
ATOM 2799 C C . ASN B 1 164 ? 27.492 -3.133 3.992 1.00 70.12 144 ASN B C 1
ATOM 2800 O O . ASN B 1 164 ? 27.141 -2.384 4.899 1.00 70.08 144 ASN B O 1
ATOM 2805 N N . ILE B 1 165 ? 27.863 -2.693 2.796 1.00 69.11 145 ILE B N 1
ATOM 2806 C CA . ILE B 1 165 ? 27.914 -1.290 2.439 1.00 67.94 145 ILE B CA 1
ATOM 2807 C C . ILE B 1 165 ? 26.732 -0.910 1.537 1.00 67.64 145 ILE B C 1
ATOM 2808 O O . ILE B 1 165 ? 26.636 -1.358 0.384 1.00 67.70 145 ILE B O 1
ATOM 2813 N N . LEU B 1 166 ? 25.846 -0.074 2.074 1.00 66.89 146 LEU B N 1
ATOM 2814 C CA . LEU B 1 166 ? 24.571 0.222 1.452 1.00 66.52 146 LEU B CA 1
ATOM 2815 C C . LEU B 1 166 ? 24.549 1.669 0.956 1.00 66.75 146 LEU B C 1
ATOM 2816 O O . LEU B 1 166 ? 24.597 2.604 1.751 1.00 66.76 146 LEU B O 1
ATOM 2821 N N . VAL B 1 167 ? 24.479 1.843 -0.366 1.00 67.19 147 VAL B N 1
ATOM 2822 C CA . VAL B 1 167 ? 24.634 3.162 -1.006 1.00 67.20 147 VAL B CA 1
ATOM 2823 C C . VAL B 1 167 ? 23.304 3.724 -1.491 1.00 67.63 147 VAL B C 1
ATOM 2824 O O . VAL B 1 167 ? 22.722 3.211 -2.437 1.00 67.84 147 VAL B O 1
ATOM 2828 N N . SER B 1 168 ? 22.829 4.784 -0.850 1.00 68.22 148 SER B N 1
ATOM 2829 C CA . SER B 1 168 ? 21.545 5.357 -1.219 1.00 69.06 148 SER B CA 1
ATOM 2830 C C . SER B 1 168 ? 21.725 6.536 -2.167 1.00 69.12 148 SER B C 1
ATOM 2831 O O . SER B 1 168 ? 22.737 6.635 -2.861 1.00 69.44 148 SER B O 1
ATOM 2834 N N . ALA B 1 169 ? 20.727 7.417 -2.200 1.00 69.38 149 ALA B N 1
ATOM 2835 C CA . ALA B 1 169 ? 20.770 8.631 -3.010 1.00 69.14 149 ALA B CA 1
ATOM 2836 C C . ALA B 1 169 ? 22.016 9.474 -2.690 1.00 69.10 149 ALA B C 1
ATOM 2837 O O . ALA B 1 169 ? 22.480 9.508 -1.543 1.00 69.05 149 ALA B O 1
ATOM 2839 N N . ASP B 1 170 ? 22.565 10.113 -3.727 1.00 68.89 150 ASP B N 1
ATOM 2840 C CA . ASP B 1 170 ? 23.722 11.021 -3.622 1.00 68.39 150 ASP B CA 1
ATOM 2841 C C . ASP B 1 170 ? 24.974 10.317 -3.129 1.00 67.95 150 ASP B C 1
ATOM 2842 O O . ASP B 1 170 ? 25.894 10.946 -2.611 1.00 67.80 150 ASP B O 1
ATOM 2847 N N . ASP B 1 171 ? 25.015 9.006 -3.297 1.00 67.67 151 ASP B N 1
ATOM 2848 C CA . ASP B 1 171 ? 26.164 8.247 -2.842 1.00 67.69 151 ASP B CA 1
ATOM 2849 C C . ASP B 1 171 ? 26.326 8.220 -1.316 1.00 66.76 151 ASP B C 1
ATOM 2850 O O . ASP B 1 171 ? 27.417 7.969 -0.817 1.00 66.48 151 ASP B O 1
ATOM 2855 N N . PHE B 1 172 ? 25.249 8.475 -0.573 1.00 65.83 152 PHE B N 1
ATOM 2856 C CA . PHE B 1 172 ? 25.320 8.344 0.882 1.00 64.81 152 PHE B CA 1
ATOM 2857 C C . PHE B 1 172 ? 25.389 6.879 1.352 1.00 64.28 152 PHE B C 1
ATOM 2858 O O . PHE B 1 172 ? 24.480 6.088 1.085 1.00 64.23 152 PHE B O 1
ATOM 2866 N N . ALA B 1 173 ? 26.447 6.544 2.085 1.00 63.77 153 ALA B N 1
ATOM 2867 C CA . ALA B 1 173 ? 26.758 5.136 2.427 1.00 64.09 153 ALA B CA 1
ATOM 2868 C C . ALA B 1 173 ? 26.528 4.726 3.892 1.00 64.06 153 ALA B C 1
ATOM 2869 O O . ALA B 1 173 ? 26.903 5.439 4.814 1.00 64.17 153 ALA B O 1
ATOM 2871 N N . TYR B 1 174 ? 25.924 3.562 4.088 1.00 64.37 154 TYR B N 1
ATOM 2872 C CA . TYR B 1 174 ? 25.732 3.001 5.413 1.00 65.17 154 TYR B CA 1
ATOM 2873 C C . TYR B 1 174 ? 26.484 1.693 5.573 1.00 65.47 154 TYR B C 1
ATOM 2874 O O . TYR B 1 174 ? 26.467 0.849 4.683 1.00 64.90 154 TYR B O 1
ATOM 2883 N N . LEU B 1 175 ? 27.141 1.546 6.720 1.00 66.33 155 LEU B N 1
ATOM 2884 C CA . LEU B 1 175 ? 27.564 0.245 7.219 1.00 67.05 155 LEU B CA 1
ATOM 2885 C C . LEU B 1 175 ? 26.389 -0.461 7.900 1.00 67.93 155 LEU B C 1
ATOM 2886 O O . LEU B 1 175 ? 25.842 0.014 8.899 1.00 67.66 155 LEU B O 1
ATOM 2891 N N . VAL B 1 176 ? 25.975 -1.577 7.327 1.00 69.25 156 VAL B N 1
ATOM 2892 C CA . VAL B 1 176 ? 24.918 -2.365 7.926 1.00 70.99 156 VAL B CA 1
ATOM 2893 C C . VAL B 1 176 ? 25.498 -3.696 8.360 1.00 72.36 156 VAL B C 1
ATOM 2894 O O . VAL B 1 176 ? 26.577 -4.087 7.898 1.00 72.97 156 VAL B O 1
ATOM 2898 N N . ASP B 1 177 ? 24.802 -4.386 9.260 1.00 73.72 157 ASP B N 1
ATOM 2899 C CA . ASP B 1 177 ? 25.312 -5.647 9.792 1.00 74.92 157 ASP B CA 1
ATOM 2900 C C . ASP B 1 177 ? 24.646 -6.844 9.138 1.00 75.63 157 ASP B C 1
ATOM 2901 O O . ASP B 1 177 ? 24.541 -7.897 9.744 1.00 76.25 157 ASP B O 1
ATOM 2906 N N . PHE B 1 178 ? 24.205 -6.690 7.898 1.00 76.74 158 PHE B N 1
ATOM 2907 C CA . PHE B 1 178 ? 23.581 -7.792 7.185 1.00 77.94 158 PHE B CA 1
ATOM 2908 C C . PHE B 1 178 ? 23.787 -7.714 5.675 1.00 79.06 158 PHE B C 1
ATOM 2909 O O . PHE B 1 178 ? 24.039 -6.642 5.126 1.00 79.31 158 PHE B O 1
ATOM 2917 N N . GLY B 1 179 ? 23.676 -8.865 5.014 1.00 80.37 159 GLY B N 1
ATOM 2918 C CA . GLY B 1 179 ? 23.595 -8.930 3.551 1.00 81.45 159 GLY B CA 1
ATOM 2919 C C . GLY B 1 179 ? 22.288 -8.352 3.009 1.00 82.16 159 GLY B C 1
ATOM 2920 O O . GLY B 1 179 ? 21.309 -8.199 3.759 1.00 82.36 159 GLY B O 1
ATOM 2921 N N . ILE B 1 180 ? 22.274 -8.051 1.704 1.00 82.37 160 ILE B N 1
ATOM 2922 C CA . ILE B 1 180 ? 21.154 -7.360 1.043 1.00 82.38 160 ILE B CA 1
ATOM 2923 C C . ILE B 1 180 ? 20.715 -8.058 -0.257 1.00 82.28 160 ILE B C 1
ATOM 2924 O O . ILE B 1 180 ? 19.522 -8.141 -0.572 1.00 81.69 160 ILE B O 1
ATOM 2929 N N . GLY B 1 197 ? 29.830 -13.922 5.874 1.00 78.46 177 GLY B N 1
ATOM 2930 C CA . GLY B 1 197 ? 31.142 -13.208 5.847 1.00 78.89 177 GLY B CA 1
ATOM 2931 C C . GLY B 1 197 ? 32.006 -13.879 4.803 1.00 79.54 177 GLY B C 1
ATOM 2932 O O . GLY B 1 197 ? 31.846 -15.088 4.549 1.00 80.63 177 GLY B O 1
ATOM 2933 N N . THR B 1 198 ? 32.899 -13.128 4.156 1.00 79.63 178 THR B N 1
ATOM 2934 C CA . THR B 1 198 ? 33.876 -13.784 3.262 1.00 79.82 178 THR B CA 1
ATOM 2935 C C . THR B 1 198 ? 35.326 -13.397 3.422 1.00 79.51 178 THR B C 1
ATOM 2936 O O . THR B 1 198 ? 35.686 -12.298 3.890 1.00 78.59 178 THR B O 1
ATOM 2940 N N . LEU B 1 199 ? 36.119 -14.363 2.951 1.00 79.46 179 LEU B N 1
ATOM 2941 C CA . LEU B 1 199 ? 37.555 -14.429 3.058 1.00 79.36 179 LEU B CA 1
ATOM 2942 C C . LEU B 1 199 ? 38.300 -13.477 2.141 1.00 79.41 179 LEU B C 1
ATOM 2943 O O . LEU B 1 199 ? 39.509 -13.312 2.303 1.00 79.42 179 LEU B O 1
ATOM 2948 N N . TYR B 1 200 ? 37.604 -12.859 1.184 1.00 79.36 180 TYR B N 1
ATOM 2949 C CA . TYR B 1 200 ? 38.245 -11.894 0.288 1.00 79.48 180 TYR B CA 1
ATOM 2950 C C . TYR B 1 200 ? 38.837 -10.695 1.028 1.00 79.89 180 TYR B C 1
ATOM 2951 O O . TYR B 1 200 ? 39.671 -9.994 0.469 1.00 79.89 180 TYR B O 1
ATOM 2960 N N . TYR B 1 201 ? 38.393 -10.446 2.261 1.00 80.51 181 TYR B N 1
ATOM 2961 C CA . TYR B 1 201 ? 38.725 -9.201 2.963 1.00 81.34 181 TYR B CA 1
ATOM 2962 C C . TYR B 1 201 ? 39.396 -9.375 4.317 1.00 82.48 181 TYR B C 1
ATOM 2963 O O . TYR B 1 201 ? 39.806 -8.391 4.925 1.00 82.88 181 TYR B O 1
ATOM 2980 N N . ALA B 1 203 ? 42.151 -10.292 7.235 1.00 83.31 183 ALA B N 1
ATOM 2981 C CA . ALA B 1 203 ? 43.575 -10.031 7.434 1.00 82.69 183 ALA B CA 1
ATOM 2982 C C . ALA B 1 203 ? 44.311 -11.318 7.775 1.00 82.19 183 ALA B C 1
ATOM 2983 O O . ALA B 1 203 ? 43.727 -12.210 8.374 1.00 82.24 183 ALA B O 1
ATOM 2985 N N . PRO B 1 204 ? 45.592 -11.428 7.387 1.00 81.63 184 PRO B N 1
ATOM 2986 C CA . PRO B 1 204 ? 46.317 -12.651 7.675 1.00 81.67 184 PRO B CA 1
ATOM 2987 C C . PRO B 1 204 ? 46.114 -13.135 9.115 1.00 81.85 184 PRO B C 1
ATOM 2988 O O . PRO B 1 204 ? 45.724 -14.288 9.328 1.00 81.67 184 PRO B O 1
ATOM 2992 N N . GLU B 1 205 ? 46.335 -12.247 10.084 1.00 81.99 185 GLU B N 1
ATOM 2993 C CA . GLU B 1 205 ? 46.285 -12.607 11.501 1.00 82.05 185 GLU B CA 1
ATOM 2994 C C . GLU B 1 205 ? 44.944 -13.212 11.906 1.00 82.33 185 GLU B C 1
ATOM 2995 O O . GLU B 1 205 ? 44.827 -13.849 12.949 1.00 82.90 185 GLU B O 1
ATOM 3001 N N . ARG B 1 206 ? 43.950 -13.039 11.048 1.00 82.50 186 ARG B N 1
ATOM 3002 C CA . ARG B 1 206 ? 42.573 -13.403 11.333 1.00 82.81 186 ARG B CA 1
ATOM 3003 C C . ARG B 1 206 ? 42.316 -14.889 11.059 1.00 82.46 186 ARG B C 1
ATOM 3004 O O . ARG B 1 206 ? 41.178 -15.305 10.862 1.00 82.39 186 ARG B O 1
ATOM 3012 N N . PHE B 1 207 ? 43.374 -15.692 11.065 1.00 82.29 187 PHE B N 1
ATOM 3013 C CA . PHE B 1 207 ? 43.231 -17.138 10.905 1.00 81.95 187 PHE B CA 1
ATOM 3014 C C . PHE B 1 207 ? 43.846 -17.911 12.073 1.00 82.10 187 PHE B C 1
ATOM 3015 O O . PHE B 1 207 ? 43.802 -19.143 12.108 1.00 81.99 187 PHE B O 1
ATOM 3023 N N . SER B 1 208 ? 44.395 -17.174 13.036 1.00 82.19 188 SER B N 1
ATOM 3024 C CA . SER B 1 208 ? 45.014 -17.760 14.218 1.00 82.38 188 SER B CA 1
ATOM 3025 C C . SER B 1 208 ? 44.326 -17.263 15.495 1.00 82.67 188 SER B C 1
ATOM 3026 O O . SER B 1 208 ? 43.504 -16.342 15.437 1.00 82.88 188 SER B O 1
ATOM 3029 N N . GLU B 1 209 ? 44.665 -17.863 16.641 1.00 82.94 189 GLU B N 1
ATOM 3030 C CA . GLU B 1 209 ? 44.137 -17.420 17.941 1.00 83.14 189 GLU B CA 1
ATOM 3031 C C . GLU B 1 209 ? 44.787 -16.114 18.392 1.00 83.10 189 GLU B C 1
ATOM 3032 O O . GLU B 1 209 ? 44.395 -15.031 17.946 1.00 83.23 189 GLU B O 1
ATOM 3038 N N . TYR B 1 214 ? 41.318 -5.720 15.611 1.00 83.95 194 TYR B N 1
ATOM 3039 C CA . TYR B 1 214 ? 42.097 -4.511 15.862 1.00 83.98 194 TYR B CA 1
ATOM 3040 C C . TYR B 1 214 ? 42.103 -3.664 14.604 1.00 83.80 194 TYR B C 1
ATOM 3041 O O . TYR B 1 214 ? 41.228 -2.799 14.393 1.00 83.70 194 TYR B O 1
ATOM 3050 N N . ARG B 1 215 ? 43.117 -3.934 13.781 1.00 83.29 195 ARG B N 1
ATOM 3051 C CA . ARG B 1 215 ? 43.282 -3.323 12.470 1.00 82.59 195 ARG B CA 1
ATOM 3052 C C . ARG B 1 215 ? 42.765 -4.300 11.432 1.00 81.49 195 ARG B C 1
ATOM 3053 O O . ARG B 1 215 ? 43.142 -4.247 10.251 1.00 81.90 195 ARG B O 1
ATOM 3061 N N . ALA B 1 216 ? 41.890 -5.188 11.895 1.00 79.51 196 ALA B N 1
ATOM 3062 C CA . ALA B 1 216 ? 41.181 -6.081 11.014 1.00 78.00 196 ALA B CA 1
ATOM 3063 C C . ALA B 1 216 ? 40.338 -5.260 10.033 1.00 77.05 196 ALA B C 1
ATOM 3064 O O . ALA B 1 216 ? 40.526 -5.354 8.828 1.00 77.23 196 ALA B O 1
ATOM 3066 N N . ASP B 1 217 ? 39.445 -4.425 10.557 1.00 75.67 197 ASP B N 1
ATOM 3067 C CA . ASP B 1 217 ? 38.605 -3.558 9.740 1.00 74.35 197 ASP B CA 1
ATOM 3068 C C . ASP B 1 217 ? 39.369 -2.743 8.673 1.00 73.44 197 ASP B C 1
ATOM 3069 O O . ASP B 1 217 ? 39.025 -2.774 7.489 1.00 73.19 197 ASP B O 1
ATOM 3074 N N . ILE B 1 218 ? 40.403 -2.024 9.103 1.00 72.38 198 ILE B N 1
ATOM 3075 C CA . ILE B 1 218 ? 41.265 -1.229 8.223 1.00 71.06 198 ILE B CA 1
ATOM 3076 C C . ILE B 1 218 ? 41.790 -2.053 7.043 1.00 70.71 198 ILE B C 1
ATOM 3077 O O . ILE B 1 218 ? 41.731 -1.598 5.898 1.00 70.94 198 ILE B O 1
ATOM 3082 N N . 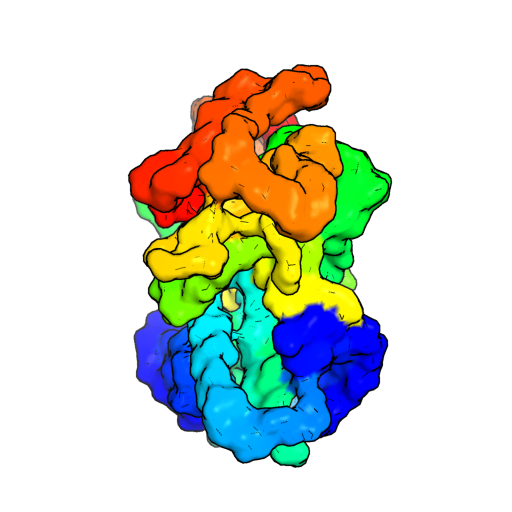TYR B 1 219 ? 42.287 -3.258 7.322 1.00 69.69 199 TYR B N 1
ATOM 3083 C CA . TYR B 1 219 ? 42.662 -4.209 6.269 1.00 68.90 199 TYR B CA 1
ATOM 3084 C C . TYR B 1 219 ? 41.509 -4.464 5.305 1.00 68.66 199 TYR B C 1
ATOM 3085 O O . TYR B 1 219 ? 41.629 -4.244 4.096 1.00 68.77 199 TYR B O 1
ATOM 3094 N N . ALA B 1 220 ? 40.395 -4.938 5.848 1.00 67.94 200 ALA B N 1
ATOM 3095 C CA . ALA B 1 220 ? 39.233 -5.228 5.044 1.00 67.55 200 ALA B CA 1
ATOM 3096 C C . ALA B 1 220 ? 38.868 -4.025 4.189 1.00 67.86 200 ALA B C 1
ATOM 3097 O O . ALA B 1 220 ? 38.564 -4.170 3.010 1.00 67.94 200 ALA B O 1
ATOM 3099 N N . LEU B 1 221 ? 38.901 -2.831 4.774 1.00 68.38 201 LEU B N 1
ATOM 3100 C CA . LEU B 1 221 ? 38.354 -1.666 4.075 1.00 68.83 201 LEU B CA 1
ATOM 3101 C C . LEU B 1 221 ? 39.310 -1.264 2.965 1.00 69.45 201 LEU B C 1
ATOM 3102 O O . LEU B 1 221 ? 38.910 -0.687 1.946 1.00 69.42 201 LEU B O 1
ATOM 3107 N N . THR B 1 222 ? 40.578 -1.583 3.184 1.00 69.39 202 THR B N 1
ATOM 3108 C CA . THR B 1 222 ? 41.583 -1.329 2.202 1.00 69.59 202 THR B CA 1
ATOM 3109 C C . THR B 1 222 ? 41.349 -2.269 1.046 1.00 70.04 202 THR B C 1
ATOM 3110 O O . THR B 1 222 ? 41.438 -1.861 -0.118 1.00 70.85 202 THR B O 1
ATOM 3114 N N . CYS B 1 223 ? 41.013 -3.515 1.363 1.00 70.05 203 CYS B N 1
ATOM 3115 C CA . CYS B 1 223 ? 40.645 -4.485 0.334 1.00 70.16 203 CYS B CA 1
ATOM 3116 C C . CYS B 1 223 ? 39.516 -3.976 -0.530 1.00 70.02 203 CYS B C 1
ATOM 3117 O O . CYS B 1 223 ? 39.555 -4.110 -1.752 1.00 70.42 203 CYS B O 1
ATOM 3120 N N . VAL B 1 224 ? 38.525 -3.378 0.122 1.00 69.53 204 VAL B N 1
ATOM 3121 C CA . VAL B 1 224 ? 37.302 -2.955 -0.534 1.00 68.90 204 VAL B CA 1
ATOM 3122 C C . VAL B 1 224 ? 37.606 -1.821 -1.485 1.00 68.96 204 VAL B C 1
ATOM 3123 O O . VAL B 1 224 ? 37.148 -1.802 -2.626 1.00 69.23 204 VAL B O 1
ATOM 3127 N N . LEU B 1 225 ? 38.416 -0.889 -1.005 1.00 69.26 205 LEU B N 1
ATOM 3128 C CA . LEU B 1 225 ? 38.874 0.247 -1.794 1.00 68.91 205 LEU B CA 1
ATOM 3129 C C . LEU B 1 225 ? 39.533 -0.247 -3.075 1.00 68.34 205 LEU B C 1
ATOM 3130 O O . LEU B 1 225 ? 39.352 0.344 -4.141 1.00 67.09 205 LEU B O 1
ATOM 3135 N N . TYR B 1 226 ? 40.287 -1.344 -2.941 1.00 68.32 206 TYR B N 1
ATOM 3136 C CA . TYR B 1 226 ? 41.005 -1.949 -4.058 1.00 68.17 206 TYR B CA 1
ATOM 3137 C C . TYR B 1 226 ? 40.003 -2.488 -5.063 1.00 68.08 206 TYR B C 1
ATOM 3138 O O . TYR B 1 226 ? 40.118 -2.245 -6.265 1.00 68.13 206 TYR B O 1
ATOM 3147 N N . GLU B 1 227 ? 39.010 -3.211 -4.566 1.00 67.84 207 GLU B N 1
ATOM 3148 C CA . GLU B 1 227 ? 37.941 -3.683 -5.417 1.00 68.35 207 GLU B CA 1
ATOM 3149 C C . GLU B 1 227 ? 37.158 -2.526 -6.067 1.00 68.73 207 GLU B C 1
ATOM 3150 O O . GLU B 1 227 ? 36.732 -2.639 -7.223 1.00 69.22 207 GLU B O 1
ATOM 3156 N N . CYS B 1 228 ? 36.975 -1.415 -5.356 1.00 68.20 208 CYS B N 1
ATOM 3157 C CA . CYS B 1 228 ? 36.266 -0.291 -5.958 1.00 68.38 208 CYS B CA 1
ATOM 3158 C C . CYS B 1 228 ? 37.011 0.272 -7.150 1.00 68.17 208 CYS B C 1
ATOM 3159 O O . CYS B 1 228 ? 36.400 0.683 -8.135 1.00 68.17 208 CYS B O 1
ATOM 3162 N N . LEU B 1 229 ? 38.330 0.299 -7.052 1.00 67.90 209 LEU B N 1
ATOM 3163 C CA . LEU B 1 229 ? 39.129 0.943 -8.065 1.00 68.01 209 LEU B CA 1
ATOM 3164 C C . LEU B 1 229 ? 39.354 0.007 -9.246 1.00 68.79 209 LEU B C 1
ATOM 3165 O O . LEU B 1 229 ? 39.199 0.404 -10.398 1.00 69.00 209 LEU B O 1
ATOM 3170 N N . THR B 1 230 ? 39.704 -1.239 -8.959 1.00 69.46 210 THR B N 1
ATOM 3171 C CA . THR B 1 230 ? 40.082 -2.160 -10.012 1.00 70.29 210 THR B CA 1
ATOM 3172 C C . THR B 1 230 ? 38.868 -2.877 -10.577 1.00 70.87 210 THR B C 1
ATOM 3173 O O . THR B 1 230 ? 38.796 -3.124 -11.783 1.00 71.42 210 THR B O 1
ATOM 3177 N N . GLY B 1 231 ? 37.922 -3.217 -9.707 1.00 71.29 211 GLY B N 1
ATOM 3178 C CA . GLY B 1 231 ? 36.815 -4.083 -10.088 1.00 71.85 211 GLY B CA 1
ATOM 3179 C C . GLY B 1 231 ? 36.981 -5.495 -9.554 1.00 72.40 211 GLY B C 1
ATOM 3180 O O . GLY B 1 231 ? 36.018 -6.252 -9.502 1.00 72.51 211 GLY B O 1
ATOM 3181 N N . SER B 1 232 ? 38.203 -5.852 -9.164 1.00 72.93 212 SER B N 1
ATOM 3182 C CA . SER B 1 232 ? 38.467 -7.151 -8.525 1.00 73.75 212 SER B CA 1
ATOM 3183 C C . SER B 1 232 ? 38.902 -7.046 -7.057 1.00 73.48 212 SER B C 1
ATOM 3184 O O . SER B 1 232 ? 39.420 -6.012 -6.632 1.00 73.91 212 SER B O 1
ATOM 3187 N N . PRO B 1 233 ? 38.684 -8.114 -6.270 1.00 73.16 213 PRO B N 1
ATOM 3188 C CA . PRO B 1 233 ? 39.284 -8.131 -4.938 1.00 72.74 213 PRO B CA 1
ATOM 3189 C C . PRO B 1 233 ? 40.789 -8.376 -5.077 1.00 72.37 213 PRO B C 1
ATOM 3190 O O . PRO B 1 233 ? 41.220 -8.872 -6.111 1.00 72.40 213 PRO B O 1
ATOM 3194 N N . PRO B 1 234 ? 41.584 -8.021 -4.051 1.00 71.99 214 PRO B N 1
ATOM 3195 C CA . PRO B 1 234 ? 43.044 -8.128 -4.101 1.00 71.42 214 PRO B CA 1
ATOM 3196 C C . PRO B 1 234 ? 43.559 -9.512 -4.476 1.00 71.01 214 PRO B C 1
ATOM 3197 O O . PRO B 1 234 ? 44.619 -9.627 -5.095 1.00 70.69 214 PRO B O 1
ATOM 3201 N N . TYR B 1 235 ? 42.819 -10.547 -4.088 1.00 70.78 215 TYR B N 1
ATOM 3202 C CA . TYR B 1 235 ? 43.230 -11.932 -4.316 1.00 70.58 215 TYR B CA 1
ATOM 3203 C C . TYR B 1 235 ? 42.027 -12.771 -4.708 1.00 70.70 215 TYR B C 1
ATOM 3204 O O . TYR B 1 235 ? 41.024 -12.806 -3.989 1.00 70.68 215 TYR B O 1
ATOM 3213 N N . GLN B 1 236 ? 42.126 -13.449 -5.848 1.00 71.10 216 GLN B N 1
ATOM 3214 C CA . GLN B 1 236 ? 40.994 -14.205 -6.388 1.00 71.32 216 GLN B CA 1
ATOM 3215 C C . GLN B 1 236 ? 41.286 -15.688 -6.465 1.00 71.04 216 GLN B C 1
ATOM 3216 O O . GLN B 1 236 ? 42.418 -16.079 -6.685 1.00 71.11 216 GLN B O 1
ATOM 3222 N N . GLY B 1 237 ? 40.246 -16.495 -6.276 1.00 71.33 217 GLY B N 1
ATOM 3223 C CA . GLY B 1 237 ? 40.334 -17.967 -6.246 1.00 71.50 217 GLY B CA 1
ATOM 3224 C C . GLY B 1 237 ? 39.443 -18.491 -5.130 1.00 71.63 217 GLY B C 1
ATOM 3225 O O . GLY B 1 237 ? 38.888 -17.698 -4.369 1.00 72.05 217 GLY B O 1
ATOM 3226 N N . ASP B 1 238 ? 39.305 -19.811 -5.012 1.00 71.59 218 ASP B N 1
ATOM 3227 C CA . ASP B 1 238 ? 38.523 -20.421 -3.921 1.00 71.64 218 ASP B CA 1
ATOM 3228 C C . ASP B 1 238 ? 39.047 -20.043 -2.531 1.00 71.63 218 ASP B C 1
ATOM 3229 O O . ASP B 1 238 ? 40.181 -19.568 -2.395 1.00 71.92 218 ASP B O 1
ATOM 3234 N N . GLN B 1 239 ? 38.215 -20.284 -1.514 1.00 71.42 219 GLN B N 1
ATOM 3235 C CA . GLN B 1 239 ? 38.542 -20.051 -0.096 1.00 70.98 219 GLN B CA 1
ATOM 3236 C C . GLN B 1 239 ? 39.955 -20.455 0.309 1.00 70.95 219 GLN B C 1
ATOM 3237 O O . GLN B 1 239 ? 40.655 -19.690 0.958 1.00 70.94 219 GLN B O 1
ATOM 3243 N N . LEU B 1 240 ? 40.369 -21.661 -0.063 1.00 70.97 220 LEU B N 1
ATOM 3244 C CA . LEU B 1 240 ? 41.676 -22.157 0.345 1.00 70.99 220 LEU B CA 1
ATOM 3245 C C . LEU B 1 240 ? 42.810 -21.299 -0.218 1.00 71.05 220 LEU B C 1
ATOM 3246 O O . LEU B 1 240 ? 43.644 -20.797 0.541 1.00 71.18 220 LEU B O 1
ATOM 3251 N N . SER B 1 241 ? 42.820 -21.125 -1.539 1.00 71.06 221 SER B N 1
ATOM 3252 C CA . SER B 1 241 ? 43.886 -20.399 -2.231 1.00 71.01 221 SER B CA 1
ATOM 3253 C C . SER B 1 241 ? 43.905 -18.943 -1.802 1.00 70.94 221 SER B C 1
ATOM 3254 O O . SER B 1 241 ? 44.955 -18.325 -1.693 1.00 71.27 221 SER B O 1
ATOM 3257 N N . VAL B 1 242 ? 42.738 -18.386 -1.561 1.00 70.87 222 VAL B N 1
ATOM 3258 C CA . VAL B 1 242 ? 42.694 -16.988 -1.198 1.00 71.12 222 VAL B CA 1
ATOM 3259 C C . VAL B 1 242 ? 43.168 -16.779 0.247 1.00 71.27 222 VAL B C 1
ATOM 3260 O O . VAL B 1 242 ? 43.779 -15.757 0.565 1.00 71.28 222 VAL B O 1
ATOM 3272 N N . GLY B 1 244 ? 45.536 -18.509 1.722 1.00 70.60 224 GLY B N 1
ATOM 3273 C CA . GLY B 1 244 ? 46.979 -18.477 1.588 1.00 70.10 224 GLY B CA 1
ATOM 3274 C C . GLY B 1 244 ? 47.476 -17.163 1.006 1.00 69.96 224 GLY B C 1
ATOM 3275 O O . GLY B 1 244 ? 48.554 -16.650 1.391 1.00 70.24 224 GLY B O 1
ATOM 3276 N N . ALA B 1 245 ? 46.676 -16.602 0.091 1.00 69.94 225 ALA B N 1
ATOM 3277 C CA . ALA B 1 245 ? 47.092 -15.394 -0.610 1.00 69.80 225 ALA B CA 1
ATOM 3278 C C . ALA B 1 245 ? 47.206 -14.200 0.346 1.00 70.15 225 ALA B C 1
ATOM 3279 O O . ALA B 1 245 ? 48.114 -13.377 0.216 1.00 71.01 225 ALA B O 1
ATOM 3281 N N . HIS B 1 246 ? 46.308 -14.119 1.323 1.00 69.96 226 HIS B N 1
ATOM 3282 C CA . HIS B 1 246 ? 46.370 -13.053 2.332 1.00 69.84 226 HIS B CA 1
ATOM 3283 C C . HIS B 1 246 ? 47.565 -13.196 3.272 1.00 69.84 226 HIS B C 1
ATOM 3284 O O . HIS B 1 246 ? 48.055 -12.215 3.840 1.00 69.40 226 HIS B O 1
ATOM 3291 N N . ILE B 1 247 ? 48.024 -14.429 3.426 1.00 70.04 227 ILE B N 1
ATOM 3292 C CA . ILE B 1 247 ? 49.157 -14.721 4.280 1.00 70.70 227 ILE B CA 1
ATOM 3293 C C . ILE B 1 247 ? 50.492 -14.531 3.543 1.00 70.76 227 ILE B C 1
ATOM 3294 O O . ILE B 1 247 ? 51.363 -13.821 4.031 1.00 70.35 227 ILE B O 1
ATOM 3299 N N . ASN B 1 248 ? 50.621 -15.129 2.357 1.00 71.41 228 ASN B N 1
ATOM 3300 C CA . ASN B 1 248 ? 51.853 -15.067 1.545 1.00 72.02 228 ASN B CA 1
ATOM 3301 C C . ASN B 1 248 ? 51.907 -13.999 0.433 1.00 72.24 228 ASN B C 1
ATOM 3302 O O . ASN B 1 248 ? 52.908 -13.282 0.320 1.00 72.59 228 ASN B O 1
ATOM 3307 N N . GLN B 1 249 ? 50.855 -13.913 -0.393 1.00 72.02 229 GLN B N 1
ATOM 3308 C CA . GLN B 1 249 ? 50.942 -13.229 -1.694 1.00 71.86 229 GLN B CA 1
ATOM 3309 C C . GLN B 1 249 ? 51.323 -11.759 -1.597 1.00 71.92 229 GLN B C 1
ATOM 3310 O O . GLN B 1 249 ? 50.802 -11.032 -0.751 1.00 71.98 229 GLN B O 1
ATOM 3312 N N . ALA B 1 250 ? 52.252 -11.342 -2.459 1.00 72.19 230 ALA B N 1
ATOM 3313 C CA . ALA B 1 250 ? 52.690 -9.950 -2.546 1.00 72.34 230 ALA B CA 1
ATOM 3314 C C . ALA B 1 250 ? 51.492 -9.057 -2.809 1.00 72.53 230 ALA B C 1
ATOM 3315 O O . ALA B 1 250 ? 50.716 -9.308 -3.741 1.00 72.62 230 ALA B O 1
ATOM 3317 N N . ILE B 1 251 ? 51.330 -8.036 -1.965 1.00 72.92 231 ILE B N 1
ATOM 3318 C CA . ILE B 1 251 ? 50.182 -7.123 -2.041 1.00 72.90 231 ILE B CA 1
ATOM 3319 C C . ILE B 1 251 ? 50.120 -6.504 -3.427 1.00 73.24 231 ILE B C 1
ATOM 3320 O O . ILE B 1 251 ? 51.084 -5.874 -3.864 1.00 73.07 231 ILE B O 1
ATOM 3325 N N . PRO B 1 252 ? 48.986 -6.699 -4.127 1.00 73.88 232 PRO B N 1
ATOM 3326 C CA . PRO B 1 252 ? 48.758 -6.203 -5.488 1.00 74.31 232 PRO B CA 1
ATOM 3327 C C . PRO B 1 252 ? 48.958 -4.697 -5.665 1.00 74.67 232 PRO B C 1
ATOM 3328 O O . PRO B 1 252 ? 48.919 -3.921 -4.702 1.00 74.24 232 PRO B O 1
ATOM 3332 N N . ARG B 1 253 ? 49.190 -4.318 -6.916 1.00 75.36 233 ARG B N 1
ATOM 3333 C CA . ARG B 1 253 ? 49.495 -2.954 -7.293 1.00 76.02 233 ARG B CA 1
ATOM 3334 C C . ARG B 1 253 ? 48.418 -2.488 -8.264 1.00 76.36 233 ARG B C 1
ATOM 3335 O O . ARG B 1 253 ? 48.506 -2.763 -9.465 1.00 76.35 233 ARG B O 1
ATOM 3337 N N . PRO B 1 254 ? 47.388 -1.791 -7.743 1.00 76.90 234 PRO B N 1
ATOM 3338 C CA . PRO B 1 254 ? 46.190 -1.395 -8.507 1.00 77.25 234 PRO B CA 1
ATOM 3339 C C . PRO B 1 254 ? 46.494 -0.763 -9.871 1.00 77.48 234 PRO B C 1
ATOM 3340 O O . PRO B 1 254 ? 45.781 -1.024 -10.845 1.00 77.31 234 PRO B O 1
ATOM 3344 N N . SER B 1 255 ? 47.552 0.043 -9.930 1.00 77.93 235 SER B N 1
ATOM 3345 C CA . SER B 1 255 ? 48.021 0.640 -11.184 1.00 78.69 235 SER B CA 1
ATOM 3346 C C . SER B 1 255 ? 48.253 -0.400 -12.281 1.00 78.70 235 SER B C 1
ATOM 3347 O O . SER B 1 255 ? 47.808 -0.225 -13.417 1.00 78.67 235 SER B O 1
ATOM 3350 N N . THR B 1 256 ? 48.935 -1.486 -11.919 1.00 79.07 236 THR B N 1
ATOM 3351 C CA . THR B 1 256 ? 49.334 -2.537 -12.858 1.00 79.20 236 THR B CA 1
ATOM 3352 C C . THR B 1 256 ? 48.148 -3.382 -13.327 1.00 79.28 236 THR B C 1
ATOM 3353 O O . THR B 1 256 ? 48.327 -4.447 -13.910 1.00 79.52 236 THR B O 1
ATOM 3357 N N . VAL B 1 257 ? 46.938 -2.905 -13.068 1.00 79.50 237 VAL B N 1
ATOM 3358 C CA . VAL B 1 257 ? 45.737 -3.674 -13.363 1.00 79.67 237 VAL B CA 1
ATOM 3359 C C . VAL B 1 257 ? 44.816 -2.944 -14.337 1.00 79.81 237 VAL B C 1
ATOM 3360 O O . VAL B 1 257 ? 44.406 -3.512 -15.350 1.00 80.19 237 VAL B O 1
ATOM 3364 N N . ARG B 1 258 ? 44.505 -1.684 -14.045 1.00 79.72 238 ARG B N 1
ATOM 3365 C CA . ARG B 1 258 ? 43.561 -0.941 -14.870 1.00 79.60 238 ARG B CA 1
ATOM 3366 C C . ARG B 1 258 ? 44.090 0.441 -15.246 1.00 79.59 238 ARG B C 1
ATOM 3367 O O . ARG B 1 258 ? 44.709 1.107 -14.416 1.00 79.60 238 ARG B O 1
ATOM 3375 N N . PRO B 1 259 ? 43.862 0.873 -16.504 1.00 79.64 239 PRO B N 1
ATOM 3376 C CA . PRO B 1 259 ? 44.281 2.223 -16.908 1.00 79.63 239 PRO B CA 1
ATOM 3377 C C . PRO B 1 259 ? 43.555 3.335 -16.139 1.00 79.40 239 PRO B C 1
ATOM 3378 O O . PRO B 1 259 ? 42.523 3.082 -15.511 1.00 79.34 239 PRO B O 1
ATOM 3382 N N . GLY B 1 260 ? 44.121 4.542 -16.172 1.00 79.16 240 GLY B N 1
ATOM 3383 C CA . GLY B 1 260 ? 43.528 5.714 -15.533 1.00 78.87 240 GLY B CA 1
ATOM 3384 C C . GLY B 1 260 ? 43.488 5.711 -14.009 1.00 78.73 240 GLY B C 1
ATOM 3385 O O . GLY B 1 260 ? 42.889 6.604 -13.404 1.00 78.73 240 GLY B O 1
ATOM 3386 N N . ILE B 1 261 ? 44.106 4.713 -13.379 1.00 78.38 241 ILE B N 1
ATOM 3387 C CA . ILE B 1 261 ? 44.196 4.699 -11.918 1.00 78.20 241 ILE B CA 1
ATOM 3388 C C . ILE B 1 261 ? 45.564 5.200 -11.458 1.00 78.00 241 ILE B C 1
ATOM 3389 O O . ILE B 1 261 ? 46.582 4.553 -11.731 1.00 77.94 241 ILE B O 1
ATOM 3394 N N . PRO B 1 262 ? 45.584 6.349 -10.752 1.00 77.80 242 PRO B N 1
ATOM 3395 C CA . PRO B 1 262 ? 46.785 6.965 -10.184 1.00 77.81 242 PRO B CA 1
ATOM 3396 C C . PRO B 1 262 ? 47.675 6.004 -9.390 1.00 77.85 242 PRO B C 1
ATOM 3397 O O . PRO B 1 262 ? 47.188 5.069 -8.746 1.00 77.62 242 PRO B O 1
ATOM 3401 N N . VAL B 1 263 ? 48.979 6.257 -9.451 1.00 77.94 243 VAL B N 1
ATOM 3402 C CA . VAL B 1 263 ? 49.992 5.340 -8.931 1.00 77.89 243 VAL B CA 1
ATOM 3403 C C . VAL B 1 263 ? 50.222 5.530 -7.430 1.00 77.75 243 VAL B C 1
ATOM 3404 O O . VAL B 1 263 ? 50.779 4.649 -6.759 1.00 77.62 243 VAL B O 1
ATOM 3408 N N . ALA B 1 264 ? 49.773 6.672 -6.906 1.00 77.50 244 ALA B N 1
ATOM 3409 C CA . ALA B 1 264 ? 49.878 6.966 -5.479 1.00 77.20 244 ALA B CA 1
ATOM 3410 C C . ALA B 1 264 ? 49.028 5.996 -4.648 1.00 77.18 244 ALA B C 1
ATOM 3411 O O . ALA B 1 264 ? 49.217 5.866 -3.432 1.00 77.45 244 ALA B O 1
ATOM 3413 N N . PHE B 1 265 ? 48.122 5.289 -5.323 1.00 76.89 245 PHE B N 1
ATOM 3414 C CA . PHE B 1 265 ? 47.247 4.314 -4.674 1.00 76.61 245 PHE B CA 1
ATOM 3415 C C . PHE B 1 265 ? 47.994 3.050 -4.237 1.00 76.22 245 PHE B C 1
ATOM 3416 O O . PHE B 1 265 ? 47.642 2.433 -3.237 1.00 76.29 245 PHE B O 1
ATOM 3424 N N . ASP B 1 266 ? 49.032 2.674 -4.973 1.00 75.85 246 ASP B N 1
ATOM 3425 C CA . ASP B 1 266 ? 49.756 1.437 -4.674 1.00 75.58 246 ASP B CA 1
ATOM 3426 C C . ASP B 1 266 ? 50.341 1.418 -3.251 1.00 75.15 246 ASP B C 1
ATOM 3427 O O . ASP B 1 266 ? 50.275 0.398 -2.564 1.00 75.13 246 ASP B O 1
ATOM 3432 N N . ALA B 1 267 ? 50.894 2.546 -2.809 1.00 74.58 247 ALA B N 1
ATOM 3433 C CA . ALA B 1 267 ? 51.442 2.655 -1.454 1.00 74.19 247 ALA B CA 1
ATOM 3434 C C . ALA B 1 267 ? 50.342 2.559 -0.394 1.00 74.04 247 ALA B C 1
ATOM 3435 O O . ALA B 1 267 ? 50.521 1.952 0.658 1.00 73.68 247 ALA B O 1
ATOM 3437 N N . VAL B 1 268 ? 49.201 3.171 -0.689 1.00 74.08 248 VAL B N 1
ATOM 3438 C CA . VAL B 1 268 ? 48.060 3.166 0.209 1.00 73.74 248 VAL B CA 1
ATOM 3439 C C . VAL B 1 268 ? 47.566 1.748 0.423 1.00 73.63 248 VAL B C 1
ATOM 3440 O O . VAL B 1 268 ? 47.350 1.332 1.558 1.00 73.59 248 VAL B O 1
ATOM 3444 N N . ILE B 1 269 ? 47.401 1.007 -0.666 1.00 73.55 249 ILE B N 1
ATOM 3445 C CA . ILE B 1 269 ? 46.993 -0.378 -0.567 1.00 73.94 249 ILE B CA 1
ATOM 3446 C C . ILE B 1 269 ? 48.047 -1.150 0.223 1.00 74.68 249 ILE B C 1
ATOM 3447 O O . ILE B 1 269 ? 47.727 -1.804 1.219 1.00 74.87 249 ILE B O 1
ATOM 3452 N N . ALA B 1 270 ? 49.304 -1.041 -0.208 1.00 75.23 250 ALA B N 1
ATOM 3453 C CA . ALA B 1 270 ? 50.424 -1.679 0.478 1.00 75.62 250 ALA B CA 1
ATOM 3454 C C . ALA B 1 270 ? 50.343 -1.478 1.992 1.00 76.01 250 ALA B C 1
ATOM 3455 O O . ALA B 1 270 ? 50.465 -2.439 2.745 1.00 76.53 250 ALA B O 1
ATOM 3457 N N . ARG B 1 271 ? 50.122 -0.239 2.427 1.00 76.24 251 ARG B N 1
ATOM 3458 C CA . ARG B 1 271 ? 50.091 0.093 3.852 1.00 76.68 251 ARG B CA 1
ATOM 3459 C C . ARG B 1 271 ? 48.785 -0.305 4.532 1.00 77.10 251 ARG B C 1
ATOM 3460 O O . ARG B 1 271 ? 48.764 -0.583 5.734 1.00 77.18 251 ARG B O 1
ATOM 3468 N N . GLY B 1 272 ? 47.698 -0.317 3.767 1.00 77.39 252 GLY B N 1
ATOM 3469 C CA . GLY B 1 272 ? 46.404 -0.731 4.290 1.00 77.74 252 GLY B CA 1
ATOM 3470 C C . GLY B 1 272 ? 46.299 -2.234 4.424 1.00 78.08 252 GLY B C 1
ATOM 3471 O O . GLY B 1 272 ? 45.694 -2.740 5.370 1.00 78.18 252 GLY B O 1
ATOM 3480 N N . ALA B 1 274 ? 49.082 -4.069 4.594 1.00 77.82 254 ALA B N 1
ATOM 3481 C CA . ALA B 1 274 ? 50.390 -4.436 5.133 1.00 77.00 254 ALA B CA 1
ATOM 3482 C C . ALA B 1 274 ? 50.319 -5.731 5.928 1.00 76.61 254 ALA B C 1
ATOM 3483 O O . ALA B 1 274 ? 49.471 -5.881 6.819 1.00 76.36 254 ALA B O 1
ATOM 3485 N N . LYS B 1 275 ? 51.207 -6.669 5.598 1.00 76.12 255 LYS B N 1
ATOM 3486 C CA . LYS B 1 275 ? 51.147 -8.007 6.178 1.00 75.52 255 LYS B CA 1
ATOM 3487 C C . LYS B 1 275 ? 51.298 -7.976 7.700 1.00 75.13 255 LYS B C 1
ATOM 3488 O O . LYS B 1 275 ? 50.694 -8.788 8.400 1.00 75.22 255 LYS B O 1
ATOM 3494 N N . ASN B 1 276 ? 52.088 -7.034 8.205 1.00 74.48 256 ASN B N 1
ATOM 3495 C CA . ASN B 1 276 ? 52.214 -6.836 9.641 1.00 74.27 256 ASN B CA 1
ATOM 3496 C C . ASN B 1 276 ? 51.346 -5.661 10.087 1.00 74.45 256 ASN B C 1
ATOM 3497 O O . ASN B 1 276 ? 51.562 -4.523 9.644 1.00 74.11 256 ASN B O 1
ATOM 3502 N N . PRO B 1 277 ? 50.358 -5.932 10.971 1.00 74.65 257 PRO B N 1
ATOM 3503 C CA . PRO B 1 277 ? 49.383 -4.910 11.376 1.00 74.67 257 PRO B CA 1
ATOM 3504 C C . PRO B 1 277 ? 50.031 -3.620 11.894 1.00 74.97 257 PRO B C 1
ATOM 3505 O O . PRO B 1 277 ? 49.515 -2.536 11.643 1.00 75.01 257 PRO B O 1
ATOM 3509 N N . GLU B 1 278 ? 51.167 -3.740 12.576 1.00 75.40 258 GLU B N 1
ATOM 3510 C CA . GLU B 1 278 ? 51.918 -2.586 13.084 1.00 75.76 258 GLU B CA 1
ATOM 3511 C C . GLU B 1 278 ? 52.277 -1.583 11.992 1.00 75.62 258 GLU B C 1
ATOM 3512 O O . GLU B 1 278 ? 52.467 -0.400 12.269 1.00 75.67 258 GLU B O 1
ATOM 3518 N N . ASP B 1 279 ? 52.364 -2.060 10.753 1.00 75.61 259 ASP B N 1
ATOM 3519 C CA . ASP B 1 279 ? 52.651 -1.193 9.615 1.00 75.71 259 ASP B CA 1
ATOM 3520 C C . ASP B 1 279 ? 51.399 -0.509 9.036 1.00 75.68 259 ASP B C 1
ATOM 3521 O O . ASP B 1 279 ? 51.506 0.489 8.317 1.00 76.04 259 ASP B O 1
ATOM 3526 N N . ARG B 1 280 ? 50.219 -1.024 9.379 1.00 75.25 260 ARG B N 1
ATOM 3527 C CA . ARG B 1 280 ? 48.966 -0.512 8.832 1.00 74.73 260 ARG B CA 1
ATOM 3528 C C . ARG B 1 280 ? 48.583 0.838 9.408 1.00 74.70 260 ARG B C 1
ATOM 3529 O O . ARG B 1 280 ? 49.110 1.260 10.439 1.00 74.69 260 ARG B O 1
ATOM 3537 N N . TYR B 1 281 ? 47.654 1.503 8.724 1.00 74.44 261 TYR B N 1
ATOM 3538 C CA . TYR B 1 281 ? 47.037 2.724 9.213 1.00 74.02 261 TYR B CA 1
ATOM 3539 C C . TYR B 1 281 ? 46.408 2.457 10.560 1.00 73.66 261 TYR B C 1
ATOM 3540 O O . TYR B 1 281 ? 45.829 1.393 10.760 1.00 74.10 261 TYR B O 1
ATOM 3549 N N . VAL B 1 282 ? 46.505 3.424 11.470 1.00 72.99 262 VAL B N 1
ATOM 3550 C CA . VAL B 1 282 ? 45.930 3.284 12.811 1.00 72.06 262 VAL B CA 1
ATOM 3551 C C . VAL B 1 282 ? 44.406 3.405 12.780 1.00 71.37 262 VAL B C 1
ATOM 3552 O O . VAL B 1 282 ? 43.708 2.737 13.539 1.00 71.37 262 VAL B O 1
ATOM 3556 N N . THR B 1 283 ? 43.900 4.262 11.904 1.00 70.53 263 THR B N 1
ATOM 3557 C CA . THR B 1 283 ? 42.464 4.503 11.814 1.00 70.15 263 THR B CA 1
ATOM 3558 C C . THR B 1 283 ? 42.028 4.478 10.356 1.00 70.31 263 THR B C 1
ATOM 3559 O O . THR B 1 283 ? 42.823 4.749 9.462 1.00 70.55 263 THR B O 1
ATOM 3563 N N . CYS B 1 284 ? 40.764 4.163 10.110 1.00 70.17 264 CYS B N 1
ATOM 3564 C CA . CYS B 1 284 ? 40.248 4.208 8.752 1.00 70.13 264 CYS B CA 1
ATOM 3565 C C . CYS B 1 284 ? 40.323 5.638 8.271 1.00 69.85 264 CYS B C 1
ATOM 3566 O O . CYS B 1 284 ? 40.377 5.896 7.071 1.00 69.64 264 CYS B O 1
ATOM 3569 N N . GLY B 1 285 ? 40.332 6.562 9.229 1.00 69.86 265 GLY B N 1
ATOM 3570 C CA . GLY B 1 285 ? 40.385 7.979 8.938 1.00 69.50 265 GLY B CA 1
ATOM 3571 C C . GLY B 1 285 ? 41.679 8.244 8.214 1.00 69.61 265 GLY B C 1
ATOM 3572 O O . GLY B 1 285 ? 41.687 8.898 7.166 1.00 69.41 265 GLY B O 1
ATOM 3573 N N . ASP B 1 286 ? 42.766 7.696 8.759 1.00 69.38 266 ASP B N 1
ATOM 3574 C CA . ASP B 1 286 ? 44.086 7.913 8.206 1.00 69.49 266 ASP B CA 1
ATOM 3575 C C . ASP B 1 286 ? 44.148 7.335 6.810 1.00 69.73 266 ASP B C 1
ATOM 3576 O O . ASP B 1 286 ? 44.791 7.903 5.936 1.00 70.31 266 ASP B O 1
ATOM 3581 N N . LEU B 1 287 ? 43.466 6.206 6.620 1.00 69.85 267 LEU B N 1
ATOM 3582 C CA . LEU B 1 287 ? 43.329 5.529 5.333 1.00 69.71 267 LEU B CA 1
ATOM 3583 C C . LEU B 1 287 ? 42.591 6.423 4.352 1.00 69.83 267 LEU B C 1
ATOM 3584 O O . LEU B 1 287 ? 43.087 6.715 3.266 1.00 69.91 267 LEU B O 1
ATOM 3589 N N . SER B 1 288 ? 41.396 6.852 4.746 1.00 69.95 268 SER B N 1
ATOM 3590 C CA . SER B 1 288 ? 40.587 7.770 3.961 1.00 69.98 268 SER B CA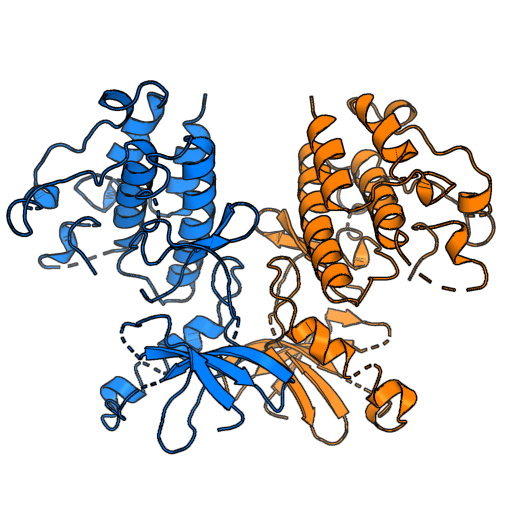 1
ATOM 3591 C C . SER B 1 288 ? 41.389 8.951 3.414 1.00 70.12 268 SER B C 1
ATOM 3592 O O . SER B 1 288 ? 41.265 9.294 2.240 1.00 70.13 268 SER B O 1
ATOM 3595 N N . ALA B 1 289 ? 42.203 9.569 4.272 1.00 70.04 269 ALA B N 1
ATOM 3596 C CA . ALA B 1 289 ? 42.975 10.746 3.899 1.00 69.85 269 ALA B CA 1
ATOM 3597 C C . ALA B 1 289 ? 43.976 10.388 2.813 1.00 70.23 269 ALA B C 1
ATOM 3598 O O . ALA B 1 289 ? 44.019 11.033 1.766 1.00 70.38 269 ALA B O 1
ATOM 3600 N N . ALA B 1 290 ? 44.753 9.335 3.056 1.00 70.38 270 ALA B N 1
ATOM 3601 C CA . ALA B 1 290 ? 45.710 8.836 2.079 1.00 70.67 270 ALA B CA 1
ATOM 3602 C C . ALA B 1 290 ? 45.067 8.546 0.723 1.00 71.06 270 ALA B C 1
ATOM 3603 O O . ALA B 1 290 ? 45.690 8.759 -0.311 1.00 71.54 270 ALA B O 1
ATOM 3605 N N . ALA B 1 291 ? 43.829 8.062 0.725 1.00 71.35 271 ALA B N 1
ATOM 3606 C CA . ALA B 1 291 ? 43.115 7.809 -0.527 1.00 71.89 271 ALA B CA 1
ATOM 3607 C C . ALA B 1 291 ? 42.786 9.113 -1.251 1.00 72.38 271 ALA B C 1
ATOM 3608 O O . ALA B 1 291 ? 43.020 9.245 -2.457 1.00 72.60 271 ALA B O 1
ATOM 3610 N N . HIS B 1 292 ? 42.254 10.078 -0.510 1.00 72.68 272 HIS B N 1
ATOM 3611 C CA . HIS B 1 292 ? 41.981 11.383 -1.072 1.00 73.24 272 HIS B CA 1
ATOM 3612 C C . HIS B 1 292 ? 43.277 12.029 -1.569 1.00 73.84 272 HIS B C 1
ATOM 3613 O O . HIS B 1 292 ? 43.278 12.749 -2.571 1.00 74.20 272 HIS B O 1
ATOM 3620 N N . ALA B 1 293 ? 44.378 11.751 -0.872 1.00 74.24 273 ALA B N 1
ATOM 3621 C CA . ALA B 1 293 ? 45.688 12.297 -1.230 1.00 74.40 273 ALA B CA 1
ATOM 3622 C C . ALA B 1 293 ? 46.205 11.692 -2.527 1.00 74.50 273 ALA B C 1
ATOM 3623 O O . ALA B 1 293 ? 47.010 12.298 -3.218 1.00 74.58 273 ALA B O 1
ATOM 3625 N N . ALA B 1 294 ? 45.731 10.495 -2.849 1.00 74.80 274 ALA B N 1
ATOM 3626 C CA . ALA B 1 294 ? 46.130 9.814 -4.072 1.00 75.10 274 ALA B CA 1
ATOM 3627 C C . ALA B 1 294 ? 45.342 10.299 -5.296 1.00 75.41 274 ALA B C 1
ATOM 3628 O O . ALA B 1 294 ? 45.730 10.028 -6.436 1.00 75.58 274 ALA B O 1
ATOM 3630 N N . LEU B 1 295 ? 44.248 11.021 -5.064 1.00 75.59 275 LEU B N 1
ATOM 3631 C CA . LEU B 1 295 ? 43.451 11.543 -6.170 1.00 75.80 275 LEU B CA 1
ATOM 3632 C C . LEU B 1 295 ? 44.155 12.702 -6.867 1.00 76.17 275 LEU B C 1
ATOM 3633 O O . LEU B 1 295 ? 44.431 13.732 -6.248 1.00 76.48 275 LEU B O 1
ATOM 3638 N N . ALA B 1 296 ? 44.448 12.518 -8.155 1.00 76.36 276 ALA B N 1
ATOM 3639 C CA . ALA B 1 296 ? 45.027 13.569 -8.983 1.00 76.31 276 ALA B CA 1
ATOM 3640 C C . ALA B 1 296 ? 43.974 14.625 -9.294 1.00 76.32 276 ALA B C 1
ATOM 3641 O O . ALA B 1 296 ? 44.303 15.743 -9.693 1.00 76.59 276 ALA B O 1
#

Organism: Mycobacterium tuberculosis (strain ATCC 25618 / H37Rv) (NCBI:txid83332)

Nearest PDB structures (foldseek):
  1f3m-assembly1_D  TM=7.704E-01  e=8.948E-13  Homo sapiens
  7uir-assembly2_B  TM=7.863E-01  e=3.349E-12  Homo sapiens
  1f3m-assembly1_C  TM=7.466E-01  e=7.920E-12  Homo sapiens
  6tu9-assembly1_A  TM=8.134E-01  e=1.308E-09  Homo sapiens
  4jdk-assembly1_A  TM=7.873E-01  e=3.277E-09  Homo sapiens

Secondary structure (DSSP, 8-state):
--EEEEEEEEE---EEEEEEETTTTEEEEEE--TTGGGSHHHHH--HHHHHHTT---TTB-----EEEETTEEEE------EES---TTT-SPPHHHHHHHHHHHHHHHHHHHHTT---S---GGGEEE-TTS-EEE-S-----TT--GGGT-----HHHHHHHHHHHHHHSS-SS-S-TTT--HHHHSPPP-GGGTSTT--THHHHHHHH---SGGGS-SSHHHHHHHHHHT--/--EEEEEEEEE---EEEEEEETTTTEEEEEE--TTTTSSHHHHH--HHHHHHHH---TTB-----EEEETTEEEE------EES----SS-SPPHHHHHHHHHHHHHHHHHHHHTT-------GGGEEE-GGG-EEE-SSB---TT--GGGG----HHHHHHHHHHHHHHHSS-SS-SSTTT--TTTTSPPP-GGGTSTT--THHHHHHHH---SGGGS-SSHHHHHHHHHHH--